Protein AF-A0A133UBM3-F1 (afdb_monomer_lite)

Organism: NCBI:txid1698262

Secondary structure (DSSP, 8-state):
------GGGSS---HHHHHHHHHHH---TTTTT-EEEEEPSS-EEEEE-TTSGGGG-HHHHHHHHHH--HHHHHHHHHTT-EEEPPTTSS-TT-TTHHHH--HHHHHHH-SSEEE-GGG-EEEPP-HHHHHHHHHHH-EEETTTEEEETTEE---EEEE--TT-HHHHHHHHHHHHHHHHTT--EEEE---HHHHHHHHHTT--SEEEEE--SPPTTS-HHHHHHHHHTS--S-SSSSS-TT-HHHHSSTT-TTS-S-HHHHHHHHHHHTTSPTTSHHHHHHHHHHHHHHGGG--EEE-EEEEEEEE--TTTEE----SSS-----S-TTS--GGGTT-EETTEEEEEEEES-SEE-TT-EEEEEEEEEE-SSS-EEEEEEEEES---SSS-SEEEEEEEEEE-TT-EEEEEEEEEPPSS-EEEEEEESTTTTSTTSSS--EEEEEEE---------S---TTTHHHHHHHHHHHHHHHHHHHHHHHHHHHHHHHHHHHHHHHHHHHHHHHHHHHHHHHTT---HHHHHHHHHHHHHHHHHHHHHHHHT--

pLDDT: mean 81.37, std 18.0, range [24.5, 98.88]

Structure (mmCIF, N/CA/C/O backbone):
data_AF-A0A133UBM3-F1
#
_entry.id   AF-A0A133UBM3-F1
#
loop_
_atom_site.group_PDB
_atom_site.id
_atom_site.type_symbol
_atom_site.label_atom_id
_atom_site.label_alt_id
_atom_site.label_comp_id
_atom_site.label_asym_id
_atom_site.label_entity_id
_atom_site.label_seq_id
_atom_site.pdbx_PDB_ins_code
_atom_site.Cartn_x
_atom_site.Cartn_y
_atom_site.Cartn_z
_atom_site.occupancy
_atom_site.B_iso_or_equiv
_atom_site.auth_seq_id
_atom_site.auth_comp_id
_atom_site.auth_asym_id
_atom_site.auth_atom_id
_atom_site.pdbx_PDB_model_num
ATOM 1 N N . LYS A 1 1 ? -17.431 24.688 -17.260 1.00 32.84 1 LYS A N 1
ATOM 2 C CA . LYS A 1 1 ? -16.101 24.620 -17.911 1.00 32.84 1 LYS A CA 1
ATOM 3 C C . LYS A 1 1 ? -15.370 23.456 -17.263 1.00 32.84 1 LYS A C 1
ATOM 5 O O . LYS A 1 1 ? -14.886 23.632 -16.156 1.00 32.84 1 LYS A O 1
ATOM 10 N N . ALA A 1 2 ? -15.438 22.272 -17.870 1.00 25.42 2 ALA A N 1
ATOM 11 C CA . ALA A 1 2 ? -14.738 21.093 -17.375 1.00 25.42 2 ALA A CA 1
ATOM 12 C C . ALA A 1 2 ? -13.232 21.340 -17.530 1.00 25.42 2 ALA A C 1
ATOM 14 O O . ALA A 1 2 ? -12.794 21.716 -18.616 1.00 25.42 2 ALA A O 1
ATOM 15 N N . ARG A 1 3 ? -12.482 21.251 -16.429 1.00 27.92 3 ARG A N 1
ATOM 16 C CA . ARG A 1 3 ? -11.021 21.225 -16.463 1.00 27.92 3 ARG A CA 1
ATOM 17 C C . ARG A 1 3 ? -10.636 19.800 -16.846 1.00 27.92 3 ARG A C 1
ATOM 19 O O . ARG A 1 3 ? -10.976 18.872 -16.121 1.00 27.92 3 ARG A O 1
ATOM 26 N N . GLU A 1 4 ? -9.988 19.645 -17.993 1.00 25.48 4 GLU A N 1
ATOM 27 C CA . GLU A 1 4 ? -9.141 18.488 -18.272 1.00 25.48 4 GLU A CA 1
ATOM 28 C C . GLU A 1 4 ? -7.996 18.549 -17.254 1.00 25.48 4 GLU A C 1
ATOM 30 O O . GLU A 1 4 ? -7.031 19.288 -17.429 1.00 25.48 4 GLU A O 1
ATOM 35 N N . SER A 1 5 ? -8.166 17.888 -16.108 1.00 25.81 5 SER A N 1
ATOM 36 C CA . SER A 1 5 ? -7.055 17.601 -15.211 1.00 25.81 5 SER A CA 1
ATOM 37 C C . SER A 1 5 ? -6.264 16.470 -15.848 1.00 25.81 5 SER A C 1
ATOM 39 O O . SER A 1 5 ? -6.773 15.357 -15.991 1.00 25.81 5 SER A O 1
ATOM 41 N N . ASP A 1 6 ? -5.049 16.780 -16.278 1.00 27.72 6 ASP A N 1
ATOM 42 C CA . ASP A 1 6 ? -4.079 15.801 -16.735 1.00 27.72 6 ASP A CA 1
ATOM 43 C C . ASP A 1 6 ? -3.729 14.862 -15.572 1.00 27.72 6 ASP A C 1
ATOM 45 O O . ASP A 1 6 ? -2.929 15.188 -14.693 1.00 27.72 6 ASP A O 1
ATOM 49 N N . TRP A 1 7 ? -4.383 13.700 -15.534 1.00 24.50 7 TRP A N 1
ATOM 50 C CA . TRP A 1 7 ? -4.168 12.669 -14.518 1.00 24.50 7 TRP A CA 1
ATOM 51 C C . TRP A 1 7 ? -2.715 12.156 -14.503 1.00 24.50 7 TRP A C 1
ATOM 53 O O . TRP A 1 7 ? -2.304 11.555 -13.511 1.00 24.50 7 TRP A O 1
ATOM 63 N N . ALA A 1 8 ? -1.912 12.436 -15.541 1.00 25.70 8 ALA A N 1
ATOM 64 C CA . ALA A 1 8 ? -0.485 12.119 -15.574 1.00 25.70 8 ALA A CA 1
ATOM 65 C C . ALA A 1 8 ? 0.367 13.006 -14.643 1.00 25.70 8 ALA A C 1
ATOM 67 O O . ALA A 1 8 ? 1.515 12.678 -14.380 1.00 25.70 8 ALA A O 1
ATOM 68 N N . SER A 1 9 ? -0.174 14.096 -14.095 1.00 26.88 9 SER A N 1
ATOM 69 C CA . SER A 1 9 ? 0.541 14.969 -13.142 1.00 26.88 9 SER A CA 1
ATOM 70 C C . SER A 1 9 ? 0.305 14.631 -11.663 1.00 26.88 9 SER A C 1
ATOM 72 O O . SER A 1 9 ? 0.925 15.230 -10.789 1.00 26.88 9 SER A O 1
ATOM 74 N N . VAL A 1 10 ? -0.591 13.681 -11.370 1.00 29.72 10 VAL A N 1
ATOM 75 C CA . VAL A 1 10 ? -1.040 13.369 -9.998 1.00 29.72 10 VAL A CA 1
ATOM 76 C C . VAL A 1 10 ? -0.360 12.110 -9.434 1.00 29.72 10 VAL A C 1
ATOM 78 O O . VAL A 1 10 ? -0.427 11.850 -8.236 1.00 29.72 10 VAL A O 1
ATOM 81 N N . GLY A 1 11 ? 0.325 11.334 -10.279 1.00 31.11 11 GLY A N 1
ATOM 82 C CA . GLY A 1 11 ? 1.182 10.233 -9.846 1.00 31.11 11 GLY A CA 1
ATOM 83 C C . GLY A 1 11 ? 2.604 10.726 -9.589 1.00 31.11 11 GLY A C 1
ATOM 84 O O . GLY A 1 11 ? 3.160 11.457 -10.403 1.00 31.11 11 GLY A O 1
ATOM 85 N N . TYR A 1 12 ? 3.208 10.329 -8.473 1.00 35.75 12 TYR A N 1
ATOM 86 C CA . TYR A 1 12 ? 4.626 10.570 -8.212 1.00 35.75 12 TYR A CA 1
ATOM 87 C C . TYR A 1 12 ? 5.476 9.759 -9.214 1.00 35.75 12 TYR A C 1
ATOM 89 O O . TYR A 1 12 ? 5.744 8.579 -9.007 1.00 35.75 12 TYR A O 1
ATOM 97 N N . TYR A 1 13 ? 5.878 10.383 -10.324 1.00 39.69 13 TYR A N 1
ATOM 98 C CA . TYR A 1 13 ? 6.806 9.827 -11.325 1.00 39.69 13 TYR A CA 1
ATOM 99 C C . TYR A 1 13 ? 8.274 10.142 -10.987 1.00 39.69 13 TYR A C 1
ATOM 101 O O . TYR A 1 13 ? 9.084 10.386 -11.881 1.00 39.69 13 TYR A O 1
ATOM 109 N N . ASP A 1 14 ? 8.632 10.182 -9.703 1.00 41.59 14 ASP A N 1
ATOM 110 C CA . ASP A 1 14 ? 10.019 10.415 -9.306 1.00 41.59 14 ASP A CA 1
ATOM 111 C C . ASP A 1 14 ? 10.795 9.091 -9.305 1.00 41.59 14 ASP A C 1
ATOM 113 O O . ASP A 1 14 ? 10.516 8.180 -8.533 1.00 41.59 14 ASP A O 1
ATOM 117 N N . VAL A 1 15 ? 11.780 8.967 -10.193 1.00 39.25 15 VAL A N 1
ATOM 118 C CA . VAL A 1 15 ? 12.663 7.793 -10.278 1.00 39.25 15 VAL A CA 1
ATOM 119 C C . VAL A 1 15 ? 13.476 7.608 -8.988 1.00 39.25 15 VAL A C 1
ATOM 121 O O . VAL A 1 15 ? 13.771 6.470 -8.626 1.00 39.25 15 VAL A O 1
ATOM 124 N N . ALA A 1 16 ? 13.795 8.688 -8.262 1.00 44.59 16 ALA A N 1
ATOM 125 C CA . ALA A 1 16 ? 14.497 8.609 -6.980 1.00 44.59 16 ALA A CA 1
ATOM 126 C C . ALA A 1 16 ? 13.625 7.956 -5.892 1.00 44.59 16 ALA A C 1
ATOM 128 O O . ALA A 1 16 ? 14.109 7.111 -5.142 1.00 44.59 16 ALA A O 1
ATOM 129 N N . PHE A 1 17 ? 12.323 8.259 -5.884 1.00 42.06 17 PHE A N 1
ATOM 130 C CA . PHE A 1 17 ? 11.343 7.635 -4.990 1.00 42.06 17 PHE A CA 1
ATOM 131 C C . PHE A 1 17 ? 11.267 6.110 -5.189 1.00 42.06 17 PHE A C 1
ATOM 133 O O . PHE A 1 17 ? 11.259 5.348 -4.222 1.00 42.06 17 PHE A O 1
ATOM 140 N N . TRP A 1 18 ? 11.297 5.644 -6.442 1.00 43.34 18 TRP A N 1
ATOM 141 C CA . TRP A 1 18 ? 11.257 4.210 -6.759 1.00 43.34 18 TRP A CA 1
ATOM 142 C C . TRP A 1 18 ? 12.546 3.462 -6.392 1.00 43.34 18 TRP A C 1
ATOM 144 O O . TRP A 1 18 ? 12.496 2.281 -6.049 1.00 43.34 18 TRP A O 1
ATOM 154 N N . GLN A 1 19 ? 13.698 4.135 -6.422 1.00 43.81 19 GLN A N 1
ATOM 155 C CA . GLN A 1 19 ? 14.975 3.540 -6.022 1.00 43.81 19 GLN A CA 1
ATOM 156 C C . GLN A 1 19 ? 15.054 3.297 -4.507 1.00 43.81 19 GLN A C 1
ATOM 158 O O . GLN A 1 19 ? 15.561 2.253 -4.095 1.00 43.81 19 GLN A O 1
ATOM 163 N N . GLU A 1 20 ? 14.511 4.193 -3.676 1.00 45.81 20 GLU A N 1
ATOM 164 C CA . GLU A 1 20 ? 14.517 4.040 -2.210 1.00 45.81 20 GLU A CA 1
ATOM 165 C C . GLU A 1 20 ? 13.580 2.918 -1.720 1.00 45.81 20 GLU A C 1
ATOM 167 O O . GLU A 1 20 ? 13.962 2.131 -0.848 1.00 45.81 20 GLU A O 1
ATOM 172 N N . LEU A 1 21 ? 12.401 2.776 -2.338 1.00 43.78 21 LEU A N 1
ATOM 173 C CA . LEU A 1 21 ? 11.399 1.745 -2.016 1.00 43.78 21 LEU A CA 1
ATOM 174 C C . LEU A 1 21 ? 11.803 0.320 -2.415 1.00 43.78 21 LEU A C 1
ATOM 176 O O . LEU A 1 21 ? 11.345 -0.660 -1.818 1.00 43.78 21 LEU A O 1
ATOM 180 N N . SER A 1 22 ? 12.677 0.197 -3.411 1.00 45.59 22 SER A N 1
ATOM 181 C CA . SER A 1 22 ? 13.085 -1.083 -3.989 1.00 45.59 22 SER A CA 1
ATOM 182 C C . SER A 1 22 ? 13.661 -2.063 -2.949 1.00 45.59 22 SER A C 1
ATOM 184 O O . SER A 1 22 ? 13.399 -3.262 -3.027 1.00 45.59 22 SER A O 1
ATOM 186 N N . ASN A 1 23 ? 14.326 -1.551 -1.901 1.00 45.38 23 ASN A N 1
ATOM 187 C CA . ASN A 1 23 ? 14.904 -2.336 -0.800 1.00 45.38 23 ASN A CA 1
ATOM 188 C C . ASN A 1 23 ? 13.878 -3.142 0.016 1.00 45.38 23 ASN A C 1
ATOM 190 O O . ASN A 1 23 ? 14.248 -4.129 0.654 1.00 45.38 23 ASN A O 1
ATOM 194 N N . PHE A 1 24 ? 12.613 -2.718 0.025 1.00 42.84 24 PHE A N 1
ATOM 195 C CA . PHE A 1 24 ? 11.527 -3.396 0.735 1.00 42.84 24 PHE A CA 1
ATOM 196 C C . PHE A 1 24 ? 10.617 -4.160 -0.233 1.00 42.84 24 PHE A C 1
ATOM 198 O O . PHE A 1 24 ? 10.175 -5.264 0.074 1.00 42.84 24 PHE A O 1
ATOM 205 N N . ALA A 1 25 ? 10.400 -3.590 -1.420 1.00 46.09 25 ALA A N 1
ATOM 206 C CA . ALA A 1 25 ? 9.373 -4.021 -2.355 1.00 46.09 25 ALA A CA 1
ATOM 207 C C . ALA A 1 25 ? 9.739 -5.260 -3.212 1.00 46.09 25 ALA A C 1
ATOM 209 O O . ALA A 1 25 ? 8.886 -5.987 -3.725 1.00 46.09 25 ALA A O 1
ATOM 210 N N . CYS A 1 26 ? 11.037 -5.517 -3.378 1.00 49.66 26 CYS A N 1
ATOM 211 C CA . CYS A 1 26 ? 11.535 -6.468 -4.367 1.00 49.66 26 CYS A CA 1
ATOM 212 C C . CYS A 1 26 ? 12.506 -7.471 -3.724 1.00 49.66 26 CYS A C 1
ATOM 214 O O . CYS A 1 26 ? 13.714 -7.437 -3.955 1.00 49.66 26 CYS A O 1
ATOM 216 N N . ARG A 1 27 ? 12.018 -8.382 -2.872 1.00 45.59 27 ARG A N 1
ATOM 217 C CA . ARG A 1 27 ? 12.890 -9.450 -2.349 1.00 45.59 27 ARG A CA 1
ATOM 218 C C . ARG A 1 27 ? 13.350 -10.414 -3.452 1.00 45.59 27 ARG A C 1
ATOM 220 O O . ARG A 1 27 ? 12.720 -10.585 -4.487 1.00 45.59 27 ARG A O 1
ATOM 227 N N . ASN A 1 28 ? 14.511 -11.008 -3.181 1.00 46.69 28 ASN A N 1
ATOM 228 C CA . ASN A 1 28 ? 15.326 -11.843 -4.060 1.00 46.69 28 ASN A CA 1
ATOM 229 C C . ASN A 1 28 ? 14.530 -12.985 -4.743 1.00 46.69 28 ASN A C 1
ATOM 231 O O . ASN A 1 28 ? 14.111 -13.908 -4.039 1.00 46.69 28 ASN A O 1
ATOM 235 N N . PRO A 1 29 ? 14.403 -13.006 -6.085 1.00 46.62 29 PRO A N 1
ATOM 236 C CA . PRO A 1 29 ? 13.713 -14.084 -6.798 1.00 46.62 29 PRO A CA 1
ATOM 237 C C . PRO A 1 29 ? 14.453 -15.438 -6.778 1.00 46.62 29 PRO A C 1
ATOM 239 O O . PRO A 1 29 ? 13.924 -16.427 -7.275 1.00 46.62 29 PRO A O 1
ATOM 242 N N . GLU A 1 30 ? 15.631 -15.530 -6.144 1.00 46.31 30 GLU A N 1
ATOM 243 C CA . GLU A 1 30 ? 16.288 -16.807 -5.803 1.00 46.31 30 GLU A CA 1
ATOM 244 C C . GLU A 1 30 ? 15.697 -17.496 -4.549 1.00 46.31 30 GLU A C 1
ATOM 246 O O . GLU A 1 30 ? 16.141 -18.583 -4.174 1.00 46.31 30 GLU A O 1
ATOM 251 N N . GLY A 1 31 ? 14.711 -16.889 -3.877 1.00 47.06 31 GLY A N 1
ATOM 252 C CA . GLY A 1 31 ? 13.907 -17.553 -2.846 1.00 47.06 31 GLY A CA 1
ATOM 253 C C . GLY A 1 31 ? 12.887 -18.541 -3.436 1.00 47.06 31 GLY A C 1
ATOM 254 O O . GLY A 1 31 ? 12.429 -18.389 -4.567 1.00 47.06 31 GLY A O 1
ATOM 255 N N . THR A 1 32 ? 12.498 -19.570 -2.675 1.00 34.62 32 THR A N 1
ATOM 256 C CA . THR A 1 32 ? 11.325 -20.407 -3.002 1.00 34.62 32 THR A CA 1
ATOM 257 C C . THR A 1 32 ? 10.073 -19.546 -3.185 1.00 34.62 32 THR A C 1
ATOM 259 O O . THR A 1 32 ? 9.876 -18.629 -2.396 1.00 34.62 32 THR A O 1
ATOM 262 N N . PRO A 1 33 ? 9.153 -19.965 -4.067 1.00 43.75 33 PRO A N 1
ATOM 263 C CA . PRO A 1 33 ? 9.016 -19.426 -5.425 1.00 43.75 33 PRO A CA 1
ATOM 264 C C . PRO A 1 33 ? 8.883 -17.887 -5.466 1.00 43.75 33 PRO A C 1
ATOM 266 O O . PRO A 1 33 ? 7.943 -17.357 -4.902 1.00 43.75 33 PRO A O 1
ATOM 269 N N . SER A 1 34 ? 9.796 -17.204 -6.170 1.00 41.41 34 SER A N 1
ATOM 270 C CA . SER A 1 34 ? 9.643 -15.909 -6.880 1.00 41.41 34 SER A CA 1
ATOM 271 C C . SER A 1 34 ? 8.460 -14.989 -6.498 1.00 41.41 34 SER A C 1
ATOM 273 O O . SER A 1 34 ? 7.596 -14.685 -7.330 1.00 41.41 34 SER A O 1
ATOM 275 N N . GLU A 1 35 ? 8.438 -14.516 -5.253 1.00 45.72 35 GLU A N 1
ATOM 276 C CA . GLU A 1 35 ? 7.474 -13.534 -4.747 1.00 45.72 35 GLU A CA 1
ATOM 277 C C . GLU A 1 35 ? 8.149 -12.155 -4.656 1.00 45.72 35 GLU A C 1
ATOM 279 O O . GLU A 1 35 ? 9.064 -11.941 -3.857 1.00 45.72 35 GLU A O 1
ATOM 284 N N . MET A 1 36 ? 7.703 -11.205 -5.489 1.00 51.19 36 MET A N 1
ATOM 285 C CA . MET A 1 36 ? 7.880 -9.783 -5.168 1.00 51.19 36 MET A CA 1
ATOM 286 C C . MET A 1 36 ? 6.937 -9.445 -4.027 1.00 51.19 36 MET A C 1
ATOM 288 O O . MET A 1 36 ? 5.829 -9.972 -3.976 1.00 51.19 36 MET A O 1
ATOM 292 N N . PHE A 1 37 ? 7.339 -8.550 -3.136 1.00 52.72 37 PHE A N 1
ATOM 293 C CA . PHE A 1 37 ? 6.517 -8.168 -1.996 1.00 52.72 37 PHE A CA 1
ATOM 294 C C . PHE A 1 37 ? 6.286 -6.679 -2.032 1.00 52.72 37 PHE A C 1
ATOM 296 O O . PHE A 1 37 ? 7.108 -5.922 -1.543 1.00 52.72 37 PHE A O 1
ATOM 303 N N . TRP A 1 38 ? 5.154 -6.235 -2.556 1.00 61.19 38 TRP A N 1
ATOM 304 C CA . TRP A 1 38 ? 4.836 -4.813 -2.517 1.00 61.19 38 TRP A CA 1
ATOM 305 C C . TRP A 1 38 ? 4.309 -4.466 -1.147 1.00 61.19 38 TRP A C 1
ATOM 307 O O . TRP A 1 38 ? 3.312 -5.056 -0.750 1.00 61.19 38 TRP A O 1
ATOM 317 N N . HIS A 1 39 ? 4.903 -3.498 -0.452 1.00 64.06 39 HIS A N 1
ATOM 318 C CA . HIS A 1 39 ? 4.211 -2.912 0.688 1.00 64.06 39 HIS A CA 1
ATOM 319 C C . HIS A 1 39 ? 2.894 -2.326 0.177 1.00 64.06 39 HIS A C 1
ATOM 321 O O . HIS A 1 39 ? 2.876 -1.493 -0.734 1.00 64.06 39 HIS A O 1
ATOM 327 N N . GLU A 1 40 ? 1.781 -2.853 0.668 1.00 66.88 40 GLU A N 1
ATOM 328 C CA . GLU A 1 40 ? 0.475 -2.378 0.276 1.00 66.88 40 GLU A CA 1
ATOM 329 C C . GLU A 1 40 ? 0.341 -0.978 0.847 1.00 66.88 40 GLU A C 1
ATOM 331 O O . GLU A 1 40 ? 0.426 -0.790 2.057 1.00 66.88 40 GLU A O 1
ATOM 336 N N . GLY A 1 41 ? 0.162 0.007 -0.032 1.00 65.31 41 GLY A N 1
ATOM 337 C CA . GLY A 1 41 ? 0.137 1.419 0.338 1.00 65.31 41 GLY A CA 1
ATOM 338 C C . GLY A 1 41 ? -1.093 1.837 1.149 1.00 65.31 41 GLY A C 1
ATOM 339 O O . GLY A 1 41 ? -1.591 2.938 0.944 1.00 65.31 41 GLY A O 1
ATOM 340 N N . SER A 1 42 ? -1.652 0.962 1.981 1.00 75.56 42 SER A N 1
ATOM 341 C CA . SER A 1 42 ? -2.931 1.101 2.667 1.00 75.56 42 SER A CA 1
ATOM 342 C C . SER A 1 42 ? -2.909 0.473 4.053 1.00 75.56 42 SER A C 1
ATOM 344 O O . SER A 1 42 ? -2.368 -0.616 4.236 1.00 75.56 42 SER A O 1
ATOM 346 N N . TYR A 1 43 ? -3.637 1.080 4.981 1.00 86.69 43 TYR A N 1
ATOM 347 C CA . TYR A 1 43 ? -3.813 0.526 6.321 1.00 86.69 43 TYR A CA 1
ATOM 348 C C . TYR A 1 43 ? -4.841 -0.587 6.362 1.00 86.69 43 TYR A C 1
ATOM 350 O O . TYR A 1 43 ? -5.911 -0.478 5.744 1.00 86.69 43 TYR A O 1
ATOM 358 N N . PHE A 1 44 ? -4.543 -1.601 7.172 1.00 89.38 44 PHE A N 1
ATOM 359 C CA . PHE A 1 44 ? -5.555 -2.496 7.703 1.00 89.38 44 PHE A CA 1
ATOM 360 C C . PHE A 1 44 ? -5.916 -1.971 9.084 1.00 89.38 44 PHE A C 1
ATOM 362 O O . PHE A 1 44 ? -5.083 -1.833 9.977 1.00 89.38 44 PHE A O 1
ATOM 369 N N . THR A 1 45 ? -7.191 -1.672 9.281 1.00 92.62 45 THR A N 1
ATOM 370 C CA . THR A 1 45 ? -7.683 -1.267 10.599 1.00 92.62 45 THR A CA 1
ATOM 371 C C . THR A 1 45 ? -8.899 -2.090 10.964 1.00 92.62 45 THR A C 1
ATOM 373 O O . THR A 1 45 ? -9.531 -2.713 10.108 1.00 92.62 45 THR A O 1
ATOM 376 N N . VAL A 1 46 ? -9.233 -2.090 12.246 1.00 95.50 46 VAL A N 1
ATOM 377 C CA . VAL A 1 46 ? -10.504 -2.611 12.734 1.00 95.50 46 VAL A CA 1
ATOM 378 C C . VAL A 1 46 ? -11.363 -1.418 13.133 1.00 95.50 46 VAL A C 1
ATOM 380 O O . VAL A 1 46 ? -10.979 -0.614 13.983 1.00 95.50 46 VAL A O 1
ATOM 383 N N . VAL A 1 47 ? -12.522 -1.279 12.497 1.00 93.62 47 VAL A N 1
ATOM 384 C CA . VAL A 1 47 ? -13.465 -0.189 12.763 1.00 93.62 47 VAL A CA 1
ATOM 385 C C . VAL A 1 47 ? -14.675 -0.725 13.500 1.00 93.62 47 VAL A C 1
ATOM 387 O O . VAL A 1 47 ? -15.175 -1.809 13.194 1.00 93.62 47 VAL A O 1
ATOM 390 N N . GLY A 1 48 ? -15.133 0.018 14.499 1.00 94.06 48 GLY A N 1
ATOM 391 C CA . GLY A 1 48 ? -16.346 -0.332 15.222 1.00 94.06 48 GLY A CA 1
ATOM 392 C C . GLY A 1 48 ? -17.559 0.312 14.576 1.00 94.06 48 GLY A C 1
ATOM 393 O O . GLY A 1 48 ? -17.453 1.349 13.923 1.00 94.06 48 GLY A O 1
ATOM 394 N N . ASN A 1 49 ? -18.721 -0.296 14.767 1.00 93.75 49 ASN A N 1
ATOM 395 C CA . ASN A 1 49 ? -19.977 0.260 14.304 1.00 93.75 49 ASN A CA 1
ATOM 396 C C . ASN A 1 49 ? -20.324 1.520 15.122 1.00 93.75 49 ASN A C 1
ATOM 398 O O . ASN A 1 49 ? -20.626 1.406 16.314 1.00 93.75 49 ASN A O 1
ATOM 402 N N . PRO A 1 50 ? -20.312 2.714 14.509 1.00 90.75 50 PRO A N 1
ATOM 403 C CA . PRO A 1 50 ? -20.508 3.975 15.218 1.00 90.75 50 PRO A CA 1
ATOM 404 C C . PRO A 1 50 ? -21.900 4.125 15.847 1.00 90.75 50 PRO A C 1
ATOM 406 O O . PRO A 1 50 ? -22.038 4.940 16.755 1.00 90.75 50 PRO A O 1
ATOM 409 N N . GLU A 1 51 ? -22.903 3.334 15.436 1.00 91.50 51 GLU A N 1
ATOM 410 C CA . GLU A 1 51 ? -24.245 3.301 16.049 1.00 91.50 51 GLU A CA 1
ATOM 411 C C . GLU A 1 51 ? -24.275 2.546 17.391 1.00 91.50 51 GLU A C 1
ATOM 413 O O . GLU A 1 51 ? -25.260 2.597 18.134 1.00 91.50 51 GLU A O 1
ATOM 418 N N . LYS A 1 52 ? -23.202 1.823 17.733 1.00 94.38 52 LYS A N 1
ATOM 419 C CA . LYS A 1 52 ? -23.085 1.126 19.014 1.00 94.38 52 LYS A CA 1
ATOM 420 C C . LYS A 1 52 ? -22.673 2.117 20.096 1.00 94.38 52 LYS A C 1
ATOM 422 O O . LYS A 1 52 ? -21.719 2.868 19.937 1.00 94.38 52 LYS A O 1
ATOM 427 N N . TRP A 1 53 ? -23.355 2.074 21.239 1.00 93.75 53 TRP A N 1
ATOM 428 C CA . TRP A 1 53 ? -23.114 3.013 22.344 1.00 93.75 53 TRP A CA 1
ATOM 429 C C . TRP A 1 53 ? -21.648 3.024 22.808 1.00 93.75 53 TRP A C 1
ATOM 431 O O . TRP A 1 53 ? -21.103 4.078 23.102 1.00 93.75 53 TRP A O 1
ATOM 441 N N . TRP A 1 54 ? -20.985 1.866 22.828 1.00 93.88 54 TRP A N 1
ATOM 442 C CA . TRP A 1 54 ? -19.600 1.752 23.282 1.00 93.88 54 TRP A CA 1
ATOM 443 C C . TRP A 1 54 ? -18.613 2.372 22.286 1.00 93.88 54 TRP A C 1
ATOM 445 O O . TRP A 1 54 ? -17.530 2.791 22.685 1.00 93.88 54 TRP A O 1
ATOM 455 N N . MET A 1 55 ? -18.986 2.518 21.008 1.00 92.75 55 MET A N 1
ATOM 456 C CA . MET A 1 55 ? -18.143 3.213 20.035 1.00 92.75 55 MET A CA 1
ATOM 457 C C . MET A 1 55 ? -18.028 4.699 20.310 1.00 92.75 55 MET A C 1
ATOM 459 O O . MET A 1 55 ? -17.140 5.322 19.747 1.00 92.75 55 MET A O 1
ATOM 463 N N . GLN A 1 56 ? -18.876 5.268 21.160 1.00 90.06 56 GLN A N 1
ATOM 464 C CA . GLN A 1 56 ? -18.854 6.681 21.526 1.00 90.06 56 GLN A CA 1
ATOM 465 C C . GLN A 1 56 ? -17.717 6.965 22.530 1.00 90.06 56 GLN A C 1
ATOM 467 O O . GLN A 1 56 ? -17.105 8.033 22.526 1.00 90.06 56 GLN A O 1
ATOM 472 N N . GLU A 1 57 ? -17.285 5.944 23.273 1.00 94.12 57 GLU A N 1
ATOM 473 C CA . GLU A 1 57 ? -16.298 6.053 24.344 1.00 94.12 57 GLU A CA 1
ATOM 474 C C . GLU A 1 57 ? -14.842 6.093 23.849 1.00 94.12 57 GLU A C 1
ATOM 476 O O . GLU A 1 57 ? -14.222 5.079 23.517 1.00 94.12 57 GLU A O 1
ATOM 481 N N . LYS A 1 58 ? -14.244 7.291 23.836 1.00 94.25 58 LYS A N 1
ATOM 482 C CA . LYS A 1 58 ? -12.854 7.492 23.377 1.00 94.25 58 LYS A CA 1
ATOM 483 C C . LYS A 1 58 ? -11.824 6.710 24.179 1.00 94.25 58 LYS A C 1
ATOM 485 O O . LYS A 1 58 ? -10.854 6.212 23.607 1.00 94.25 58 LYS A O 1
ATOM 490 N N . TRP A 1 59 ? -12.007 6.627 25.492 1.00 97.00 59 TRP A N 1
ATOM 491 C CA . TRP A 1 59 ? -11.104 5.877 26.362 1.00 97.00 59 TRP A CA 1
ATOM 492 C C . TRP A 1 59 ? -11.108 4.388 25.998 1.00 97.00 59 TRP A C 1
ATOM 494 O O . TRP A 1 59 ? -10.038 3.789 25.933 1.00 97.00 59 TRP A O 1
ATOM 504 N N . LEU A 1 60 ? -12.266 3.824 25.637 1.00 97.81 60 LEU A N 1
ATOM 505 C CA . LEU A 1 60 ? -12.377 2.425 25.235 1.00 97.81 60 LEU A CA 1
ATOM 506 C C . LEU A 1 60 ? -11.613 2.176 23.935 1.00 97.81 60 LEU A C 1
ATOM 508 O O . LEU A 1 60 ? -10.778 1.281 23.878 1.00 97.81 60 LEU A O 1
ATOM 512 N N . ARG A 1 61 ? -11.809 3.016 22.911 1.00 97.12 61 ARG A N 1
ATOM 513 C CA . ARG A 1 61 ? -11.064 2.891 21.643 1.00 97.12 61 ARG A CA 1
ATOM 514 C C . ARG A 1 61 ? -9.552 3.011 21.850 1.00 97.12 61 ARG A C 1
ATOM 516 O O . ARG A 1 61 ? -8.787 2.303 21.198 1.00 97.12 61 ARG A O 1
ATOM 523 N N . LYS A 1 62 ? -9.103 3.855 22.787 1.00 98.12 62 LYS A N 1
ATOM 524 C CA . LYS A 1 62 ? -7.688 3.922 23.187 1.00 98.12 62 LYS A CA 1
ATOM 525 C C . LYS A 1 62 ? -7.209 2.649 23.884 1.00 98.12 62 LYS A C 1
ATOM 527 O O . LYS A 1 62 ? -6.142 2.161 23.529 1.00 98.12 62 LYS A O 1
ATOM 532 N N . ALA A 1 63 ? -7.974 2.114 24.837 1.00 98.69 63 ALA A N 1
ATOM 533 C CA . ALA A 1 63 ? -7.636 0.863 25.516 1.00 98.69 63 ALA A CA 1
ATOM 534 C C . ALA A 1 63 ? -7.485 -0.287 24.509 1.00 98.69 63 ALA A C 1
ATOM 536 O O . ALA A 1 63 ? -6.488 -1.000 24.533 1.00 98.69 63 ALA A O 1
ATOM 537 N N . LEU A 1 64 ? -8.418 -0.396 23.558 1.00 98.69 64 LEU A N 1
ATOM 538 C CA . LEU A 1 64 ? -8.384 -1.424 22.519 1.00 98.69 64 LEU A CA 1
ATOM 539 C C . LEU A 1 64 ? -7.198 -1.274 21.561 1.00 98.69 64 LEU A C 1
ATOM 541 O O . LEU A 1 64 ? -6.666 -2.288 21.132 1.00 98.69 64 LEU A O 1
ATOM 545 N N . ASN A 1 65 ? -6.758 -0.049 21.250 1.00 98.56 65 ASN A N 1
ATOM 546 C CA . ASN A 1 65 ? -5.531 0.170 20.475 1.00 98.56 65 ASN A CA 1
ATOM 547 C C . ASN A 1 65 ? -4.275 -0.263 21.246 1.00 98.56 65 ASN A C 1
ATOM 549 O O . ASN A 1 65 ? -3.412 -0.905 20.661 1.00 98.56 65 ASN A O 1
ATOM 553 N N . TYR A 1 66 ? -4.168 0.052 22.544 1.00 98.81 66 TYR A N 1
ATOM 554 C CA . TYR A 1 66 ? -3.023 -0.395 23.351 1.00 98.81 66 TYR A CA 1
ATOM 555 C C . TYR A 1 66 ? -2.976 -1.913 23.529 1.00 98.81 66 TYR A C 1
ATOM 557 O O . TYR A 1 66 ? -1.889 -2.457 23.679 1.00 98.81 66 TYR A O 1
ATOM 565 N N . ALA A 1 67 ? -4.121 -2.594 23.503 1.00 98.75 67 ALA A N 1
ATOM 566 C CA . ALA A 1 67 ? -4.171 -4.045 23.629 1.00 98.75 67 ALA A CA 1
ATOM 567 C C . ALA A 1 67 ? -3.657 -4.783 22.382 1.00 98.75 67 ALA A C 1
ATOM 569 O O . ALA A 1 67 ? -3.245 -5.924 22.499 1.00 98.75 67 ALA A O 1
ATOM 570 N N . VAL A 1 68 ? -3.653 -4.179 21.188 1.00 98.50 68 VAL A N 1
ATOM 571 C CA . VAL A 1 68 ? -3.245 -4.893 19.963 1.00 98.50 68 VAL A CA 1
ATOM 572 C C . VAL A 1 68 ? -1.738 -5.143 19.947 1.00 98.50 68 VAL A C 1
ATOM 574 O O . VAL A 1 68 ? -0.950 -4.198 20.002 1.00 98.50 68 VAL A O 1
ATOM 577 N N . ASP A 1 69 ? -1.327 -6.406 19.823 1.00 97.56 69 ASP A N 1
ATOM 578 C CA . ASP A 1 69 ? 0.073 -6.786 19.622 1.00 97.56 69 ASP A CA 1
ATOM 579 C C . ASP A 1 69 ? 0.416 -6.792 18.124 1.00 97.56 69 ASP A C 1
ATOM 581 O O . ASP A 1 69 ? 0.360 -7.813 17.427 1.00 97.56 69 ASP A O 1
ATOM 585 N N . VAL A 1 70 ? 0.759 -5.608 17.607 1.00 94.06 70 VAL A N 1
ATOM 586 C CA . VAL A 1 70 ? 1.109 -5.428 16.191 1.00 94.06 70 VAL A CA 1
ATOM 587 C C . VAL A 1 70 ? 2.350 -6.226 15.785 1.00 94.06 70 VAL A C 1
ATOM 589 O O . VAL A 1 70 ? 2.411 -6.699 14.653 1.00 94.06 70 VAL A O 1
ATOM 592 N N . GLU A 1 71 ? 3.313 -6.447 16.686 1.00 91.81 71 GLU A N 1
ATOM 593 C CA . GLU A 1 71 ? 4.509 -7.244 16.387 1.00 91.81 71 GLU A CA 1
ATOM 594 C C . GLU A 1 71 ? 4.158 -8.718 16.192 1.00 91.81 71 GLU A C 1
ATOM 596 O O . GLU A 1 71 ? 4.595 -9.348 15.221 1.00 91.81 71 GLU A O 1
ATOM 601 N N . ASN A 1 72 ? 3.308 -9.258 17.067 1.00 92.44 72 ASN A N 1
ATOM 602 C CA . ASN A 1 72 ? 2.786 -10.605 16.909 1.00 92.44 72 ASN A CA 1
ATOM 603 C C . ASN A 1 72 ? 1.922 -10.734 15.647 1.00 92.44 72 ASN A C 1
ATOM 605 O O . ASN A 1 72 ? 2.052 -11.730 14.938 1.00 92.44 72 ASN A O 1
ATOM 609 N N . ILE A 1 73 ? 1.098 -9.736 15.300 1.00 92.38 73 ILE A N 1
ATOM 610 C CA . ILE A 1 73 ? 0.350 -9.738 14.029 1.00 92.38 73 ILE A CA 1
ATOM 611 C C . ILE A 1 73 ? 1.310 -9.806 12.838 1.00 92.38 73 ILE A C 1
ATOM 613 O O . ILE A 1 73 ? 1.149 -10.681 11.986 1.00 92.38 73 ILE A O 1
ATOM 617 N N . MET A 1 74 ? 2.323 -8.937 12.781 1.00 87.12 74 MET A N 1
ATOM 618 C CA . MET A 1 74 ? 3.302 -8.936 11.689 1.00 87.12 74 MET A CA 1
ATOM 619 C C . MET A 1 74 ? 3.998 -10.294 11.561 1.00 87.12 74 MET A C 1
ATOM 621 O O . MET A 1 74 ? 4.077 -10.848 10.466 1.00 87.12 74 MET A O 1
ATOM 625 N N . SER A 1 75 ? 4.470 -10.855 12.676 1.00 83.44 75 SER A N 1
ATOM 626 C CA . SER A 1 75 ? 5.206 -12.122 12.693 1.00 83.44 75 SER A CA 1
ATOM 627 C C . SER A 1 75 ? 4.317 -13.327 12.363 1.00 83.44 75 SER A C 1
ATOM 629 O O . SER A 1 75 ? 4.658 -14.137 11.504 1.00 83.44 75 SER A O 1
ATOM 631 N N . ALA A 1 76 ? 3.156 -13.443 13.011 1.00 80.81 76 ALA A N 1
ATOM 632 C CA . ALA A 1 76 ? 2.310 -14.631 12.936 1.00 80.81 76 ALA A CA 1
ATOM 633 C C . ALA A 1 76 ? 1.334 -14.630 11.752 1.00 80.81 76 ALA A C 1
ATOM 635 O O . ALA A 1 76 ? 0.952 -15.703 11.289 1.00 80.81 76 ALA A O 1
ATOM 636 N N . CYS A 1 77 ? 0.900 -13.456 11.281 1.00 86.50 77 CYS A N 1
ATOM 637 C CA . CYS A 1 77 ? -0.096 -13.344 10.208 1.00 86.50 77 CYS A CA 1
ATOM 638 C C . CYS A 1 77 ? 0.536 -13.035 8.848 1.00 86.50 77 CYS A C 1
ATOM 640 O O . CYS A 1 77 ? -0.035 -13.408 7.826 1.00 86.50 77 CYS A O 1
ATOM 642 N N . TYR A 1 78 ? 1.696 -12.370 8.842 1.00 82.31 78 TYR A N 1
ATOM 643 C CA . TYR A 1 78 ? 2.346 -11.880 7.625 1.00 82.31 78 TYR A CA 1
ATOM 644 C C . TYR A 1 78 ? 3.814 -12.305 7.504 1.00 82.31 78 TYR A C 1
ATOM 646 O O . TYR A 1 78 ? 4.500 -11.809 6.623 1.00 82.31 78 TYR A O 1
ATOM 654 N N . GLU A 1 79 ? 4.325 -13.184 8.372 1.00 80.06 79 GLU A N 1
ATOM 655 C CA . GLU A 1 79 ? 5.718 -13.676 8.343 1.00 80.06 79 GLU A CA 1
ATOM 656 C C . GLU A 1 79 ? 6.776 -12.548 8.341 1.00 80.06 79 GLU A C 1
ATOM 658 O O . GLU A 1 79 ? 7.864 -12.668 7.775 1.00 80.06 79 GLU A O 1
ATOM 663 N N . GLY A 1 80 ? 6.451 -11.418 8.978 1.00 78.25 80 GLY A N 1
ATOM 664 C CA . GLY A 1 80 ? 7.281 -10.210 9.008 1.00 78.25 80 GLY A CA 1
ATOM 665 C C . GLY A 1 80 ? 7.179 -9.332 7.755 1.00 78.25 80 GLY A C 1
ATOM 666 O O . GLY A 1 80 ? 7.954 -8.392 7.610 1.00 78.25 80 GLY A O 1
ATOM 667 N N . MET A 1 81 ? 6.240 -9.619 6.854 1.00 76.69 81 MET A N 1
ATOM 668 C CA . MET A 1 81 ? 6.018 -8.913 5.585 1.00 76.69 81 MET A CA 1
ATOM 669 C C . MET A 1 81 ? 4.924 -7.850 5.722 1.00 76.69 81 MET A C 1
ATOM 671 O O . MET A 1 81 ? 4.094 -7.668 4.837 1.00 76.69 81 MET A O 1
ATOM 675 N N . ALA A 1 82 ? 4.895 -7.159 6.854 1.00 83.62 82 ALA A N 1
ATOM 676 C CA . ALA A 1 82 ? 3.969 -6.076 7.150 1.00 83.62 82 ALA A CA 1
ATOM 677 C C . ALA A 1 82 ? 4.693 -5.010 7.982 1.00 83.62 82 ALA A C 1
ATOM 679 O O . ALA A 1 82 ? 5.717 -5.307 8.601 1.00 83.62 82 ALA A O 1
ATOM 680 N N . ALA A 1 83 ? 4.169 -3.789 7.998 1.00 86.50 83 ALA A N 1
ATOM 681 C CA . ALA A 1 83 ? 4.639 -2.702 8.846 1.00 86.50 83 ALA A CA 1
ATOM 682 C C . ALA A 1 83 ? 3.532 -2.276 9.821 1.00 86.50 83 ALA A C 1
ATOM 684 O O . ALA A 1 83 ? 2.351 -2.375 9.491 1.00 86.50 83 ALA A O 1
ATOM 685 N N . PRO A 1 84 ? 3.869 -1.791 11.027 1.00 90.44 84 PRO A N 1
ATOM 686 C CA . PRO A 1 84 ? 2.860 -1.293 11.950 1.00 90.44 84 PRO A CA 1
ATOM 687 C C . PRO A 1 84 ? 2.303 0.039 11.435 1.00 90.44 84 PRO A C 1
ATOM 689 O O . PRO A 1 84 ? 3.075 0.915 11.042 1.00 90.44 84 PRO A O 1
ATOM 692 N N . ASP A 1 85 ? 0.985 0.225 11.469 1.00 91.38 85 ASP A N 1
ATOM 693 C CA . ASP A 1 85 ? 0.376 1.464 10.974 1.00 91.38 85 ASP A CA 1
ATOM 694 C C . ASP A 1 85 ? 0.604 2.631 11.953 1.00 91.38 85 ASP A C 1
ATOM 696 O O . ASP A 1 85 ? 0.303 2.508 13.148 1.00 91.38 85 ASP A O 1
ATOM 700 N N . PRO A 1 86 ? 1.101 3.797 11.493 1.00 93.12 86 PRO A N 1
ATOM 701 C CA . PRO A 1 86 ? 1.194 4.961 12.354 1.00 93.12 86 PRO A CA 1
ATOM 702 C C . PRO A 1 86 ? -0.197 5.581 12.575 1.00 93.12 86 PRO A C 1
ATOM 704 O O . PRO A 1 86 ? -0.994 5.688 11.633 1.00 93.12 86 PRO A O 1
ATOM 707 N N . PRO A 1 87 ? -0.497 6.087 13.788 1.00 94.62 87 PRO A N 1
ATOM 708 C CA . PRO A 1 87 ? -1.804 6.643 14.131 1.00 94.62 87 PRO A CA 1
ATOM 709 C C . PRO A 1 87 ? -1.985 8.082 13.614 1.00 94.62 87 PRO A C 1
ATOM 711 O O . PRO A 1 87 ? -2.413 8.977 14.341 1.00 94.62 87 PRO A O 1
ATOM 714 N N . THR A 1 88 ? -1.599 8.316 12.361 1.00 93.00 88 THR A N 1
ATOM 715 C CA . THR A 1 88 ? -1.542 9.619 11.678 1.00 93.00 88 THR A CA 1
ATOM 716 C C . THR A 1 88 ? -2.503 9.702 10.500 1.00 93.00 88 THR A C 1
ATOM 718 O O . THR A 1 88 ? -2.756 10.797 10.008 1.00 93.00 88 THR A O 1
ATOM 721 N N . TYR A 1 89 ? -3.019 8.553 10.040 1.00 90.75 89 TYR A N 1
ATOM 722 C CA . TYR A 1 89 ? -3.756 8.408 8.777 1.00 90.75 89 TYR A CA 1
ATOM 723 C C . TYR A 1 89 ? -2.950 8.831 7.536 1.00 90.75 89 TYR A C 1
ATOM 725 O O . TYR A 1 89 ? -3.531 9.079 6.484 1.00 90.75 89 TYR A O 1
ATOM 733 N N . LEU A 1 90 ? -1.617 8.893 7.639 1.00 89.69 90 LEU A N 1
ATOM 734 C CA . LEU A 1 90 ? -0.690 9.137 6.533 1.00 89.69 90 LEU A CA 1
ATOM 735 C C . LEU A 1 90 ? 0.230 7.939 6.369 1.00 89.69 90 LEU A C 1
ATOM 737 O O . LEU A 1 90 ? 1.002 7.660 7.276 1.00 89.69 90 LEU A O 1
ATOM 741 N N . HIS A 1 91 ? 0.192 7.276 5.218 1.00 86.19 91 HIS A N 1
ATOM 742 C CA . HIS A 1 91 ? 1.016 6.094 4.997 1.00 86.19 91 HIS A CA 1
ATOM 743 C C . HIS A 1 91 ? 2.520 6.397 5.179 1.00 86.19 91 HIS A C 1
ATOM 745 O O . HIS A 1 91 ? 2.980 7.418 4.652 1.00 86.19 91 HIS A O 1
ATOM 751 N N . PRO A 1 92 ? 3.296 5.540 5.874 1.00 83.25 92 PRO A N 1
ATOM 752 C CA . PRO A 1 92 ? 4.710 5.803 6.158 1.00 83.25 92 PRO A CA 1
ATOM 753 C C . PRO A 1 92 ? 5.606 5.826 4.912 1.00 83.25 92 PRO A C 1
ATOM 755 O O . PRO A 1 92 ? 6.665 6.441 4.939 1.00 83.25 92 PRO A O 1
ATOM 758 N N . ASP A 1 93 ? 5.157 5.234 3.801 1.00 78.88 93 ASP A N 1
ATOM 759 C CA . ASP A 1 93 ? 5.855 5.303 2.502 1.00 78.88 93 ASP A CA 1
ATOM 760 C C . ASP A 1 93 ? 5.579 6.593 1.719 1.00 78.88 93 ASP A C 1
ATOM 762 O O . ASP A 1 93 ? 5.976 6.723 0.561 1.00 78.88 93 ASP A O 1
ATOM 766 N N . ASN A 1 94 ? 4.858 7.559 2.296 1.00 81.00 94 ASN A N 1
ATOM 767 C CA . ASN A 1 94 ? 4.763 8.870 1.670 1.00 81.00 94 ASN A CA 1
ATOM 768 C C . ASN A 1 94 ? 6.167 9.512 1.638 1.00 81.00 94 ASN A C 1
ATOM 770 O O . ASN A 1 94 ? 6.778 9.650 2.697 1.00 81.00 94 ASN A O 1
ATOM 774 N N . PRO A 1 95 ? 6.669 9.972 0.476 1.00 80.31 95 PRO A N 1
ATOM 775 C CA . PRO A 1 95 ? 8.027 10.518 0.373 1.00 80.31 95 PRO A CA 1
ATOM 776 C C . PRO A 1 95 ? 8.267 11.755 1.245 1.00 80.31 95 PRO A C 1
ATOM 778 O O . PRO A 1 95 ? 9.408 12.079 1.541 1.00 80.31 95 PRO A O 1
ATOM 781 N N . ASN A 1 96 ? 7.200 12.445 1.654 1.00 87.75 96 ASN A N 1
ATOM 782 C CA . ASN A 1 96 ? 7.258 13.626 2.512 1.00 87.75 96 ASN A CA 1
ATOM 783 C C . ASN A 1 96 ? 6.644 13.356 3.898 1.00 87.75 96 ASN A C 1
ATOM 785 O O . ASN A 1 96 ? 6.099 14.262 4.535 1.00 87.75 96 ASN A O 1
ATOM 789 N N . TYR A 1 97 ? 6.616 12.090 4.333 1.00 89.88 97 TYR A N 1
ATOM 790 C CA . TYR A 1 97 ? 5.948 11.682 5.569 1.00 89.88 97 TYR A CA 1
ATOM 791 C C . TYR A 1 97 ? 6.438 12.490 6.777 1.00 89.88 97 TYR A C 1
ATOM 793 O O . TYR A 1 97 ? 5.623 13.011 7.542 1.00 89.88 97 TYR A O 1
ATOM 801 N N . ASP A 1 98 ? 7.756 12.640 6.922 1.00 92.69 98 ASP A N 1
ATOM 802 C CA . ASP A 1 98 ? 8.380 13.310 8.063 1.00 92.69 98 ASP A CA 1
ATOM 803 C C . ASP A 1 98 ? 8.041 14.805 8.146 1.00 92.69 98 ASP A C 1
ATOM 805 O O . ASP A 1 98 ? 7.836 15.338 9.243 1.00 92.69 98 ASP A O 1
ATOM 809 N N . GLU A 1 99 ? 7.937 15.483 7.005 1.00 95.06 99 GLU A N 1
ATOM 810 C CA . GLU A 1 99 ? 7.541 16.885 6.917 1.00 95.06 99 GLU A CA 1
ATOM 811 C C . GLU A 1 99 ? 6.053 17.074 7.224 1.00 95.06 99 GLU A C 1
ATOM 813 O O . GLU A 1 99 ? 5.678 18.060 7.872 1.00 95.06 99 GLU A O 1
ATOM 818 N N . LEU A 1 100 ? 5.208 16.139 6.777 1.00 95.62 100 LEU A N 1
ATOM 819 C CA . LEU A 1 100 ? 3.748 16.220 6.857 1.00 95.62 100 LEU A CA 1
ATOM 820 C C . LEU A 1 100 ? 3.181 15.775 8.209 1.00 95.62 100 LEU A C 1
ATOM 822 O O . LEU A 1 100 ? 2.135 16.274 8.631 1.00 95.62 100 LEU A O 1
ATOM 826 N N . VAL A 1 101 ? 3.840 14.855 8.910 1.00 96.12 101 VAL A N 1
ATOM 827 C CA . VAL A 1 101 ? 3.316 14.296 10.160 1.00 96.12 101 VAL A CA 1
ATOM 828 C C . VAL A 1 101 ? 3.330 15.314 11.306 1.00 96.12 101 VAL A C 1
ATOM 830 O O . VAL A 1 101 ? 4.324 15.994 11.584 1.00 96.12 101 VAL A O 1
ATOM 833 N N . ASN A 1 102 ? 2.221 15.402 12.039 1.00 97.62 102 ASN A N 1
ATOM 834 C CA . ASN A 1 102 ? 2.132 16.178 13.270 1.00 97.62 102 ASN A CA 1
ATOM 835 C C . ASN A 1 102 ? 2.575 15.327 14.473 1.00 97.62 102 ASN A C 1
ATOM 837 O O . ASN A 1 102 ? 1.753 14.833 15.248 1.00 97.62 102 ASN A O 1
ATOM 841 N N . LYS A 1 103 ? 3.896 15.150 14.635 1.00 96.25 103 LYS A N 1
ATOM 842 C CA . LYS A 1 103 ? 4.474 14.308 15.707 1.00 96.25 103 LYS A CA 1
ATOM 843 C C . LYS A 1 103 ? 4.024 14.741 17.106 1.00 96.25 103 LYS A C 1
ATOM 845 O O . LYS A 1 103 ? 3.832 13.891 17.968 1.00 96.25 103 LYS A O 1
ATOM 850 N N . GLN A 1 104 ? 3.820 16.043 17.322 1.00 97.50 104 GLN A N 1
ATOM 851 C CA . GLN A 1 104 ? 3.372 16.573 18.608 1.00 97.50 104 GLN A CA 1
ATOM 852 C C . GLN A 1 104 ? 1.982 16.041 18.977 1.00 97.50 104 GLN A C 1
ATOM 854 O O . GLN A 1 104 ? 1.822 15.463 20.046 1.00 97.50 104 GLN A O 1
ATOM 859 N N . VAL A 1 105 ? 0.998 16.162 18.080 1.00 98.00 105 VAL A N 1
ATOM 860 C CA . VAL A 1 105 ? -0.368 15.669 18.333 1.00 98.00 105 VAL A CA 1
ATOM 861 C C . VAL A 1 105 ? -0.393 14.159 18.563 1.00 98.00 105 VAL A C 1
ATOM 863 O O . VAL A 1 105 ? -1.134 13.676 19.423 1.00 98.00 105 VAL A O 1
ATOM 866 N N . VAL A 1 106 ? 0.428 13.403 17.829 1.00 97.38 106 VAL A N 1
ATOM 867 C CA . VAL A 1 106 ? 0.559 11.952 18.023 1.00 97.38 106 VAL A CA 1
ATOM 868 C C . VAL A 1 106 ? 1.068 11.641 19.434 1.00 97.38 106 VAL A C 1
ATOM 870 O O . VAL A 1 106 ? 0.456 10.838 20.133 1.00 97.38 106 VAL A O 1
ATOM 873 N N . GLN A 1 107 ? 2.126 12.319 19.882 1.00 96.94 107 GLN A N 1
ATOM 874 C CA . GLN A 1 107 ? 2.730 12.136 21.210 1.00 96.94 107 GLN A CA 1
ATOM 875 C C . GLN A 1 107 ? 1.838 12.629 22.358 1.00 96.94 107 GLN A C 1
ATOM 877 O O . GLN A 1 107 ? 1.855 12.062 23.446 1.00 96.94 107 GLN A O 1
ATOM 882 N N . GLU A 1 108 ? 1.032 13.665 22.129 1.00 97.44 108 GLU A N 1
ATOM 883 C CA . GLU A 1 108 ? 0.026 14.130 23.091 1.00 97.44 108 GLU A CA 1
ATOM 884 C C . GLU A 1 108 ? -1.169 13.168 23.178 1.00 97.44 108 GLU A C 1
ATOM 886 O O . GLU A 1 108 ? -1.782 13.013 24.237 1.00 97.44 108 GLU A O 1
ATOM 891 N N . THR A 1 109 ? -1.506 12.494 22.074 1.00 97.38 109 THR A N 1
ATOM 892 C CA . THR A 1 109 ? -2.616 11.535 22.027 1.00 97.38 109 THR A CA 1
ATOM 893 C C . THR A 1 109 ? -2.222 10.176 22.608 1.00 97.38 109 THR A C 1
ATOM 895 O O . THR A 1 109 ? -3.038 9.563 23.308 1.00 97.38 109 THR A O 1
ATOM 898 N N . TRP A 1 110 ? -0.996 9.719 22.354 1.00 97.81 110 TRP A N 1
ATOM 899 C CA . TRP A 1 110 ? -0.506 8.384 22.697 1.00 97.81 110 TRP A CA 1
ATOM 900 C C . TRP A 1 110 ? 0.733 8.469 23.589 1.00 97.81 110 TRP A C 1
ATOM 902 O O . TRP A 1 110 ? 1.782 8.958 23.183 1.00 97.81 110 TRP A O 1
ATOM 912 N N . SER A 1 111 ? 0.615 7.958 24.816 1.00 96.75 111 SER A N 1
ATOM 913 C CA . SER A 1 111 ? 1.684 7.990 25.819 1.00 96.75 111 SER A CA 1
ATOM 914 C C . SER A 1 111 ? 2.742 6.909 25.613 1.00 96.75 111 SER A C 1
ATOM 916 O O . SER A 1 111 ? 3.855 7.053 26.114 1.00 96.75 111 SER A O 1
ATOM 918 N N . LEU A 1 112 ? 2.394 5.821 24.918 1.00 97.75 112 LEU A N 1
ATOM 919 C CA . LEU A 1 112 ? 3.301 4.717 24.609 1.00 97.75 112 LEU A CA 1
ATOM 920 C C . LEU A 1 112 ? 3.396 4.565 23.092 1.00 97.75 112 LEU A C 1
ATOM 922 O O . LEU A 1 112 ? 2.485 4.058 22.439 1.00 97.75 112 LEU A O 1
ATOM 926 N N . LEU A 1 113 ? 4.510 5.038 22.550 1.00 97.75 113 LEU A N 1
ATOM 927 C CA . LEU A 1 113 ? 4.838 4.958 21.135 1.00 97.75 113 LEU A CA 1
ATOM 928 C C . LEU A 1 113 ? 6.173 4.243 20.973 1.00 97.75 113 LEU A C 1
ATOM 930 O O . LEU A 1 113 ? 7.080 4.418 21.791 1.00 97.75 113 LEU A O 1
ATOM 934 N N . GLU A 1 114 ? 6.305 3.502 19.885 1.00 96.44 114 GLU A N 1
ATOM 935 C CA . GLU A 1 114 ? 7.571 2.944 19.427 1.00 96.44 114 GLU A CA 1
ATOM 936 C C . GLU A 1 114 ? 7.902 3.414 18.018 1.00 96.44 114 GLU A C 1
ATOM 938 O O . GLU A 1 114 ? 7.048 3.923 17.293 1.00 96.44 114 GLU A O 1
ATOM 943 N N . THR A 1 115 ? 9.176 3.294 17.657 1.00 92.06 115 THR A N 1
ATOM 944 C CA . THR A 1 115 ? 9.666 3.618 16.320 1.00 92.06 115 THR A CA 1
ATOM 945 C C . THR A 1 115 ? 9.692 2.343 15.492 1.00 92.06 115 THR A C 1
ATOM 947 O O . THR A 1 115 ? 10.406 1.403 15.834 1.00 92.06 115 THR A O 1
ATOM 950 N N . GLY A 1 116 ? 8.904 2.321 14.424 1.00 84.38 116 GLY A N 1
ATOM 951 C CA . GLY A 1 116 ? 8.816 1.213 13.487 1.00 84.38 116 GLY A CA 1
ATOM 952 C C . GLY A 1 116 ? 9.725 1.398 12.275 1.00 84.38 116 GLY A C 1
ATOM 953 O O . GLY A 1 116 ? 10.768 2.059 12.322 1.00 84.38 116 GLY A O 1
ATOM 954 N N . TYR A 1 117 ? 9.293 0.793 11.173 1.00 75.38 117 TYR A N 1
ATOM 955 C CA . TYR A 1 117 ? 9.875 0.957 9.843 1.00 75.38 117 TYR A CA 1
ATOM 956 C C . TYR A 1 117 ? 10.006 2.449 9.456 1.00 75.38 117 TYR A C 1
ATOM 958 O O . TYR A 1 117 ? 9.312 3.288 10.007 1.00 75.38 117 TYR A O 1
ATOM 966 N N . ASN A 1 118 ? 10.972 2.822 8.608 1.00 75.00 118 ASN A N 1
ATOM 967 C CA . ASN A 1 118 ? 11.228 4.213 8.175 1.00 75.00 118 ASN A CA 1
ATOM 968 C C . ASN A 1 118 ? 11.231 5.304 9.275 1.00 75.00 118 ASN A C 1
ATOM 970 O O . ASN A 1 118 ? 11.045 6.484 8.996 1.00 75.00 118 ASN A O 1
ATOM 974 N N . GLY A 1 119 ? 11.464 4.939 10.540 1.00 82.75 119 GLY A N 1
ATOM 975 C CA . GLY A 1 119 ? 11.457 5.891 11.648 1.00 82.75 119 GLY A CA 1
ATOM 976 C C . GLY A 1 119 ? 10.067 6.396 12.064 1.00 82.75 119 GLY A C 1
ATOM 977 O O . GLY A 1 119 ? 9.991 7.276 12.930 1.00 82.75 119 GLY A O 1
ATOM 978 N N . HIS A 1 120 ? 8.970 5.866 11.505 1.00 88.94 120 HIS A N 1
ATOM 979 C CA . HIS A 1 120 ? 7.622 6.301 11.876 1.00 88.94 120 HIS A CA 1
ATOM 980 C C . HIS A 1 120 ? 7.231 5.812 13.271 1.00 88.94 120 HIS A C 1
ATOM 982 O O . HIS A 1 120 ? 7.683 4.768 13.739 1.00 88.94 120 HIS A O 1
ATOM 988 N N . GLN A 1 121 ? 6.386 6.581 13.960 1.00 94.69 121 GLN A N 1
ATOM 989 C CA . GLN A 1 121 ? 5.895 6.211 15.287 1.00 94.69 121 GLN A CA 1
ATOM 990 C C . GLN A 1 121 ? 4.605 5.399 15.178 1.00 94.69 121 GLN A C 1
ATOM 992 O O . GLN A 1 121 ? 3.699 5.804 14.454 1.00 94.69 121 GLN A O 1
ATOM 997 N N . TYR A 1 122 ? 4.499 4.312 15.935 1.00 95.62 122 TYR A N 1
ATOM 998 C CA . TYR A 1 122 ? 3.288 3.497 16.043 1.00 95.62 122 TYR A CA 1
ATOM 999 C C . TYR A 1 122 ? 2.920 3.258 17.515 1.00 95.62 122 TYR A C 1
ATOM 1001 O O . TYR A 1 122 ? 3.734 3.489 18.413 1.00 95.62 122 TYR A O 1
ATOM 1009 N N . ILE A 1 123 ? 1.674 2.852 17.772 1.00 97.94 123 ILE A N 1
ATOM 1010 C CA . ILE A 1 123 ? 1.171 2.613 19.133 1.00 97.94 123 ILE A CA 1
ATOM 1011 C C . ILE A 1 123 ? 1.820 1.340 19.673 1.00 97.94 123 ILE A C 1
ATOM 1013 O O . ILE A 1 123 ? 1.652 0.265 19.105 1.00 97.94 123 ILE A O 1
ATOM 1017 N N . LYS A 1 124 ? 2.553 1.462 20.780 1.00 97.62 124 LYS A N 1
ATOM 1018 C CA . LYS A 1 124 ? 3.177 0.309 21.428 1.00 97.62 124 LYS A CA 1
ATOM 1019 C C . LYS A 1 124 ? 2.109 -0.534 22.128 1.00 97.62 124 LYS A C 1
ATOM 1021 O O . LYS A 1 124 ? 1.335 0.016 22.915 1.00 97.62 124 LYS A O 1
ATOM 1026 N N . ASN A 1 125 ? 2.137 -1.851 21.922 1.00 98.25 125 ASN A N 1
ATOM 1027 C CA . ASN A 1 125 ? 1.335 -2.783 22.711 1.00 98.25 125 ASN A CA 1
ATOM 1028 C C . ASN A 1 125 ? 1.617 -2.631 24.220 1.00 98.25 125 ASN A C 1
ATOM 1030 O O . ASN A 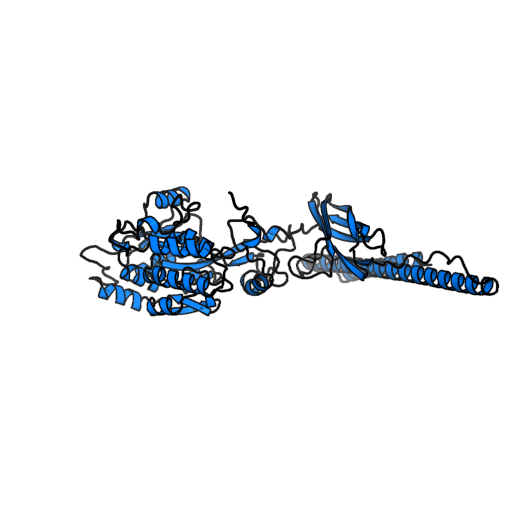1 125 ? 2.769 -2.543 24.659 1.00 98.25 125 ASN A O 1
ATOM 1034 N N . SER A 1 126 ? 0.554 -2.578 25.019 1.00 98.56 126 SER A N 1
ATOM 1035 C CA . SER A 1 126 ? 0.614 -2.581 26.475 1.00 98.56 126 SER A CA 1
ATOM 1036 C C . SER A 1 126 ? -0.739 -2.973 27.067 1.00 98.56 126 SER A C 1
ATOM 1038 O O . SER A 1 126 ? -1.590 -2.117 27.329 1.00 98.56 126 SER A O 1
ATOM 1040 N N . ASP A 1 127 ? -0.899 -4.262 27.365 1.00 98.62 127 ASP A N 1
ATOM 1041 C CA . ASP A 1 127 ? -2.059 -4.778 28.104 1.00 98.62 127 ASP A CA 1
ATOM 1042 C C . ASP A 1 127 ? -2.225 -4.068 29.450 1.00 98.62 127 ASP A C 1
ATOM 1044 O O . ASP A 1 127 ? -3.333 -3.715 29.840 1.00 98.62 127 ASP A O 1
ATOM 1048 N N . GLU A 1 128 ? -1.115 -3.783 30.138 1.00 98.62 128 GLU A N 1
ATOM 1049 C CA . GLU A 1 128 ? -1.109 -3.036 31.399 1.00 98.62 128 GLU A CA 1
ATOM 1050 C C . GLU A 1 128 ? -1.760 -1.657 31.239 1.00 98.62 128 GLU A C 1
ATOM 1052 O O . GLU A 1 128 ? -2.621 -1.290 32.039 1.00 98.62 128 GLU A O 1
ATOM 1057 N N . LYS A 1 129 ? -1.400 -0.905 30.187 1.00 98.69 129 LYS A N 1
ATOM 1058 C CA . LYS A 1 129 ? -1.992 0.411 29.930 1.00 98.69 129 LYS A CA 1
ATOM 1059 C C . LYS A 1 129 ? -3.449 0.305 29.492 1.00 98.69 129 LYS A C 1
ATOM 1061 O O . LYS A 1 129 ? -4.261 1.147 29.873 1.00 98.69 129 LYS A O 1
ATOM 1066 N N . ALA A 1 130 ? -3.789 -0.707 28.699 1.00 98.81 130 ALA A N 1
ATOM 1067 C CA . ALA A 1 130 ? -5.169 -0.962 28.313 1.00 98.81 130 ALA A CA 1
ATOM 1068 C C . ALA A 1 130 ? -6.039 -1.249 29.549 1.00 98.81 130 ALA A C 1
ATOM 1070 O O . ALA A 1 130 ? -7.058 -0.589 29.739 1.00 98.81 130 ALA A O 1
ATOM 1071 N N . ILE A 1 131 ? -5.597 -2.149 30.432 1.00 98.88 131 ILE A N 1
ATOM 1072 C CA . ILE A 1 131 ? -6.277 -2.502 31.687 1.00 98.88 131 ILE A CA 1
ATOM 1073 C C . ILE A 1 131 ? -6.361 -1.299 32.632 1.00 98.88 131 ILE A C 1
ATOM 1075 O O . ILE A 1 131 ? -7.412 -1.090 33.229 1.00 98.88 131 ILE A O 1
ATOM 1079 N N . GLU A 1 132 ? -5.307 -0.483 32.749 1.00 98.75 132 GLU A N 1
ATOM 1080 C CA . GLU A 1 132 ? -5.334 0.767 33.528 1.00 98.75 132 GLU A CA 1
ATOM 1081 C C . GLU A 1 132 ? -6.482 1.675 33.064 1.00 98.75 132 GLU A C 1
ATOM 1083 O O . GLU A 1 132 ? -7.293 2.112 33.877 1.00 98.75 132 GLU A O 1
ATOM 1088 N N . ILE A 1 133 ? -6.607 1.896 31.750 1.00 98.69 133 ILE A N 1
ATOM 1089 C CA . ILE A 1 133 ? -7.692 2.707 31.181 1.00 98.69 133 ILE A CA 1
ATOM 1090 C C . ILE A 1 133 ? -9.060 2.066 31.467 1.00 98.69 133 ILE A C 1
ATOM 1092 O O . ILE A 1 133 ? -10.004 2.769 31.818 1.00 98.69 133 ILE A O 1
ATOM 1096 N N . LEU A 1 134 ? -9.195 0.741 31.350 1.00 98.75 134 LEU A N 1
ATOM 1097 C CA . LEU A 1 134 ? -10.451 0.057 31.683 1.00 98.75 134 LEU A CA 1
ATOM 1098 C C . LEU A 1 134 ? -10.814 0.241 33.166 1.00 98.75 134 LEU A C 1
ATOM 1100 O O . LEU A 1 134 ? -11.959 0.561 33.466 1.00 98.75 134 LEU A O 1
ATOM 1104 N N . GLN A 1 135 ? -9.853 0.124 34.087 1.00 98.69 135 GLN A N 1
ATOM 1105 C CA . GLN A 1 135 ? -10.060 0.300 35.533 1.00 98.69 135 GLN A CA 1
ATOM 1106 C C . GLN A 1 135 ? -10.455 1.727 35.929 1.00 98.69 135 GLN A C 1
ATOM 1108 O O . GLN A 1 135 ? -11.171 1.914 36.911 1.00 98.69 135 GLN A O 1
ATOM 1113 N N . GLU A 1 136 ? -9.990 2.740 35.196 1.00 98.50 136 GLU A N 1
ATOM 1114 C CA . GLU A 1 136 ? -10.360 4.140 35.442 1.00 98.50 136 GLU A CA 1
ATOM 1115 C C . GLU A 1 136 ? -11.829 4.433 35.109 1.00 98.50 136 GLU A C 1
ATOM 1117 O O . GLU A 1 136 ? -12.427 5.340 35.693 1.00 98.50 136 GLU A O 1
ATOM 1122 N N . HIS A 1 137 ? -12.409 3.673 34.178 1.00 98.44 137 HIS A N 1
ATOM 1123 C CA . HIS A 1 137 ? -13.725 3.953 33.608 1.00 98.44 137 HIS A CA 1
ATOM 1124 C C . HIS A 1 137 ? -14.791 2.904 33.950 1.00 98.44 137 HIS A C 1
ATOM 1126 O O . HIS A 1 137 ? -15.975 3.239 33.978 1.00 98.44 137 HIS A O 1
ATOM 1132 N N . CYS A 1 138 ? -14.402 1.658 34.215 1.00 98.56 138 CYS A N 1
ATOM 1133 C CA . CYS A 1 138 ? -15.303 0.518 34.365 1.00 98.56 138 CYS A CA 1
ATOM 1134 C C . CYS A 1 138 ? -15.268 -0.086 35.771 1.00 98.56 138 CYS A C 1
ATOM 1136 O O . CYS A 1 138 ? -14.292 0.020 36.510 1.00 98.56 138 CYS A O 1
ATOM 1138 N N . GLU A 1 139 ? -16.331 -0.812 36.099 1.00 98.38 139 GLU A N 1
ATOM 1139 C CA . GLU A 1 139 ? -16.348 -1.788 37.185 1.00 98.38 139 GLU A CA 1
ATOM 1140 C C . GLU A 1 139 ? -15.960 -3.172 36.635 1.00 98.38 139 GLU A C 1
ATOM 1142 O O . GLU A 1 139 ? -16.255 -3.482 35.480 1.00 98.38 139 GLU A O 1
ATOM 1147 N N . GLY A 1 140 ? -15.324 -4.015 37.454 1.00 97.62 140 GLY A N 1
ATOM 1148 C CA . GLY A 1 140 ? -14.976 -5.396 37.094 1.00 97.62 140 GLY A CA 1
ATOM 1149 C C . GLY A 1 140 ? -13.473 -5.679 37.059 1.00 97.62 140 GLY A C 1
ATOM 1150 O O . GLY A 1 140 ? -12.679 -4.985 37.704 1.00 97.62 140 GLY A O 1
ATOM 1151 N N . SER A 1 141 ? -13.094 -6.739 36.344 1.00 98.25 141 SER A N 1
ATOM 1152 C CA . SER A 1 141 ? -11.705 -7.182 36.177 1.00 98.25 141 SER A CA 1
ATOM 1153 C C . SER A 1 141 ? -11.506 -7.915 34.851 1.00 98.25 141 SER A C 1
ATOM 1155 O O . SER A 1 141 ? -12.460 -8.186 34.126 1.00 98.25 141 SER A O 1
ATOM 1157 N N . VAL A 1 142 ? -10.261 -8.295 34.554 1.00 98.25 142 VAL A N 1
ATOM 1158 C CA . VAL A 1 142 ? -9.942 -9.125 33.384 1.00 98.25 142 VAL A CA 1
ATOM 1159 C C . VAL A 1 142 ? -10.688 -10.468 33.426 1.00 98.25 142 VAL A C 1
ATOM 1161 O O . VAL A 1 142 ? -11.193 -10.932 32.409 1.00 98.25 142 VAL A O 1
ATOM 1164 N N . GLU A 1 143 ? -10.781 -11.092 34.602 1.00 97.88 143 GLU A N 1
ATOM 1165 C CA . GLU A 1 143 ? -11.397 -12.410 34.791 1.00 97.88 143 GLU A CA 1
ATOM 1166 C C . GLU A 1 143 ? -12.927 -12.362 34.853 1.00 97.88 143 GLU A C 1
ATOM 1168 O O . GLU A 1 143 ? -13.588 -13.304 34.414 1.00 97.88 143 GLU A O 1
ATOM 1173 N N . GLU A 1 144 ? -13.485 -11.301 35.439 1.00 97.12 144 GLU A N 1
ATOM 1174 C CA . GLU A 1 144 ? -14.934 -11.127 35.602 1.00 97.12 144 GLU A CA 1
ATOM 1175 C C . GLU A 1 144 ? -15.586 -10.477 34.373 1.00 97.12 144 GLU A C 1
ATOM 1177 O O . GLU A 1 144 ? -16.792 -10.621 34.168 1.00 97.12 144 GLU A O 1
ATOM 1182 N N . GLY A 1 145 ? -14.786 -9.802 33.544 1.00 98.00 145 GLY A N 1
ATOM 1183 C CA . GLY A 1 145 ? -15.247 -8.897 32.503 1.00 98.00 145 GLY A CA 1
ATOM 1184 C C . GLY A 1 145 ? -15.463 -7.480 33.037 1.00 98.00 145 GLY A C 1
ATOM 1185 O O . GLY A 1 145 ? -15.501 -7.230 34.245 1.00 98.00 145 GLY A O 1
ATOM 1186 N N . TRP A 1 146 ? -15.611 -6.537 32.111 1.00 98.62 146 TRP A N 1
ATOM 1187 C CA . TRP A 1 146 ? -15.766 -5.117 32.419 1.00 98.62 146 TRP A CA 1
ATOM 1188 C C . TRP A 1 146 ? -17.200 -4.651 32.202 1.00 98.62 146 TRP A C 1
ATOM 1190 O O . TRP A 1 146 ? -17.864 -5.048 31.246 1.00 98.62 146 TRP A O 1
ATOM 1200 N N . THR A 1 147 ? -17.667 -3.764 33.075 1.00 98.38 147 THR A N 1
ATOM 1201 C CA . THR A 1 147 ? -18.987 -3.138 33.001 1.00 98.38 147 THR A CA 1
ATOM 1202 C C . THR A 1 147 ? -18.851 -1.619 33.054 1.00 98.38 147 THR A C 1
ATOM 1204 O O . THR A 1 147 ? -18.232 -1.078 33.966 1.00 98.38 147 THR A O 1
ATOM 1207 N N . TYR A 1 148 ? -19.478 -0.918 32.110 1.00 97.75 148 TYR A N 1
ATOM 1208 C CA . TYR A 1 148 ? -19.560 0.542 32.075 1.00 97.75 148 TYR A CA 1
ATOM 1209 C C . TYR A 1 148 ? -21.022 0.978 32.173 1.00 97.75 148 TYR A C 1
ATOM 1211 O O . TYR A 1 148 ? -21.862 0.533 31.391 1.00 97.75 148 TYR A O 1
ATOM 1219 N N . GLU A 1 149 ? -21.347 1.802 33.172 1.00 96.44 149 GLU A N 1
ATOM 1220 C CA . GLU A 1 149 ? -22.720 2.264 33.445 1.00 96.44 149 GLU A CA 1
ATOM 1221 C C . GLU A 1 149 ? -23.760 1.123 33.513 1.00 96.44 149 GLU A C 1
ATOM 1223 O O . GLU A 1 149 ? -24.899 1.241 33.054 1.00 96.44 149 GLU A O 1
ATOM 1228 N N . GLY A 1 150 ? -23.361 -0.019 34.082 1.00 96.75 150 GLY A N 1
ATOM 1229 C CA . GLY A 1 150 ? -24.210 -1.207 34.208 1.00 96.75 150 GLY A CA 1
ATOM 1230 C C . GLY A 1 150 ? -24.378 -2.028 32.924 1.00 96.75 150 GLY A C 1
ATOM 1231 O O . GLY A 1 150 ? -25.191 -2.953 32.912 1.00 96.75 150 GLY A O 1
ATOM 1232 N N . LYS A 1 151 ? -23.641 -1.714 31.850 1.00 97.56 151 LYS A N 1
ATOM 1233 C CA . LYS A 1 151 ? -23.600 -2.493 30.606 1.00 97.56 151 LYS A CA 1
ATOM 1234 C C . LYS A 1 151 ? -22.272 -3.229 30.477 1.00 97.56 151 LYS A C 1
ATOM 1236 O O . LYS A 1 151 ? -21.215 -2.620 30.616 1.00 97.56 151 LYS A O 1
ATOM 1241 N N . GLU A 1 152 ? -22.335 -4.517 30.173 1.00 97.38 152 GLU A N 1
ATOM 1242 C CA . GLU A 1 152 ? -21.148 -5.332 29.909 1.00 97.38 152 GLU A CA 1
ATOM 1243 C C . GLU A 1 152 ? -20.423 -4.853 28.641 1.00 97.38 152 GLU A C 1
ATOM 1245 O O . GLU A 1 152 ? -21.051 -4.474 27.644 1.00 97.38 152 GLU A O 1
ATOM 1250 N N . LEU A 1 153 ? -19.092 -4.880 28.689 1.00 98.00 153 LEU A N 1
ATOM 1251 C CA . LEU A 1 153 ? -18.224 -4.700 27.534 1.00 98.00 153 LEU A CA 1
ATOM 1252 C C . LEU A 1 153 ? -17.825 -6.064 26.966 1.00 98.00 153 LEU A C 1
ATOM 1254 O O . LEU A 1 153 ? -17.530 -7.002 27.703 1.00 98.00 153 LEU A O 1
ATOM 1258 N N . GLY A 1 154 ? -17.774 -6.156 25.641 1.00 96.56 154 GLY A N 1
ATOM 1259 C CA . GLY A 1 154 ? -17.507 -7.393 24.919 1.00 96.56 154 GLY A CA 1
ATOM 1260 C C . GLY A 1 154 ? -18.766 -8.199 24.586 1.00 96.56 154 GLY A C 1
ATOM 1261 O O . GLY A 1 154 ? -19.877 -7.675 24.513 1.00 96.56 154 GLY A O 1
ATOM 1262 N N . GLY A 1 155 ? -18.557 -9.481 24.291 1.00 96.81 155 GLY A N 1
ATOM 1263 C CA . GLY A 1 155 ? -19.521 -10.325 23.582 1.00 96.81 155 GLY A CA 1
ATOM 1264 C C . GLY A 1 155 ? -19.642 -9.953 22.102 1.00 96.81 155 GLY A C 1
ATOM 1265 O O . GLY A 1 155 ? -20.654 -10.259 21.477 1.00 96.81 155 GLY A O 1
ATOM 1266 N N . TRP A 1 156 ? -18.638 -9.252 21.569 1.00 98.19 156 TRP A N 1
ATOM 1267 C CA . TRP A 1 156 ? -18.652 -8.675 20.229 1.00 98.19 156 TRP A CA 1
ATOM 1268 C C . TRP A 1 156 ? -18.055 -9.617 19.192 1.00 98.19 156 TRP A C 1
ATOM 1270 O O . TRP A 1 156 ? -17.328 -10.557 19.524 1.00 98.19 156 TRP A O 1
ATOM 1280 N N . THR A 1 157 ? -18.300 -9.306 17.923 1.00 98.62 157 THR A N 1
ATOM 1281 C CA . THR A 1 157 ? -17.606 -9.941 16.799 1.00 98.62 157 THR A CA 1
ATOM 1282 C C . THR A 1 157 ? -16.713 -8.971 16.034 1.00 98.62 157 THR A C 1
ATOM 1284 O O . THR A 1 157 ? -17.112 -7.826 15.813 1.00 98.62 157 THR A O 1
ATOM 1287 N N . ILE A 1 158 ? -15.570 -9.445 15.530 1.00 98.62 158 ILE A N 1
ATOM 1288 C CA . ILE A 1 158 ? -14.801 -8.753 14.481 1.00 98.62 158 ILE A CA 1
ATOM 1289 C C . ILE A 1 158 ? -14.957 -9.520 13.166 1.00 98.62 158 ILE A C 1
ATOM 1291 O O . ILE A 1 158 ? -14.601 -10.697 13.082 1.00 98.62 158 ILE A O 1
ATOM 1295 N N . GLN A 1 159 ? -15.478 -8.851 12.137 1.00 98.25 159 GLN A N 1
ATOM 1296 C CA . GLN A 1 159 ? -15.734 -9.456 10.831 1.00 98.25 159 GLN A CA 1
ATOM 1297 C C . GLN A 1 159 ? -14.563 -9.292 9.851 1.00 98.25 159 GLN A C 1
ATOM 1299 O O . GLN A 1 159 ? -14.016 -8.198 9.704 1.00 98.25 159 GLN A O 1
ATOM 1304 N N . ALA A 1 160 ? -14.250 -10.360 9.116 1.00 97.00 160 ALA A N 1
ATOM 1305 C CA . ALA A 1 160 ? -13.423 -10.348 7.903 1.00 97.00 160 ALA A CA 1
ATOM 1306 C C . ALA A 1 160 ? -14.033 -11.263 6.833 1.00 97.00 160 ALA A C 1
ATOM 1308 O O . ALA A 1 160 ? -14.843 -12.134 7.138 1.00 97.00 160 ALA A O 1
ATOM 1309 N N . VAL A 1 161 ? -13.637 -11.105 5.572 1.00 95.75 161 VAL A N 1
ATOM 1310 C CA . VAL A 1 161 ? -14.142 -11.958 4.488 1.00 95.75 161 VAL A CA 1
ATOM 1311 C C . VAL A 1 161 ? -13.579 -13.378 4.605 1.00 95.75 161 VAL A C 1
ATOM 1313 O O . VAL A 1 161 ? -12.368 -13.590 4.701 1.00 95.75 161 VAL A O 1
ATOM 1316 N N . ASN A 1 162 ? -14.457 -14.376 4.538 1.00 97.19 162 ASN A N 1
ATOM 1317 C CA . ASN A 1 162 ? -14.065 -15.776 4.467 1.00 97.19 162 ASN A CA 1
ATOM 1318 C C . ASN A 1 162 ? -13.228 -16.053 3.209 1.00 97.19 162 ASN A C 1
ATOM 1320 O O . ASN A 1 162 ? -13.655 -15.771 2.090 1.00 97.19 162 ASN A O 1
ATOM 1324 N N . GLY A 1 163 ? -12.056 -16.656 3.400 1.00 92.38 163 GLY A N 1
ATOM 1325 C CA . GLY A 1 163 ? -11.097 -16.954 2.336 1.00 92.38 163 GLY A CA 1
ATOM 1326 C C . GLY A 1 163 ? -9.921 -15.979 2.263 1.00 92.38 163 GLY A C 1
ATOM 1327 O O . GLY A 1 163 ? -8.917 -16.314 1.641 1.00 92.38 163 GLY A O 1
ATOM 1328 N N . TRP A 1 164 ? -9.982 -14.827 2.937 1.00 91.12 164 TRP A N 1
ATOM 1329 C CA . TRP A 1 164 ? -8.830 -13.930 3.092 1.00 91.12 164 TRP A CA 1
ATOM 1330 C C . TRP A 1 164 ? -7.980 -14.376 4.284 1.00 91.12 164 TRP A C 1
ATOM 1332 O O . TRP A 1 164 ? -8.071 -13.817 5.372 1.00 91.12 164 TRP A O 1
ATOM 1342 N N . GLY A 1 165 ? -7.225 -15.466 4.112 1.00 90.75 165 GLY A N 1
ATOM 1343 C CA . GLY A 1 165 ? -6.570 -16.187 5.214 1.00 90.75 165 GLY A CA 1
ATOM 1344 C C . GLY A 1 165 ? -5.618 -15.348 6.078 1.00 90.75 165 GLY A C 1
ATOM 1345 O O . GLY A 1 165 ? -5.570 -15.540 7.295 1.00 90.75 165 GLY A O 1
ATOM 1346 N N . ASP A 1 166 ? -4.916 -14.395 5.472 1.00 86.88 166 ASP A N 1
ATOM 1347 C CA . ASP A 1 166 ? -4.058 -13.413 6.139 1.00 86.88 166 ASP A CA 1
ATOM 1348 C C . ASP A 1 166 ? -4.882 -12.467 7.031 1.00 86.88 166 ASP A C 1
ATOM 1350 O O . ASP A 1 166 ? -4.637 -12.353 8.233 1.00 86.88 166 ASP A O 1
ATOM 1354 N N . VAL A 1 167 ? -5.954 -11.894 6.483 1.00 92.81 167 VAL A N 1
ATOM 1355 C CA . VAL A 1 167 ? -6.873 -10.994 7.199 1.00 92.81 167 VAL A CA 1
ATOM 1356 C C . VAL A 1 167 ? -7.652 -11.723 8.296 1.00 92.81 167 VAL A C 1
ATOM 1358 O O . VAL A 1 167 ? -7.846 -11.204 9.395 1.00 92.81 167 VAL A O 1
ATOM 1361 N N . MET A 1 168 ? -8.072 -12.961 8.034 1.00 95.56 168 MET A N 1
ATOM 1362 C CA . MET A 1 168 ? -8.711 -13.820 9.030 1.00 95.56 168 MET A CA 1
ATOM 1363 C C . MET A 1 168 ? -7.779 -14.090 10.217 1.00 95.56 168 MET A C 1
ATOM 1365 O O . MET A 1 168 ? -8.252 -14.234 11.345 1.00 95.56 168 MET A O 1
ATOM 1369 N N . SER A 1 169 ? -6.470 -14.189 9.970 1.00 95.06 169 SER A N 1
ATOM 1370 C CA . SER A 1 169 ? -5.460 -14.384 11.015 1.00 95.06 169 SER A CA 1
ATOM 1371 C C . SER A 1 169 ? -5.229 -13.099 11.807 1.00 95.06 169 SER A C 1
ATOM 1373 O O . SER A 1 169 ? -5.260 -13.152 13.035 1.00 95.06 169 SER A O 1
ATOM 1375 N N . LEU A 1 170 ? -5.142 -11.946 11.133 1.00 95.62 170 LEU A N 1
ATOM 1376 C CA . LEU A 1 170 ? -5.100 -10.626 11.774 1.00 95.62 170 LEU A CA 1
ATOM 1377 C C . LEU A 1 170 ? -6.279 -10.444 12.736 1.00 95.62 170 LEU A C 1
ATOM 1379 O O . LEU A 1 170 ? -6.085 -10.147 13.913 1.00 95.62 170 LEU A O 1
ATOM 1383 N N . VAL A 1 171 ? -7.506 -10.693 12.270 1.00 97.62 171 VAL A N 1
ATOM 1384 C CA . VAL A 1 171 ? -8.717 -10.530 13.087 1.00 97.62 171 VAL A CA 1
ATOM 1385 C C . VAL A 1 171 ? -8.756 -11.493 14.280 1.00 97.62 171 VAL A C 1
ATOM 1387 O O . VAL A 1 171 ? -9.189 -11.107 15.365 1.00 97.62 171 VAL A O 1
ATOM 1390 N N . LYS A 1 172 ? -8.263 -12.729 14.128 1.00 98.12 172 LYS A N 1
ATOM 1391 C CA . LYS A 1 172 ? -8.118 -13.669 15.256 1.00 98.12 172 LYS A CA 1
ATOM 1392 C C . LYS A 1 172 ? -7.138 -13.161 16.307 1.00 98.12 172 LYS A C 1
ATOM 1394 O O . LYS A 1 172 ? -7.416 -13.336 17.493 1.00 98.12 172 LYS A O 1
ATOM 1399 N N . SER A 1 173 ? -6.025 -12.570 15.880 1.00 97.81 173 SER A N 1
ATOM 1400 C CA . SER A 1 173 ? -5.023 -11.992 16.777 1.00 97.81 173 SER A CA 1
ATOM 1401 C C . SER A 1 173 ? -5.612 -10.815 17.552 1.00 97.81 173 SER A C 1
ATOM 1403 O O . SER A 1 173 ? -5.632 -10.866 18.773 1.00 97.81 173 SER A O 1
ATOM 1405 N N . VAL A 1 174 ? -6.262 -9.857 16.879 1.00 98.44 174 VAL A N 1
ATOM 1406 C CA . VAL A 1 174 ? -6.936 -8.733 17.562 1.00 98.44 174 VAL A CA 1
ATOM 1407 C C . VAL A 1 174 ? -8.005 -9.225 18.552 1.00 98.44 174 VAL A C 1
ATOM 1409 O O . VAL A 1 174 ? -8.048 -8.776 19.695 1.00 98.44 174 VAL A O 1
ATOM 1412 N N . ALA A 1 175 ? -8.844 -10.193 18.161 1.00 98.56 175 ALA A N 1
ATOM 1413 C CA . ALA A 1 175 ? -9.856 -10.769 19.053 1.00 98.56 175 ALA A CA 1
ATOM 1414 C C . ALA A 1 175 ? -9.241 -11.487 20.270 1.00 98.56 175 ALA A C 1
ATOM 1416 O O . ALA A 1 175 ? -9.802 -11.466 21.365 1.00 98.56 175 ALA A O 1
ATOM 1417 N N . LYS A 1 176 ? -8.101 -12.167 20.086 1.00 98.38 176 LYS A N 1
ATOM 1418 C CA . LYS A 1 176 ? -7.339 -12.781 21.180 1.00 98.38 176 LYS A CA 1
ATOM 1419 C C . LYS A 1 176 ? -6.834 -11.705 22.139 1.00 98.38 176 LYS A C 1
ATOM 1421 O O . LYS A 1 176 ? -7.099 -11.832 23.329 1.00 98.38 176 LYS A O 1
ATOM 1426 N N . ASP A 1 177 ? -6.187 -10.671 21.628 1.00 98.62 177 ASP A N 1
ATOM 1427 C CA . ASP A 1 177 ? -5.561 -9.645 22.458 1.00 98.62 177 ASP A CA 1
ATOM 1428 C C . ASP A 1 177 ? -6.614 -8.869 23.277 1.00 98.62 177 ASP A C 1
ATOM 1430 O O . ASP A 1 177 ? -6.454 -8.636 24.474 1.00 98.62 177 ASP A O 1
ATOM 1434 N N . TRP A 1 178 ? -7.790 -8.586 22.699 1.00 98.75 178 TRP A N 1
ATOM 1435 C CA . TRP A 1 178 ? -8.906 -7.998 23.458 1.00 98.75 178 TRP A CA 1
ATOM 1436 C C . TRP A 1 178 ? -9.449 -8.921 24.556 1.00 98.75 178 TRP A C 1
ATOM 1438 O O . TRP A 1 178 ? -9.812 -8.452 25.636 1.00 98.75 178 TRP A O 1
ATOM 1448 N N . ARG A 1 179 ? -9.473 -10.241 24.337 1.00 98.62 179 ARG A N 1
ATOM 1449 C CA . ARG A 1 179 ? -9.857 -11.193 25.392 1.00 98.62 179 ARG A CA 1
ATOM 1450 C C . ARG A 1 179 ? -8.850 -11.223 26.536 1.00 98.62 179 ARG A C 1
ATOM 1452 O O . ARG A 1 179 ? -9.266 -11.407 27.676 1.00 98.62 179 ARG A O 1
ATOM 1459 N N . GLU A 1 180 ? -7.564 -11.035 26.256 1.00 98.56 180 GLU A N 1
ATOM 1460 C CA . GLU A 1 180 ? -6.502 -11.040 27.273 1.00 98.56 180 GLU A CA 1
ATOM 1461 C C . GLU A 1 180 ? -6.608 -9.857 28.241 1.00 98.56 180 GLU A C 1
ATOM 1463 O O . GLU A 1 180 ? -6.284 -10.007 29.418 1.00 98.56 180 GLU A O 1
ATOM 1468 N N . ILE A 1 181 ? -7.182 -8.735 27.799 1.00 98.75 181 ILE A N 1
ATOM 1469 C CA . ILE A 1 181 ? -7.533 -7.603 28.671 1.00 98.75 181 ILE A CA 1
ATOM 1470 C C . ILE A 1 181 ? -8.950 -7.702 29.263 1.00 98.75 181 ILE A C 1
ATOM 1472 O O . ILE A 1 181 ? -9.404 -6.759 29.904 1.00 98.75 181 ILE A O 1
ATOM 1476 N N . GLY A 1 182 ? -9.667 -8.815 29.072 1.00 98.50 182 GLY A N 1
ATOM 1477 C CA . GLY A 1 182 ? -10.998 -9.051 29.649 1.00 98.50 182 GLY A CA 1
ATOM 1478 C C . GLY A 1 182 ? -12.177 -8.512 28.837 1.00 98.50 182 GLY A C 1
ATOM 1479 O O . GLY A 1 182 ? -13.253 -8.309 29.396 1.00 98.50 182 GLY A O 1
ATOM 1480 N N . ILE A 1 183 ? -12.003 -8.266 27.535 1.00 98.62 183 ILE A N 1
ATOM 1481 C CA . ILE A 1 183 ? -13.075 -7.868 26.612 1.00 98.62 183 ILE A CA 1
ATOM 1482 C C . ILE A 1 183 ? -13.407 -9.062 25.700 1.00 98.62 183 ILE A C 1
ATOM 1484 O O . ILE A 1 183 ? -12.699 -9.305 24.720 1.00 98.62 183 ILE A O 1
ATOM 1488 N N . PRO A 1 184 ? -14.472 -9.841 25.986 1.00 98.19 184 PRO A N 1
ATOM 1489 C CA . PRO A 1 184 ? -14.839 -10.978 25.150 1.00 98.19 184 PRO A CA 1
ATOM 1490 C C . PRO A 1 184 ? -15.103 -10.559 23.700 1.00 98.19 184 PRO A C 1
ATOM 1492 O O . PRO A 1 184 ? -15.951 -9.706 23.438 1.00 98.19 184 PRO A O 1
ATOM 1495 N N . CYS A 1 185 ? -14.394 -11.170 22.756 1.00 98.38 185 CYS A N 1
ATOM 1496 C CA . CYS A 1 185 ? -14.517 -10.870 21.336 1.00 98.38 185 CYS A CA 1
ATOM 1497 C C . CYS A 1 185 ? -14.231 -12.122 20.504 1.00 98.38 185 CYS A C 1
ATOM 1499 O O . CYS A 1 185 ? -13.271 -12.845 20.783 1.00 98.38 185 CYS A O 1
ATOM 1501 N N . GLU A 1 186 ? -15.052 -12.383 19.487 1.00 98.44 186 GLU A N 1
ATOM 1502 C CA . GLU A 1 186 ? -14.895 -13.533 18.598 1.00 98.44 186 GLU A CA 1
ATOM 1503 C C . GLU A 1 186 ? -14.736 -13.110 17.131 1.00 98.44 186 GLU A C 1
ATOM 1505 O O . GLU A 1 186 ? -15.378 -12.168 16.668 1.00 98.44 186 GLU A O 1
ATOM 1510 N N . PRO A 1 187 ? -13.898 -13.802 16.351 1.00 98.38 187 PRO A N 1
ATOM 1511 C CA . PRO A 1 187 ? -13.822 -13.562 14.921 1.00 98.38 187 PRO A CA 1
ATOM 1512 C C . PRO A 1 187 ? -15.0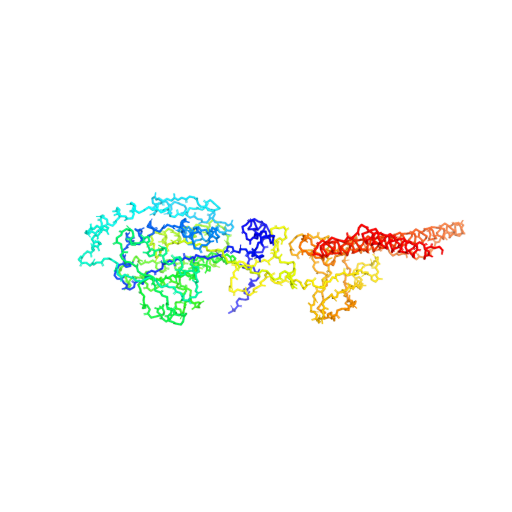54 -14.139 14.200 1.00 98.38 187 PRO A C 1
ATOM 1514 O O . PRO A 1 187 ? -15.489 -15.256 14.488 1.00 98.38 187 PRO A O 1
ATOM 1517 N N . GLU A 1 188 ? -15.571 -13.421 13.205 1.00 98.56 188 GLU A N 1
ATOM 1518 C CA . GLU A 1 188 ? -16.659 -13.875 12.332 1.00 98.56 188 GLU A CA 1
ATOM 1519 C C . GLU A 1 188 ? -16.251 -13.740 10.856 1.00 98.56 188 GLU A C 1
ATOM 1521 O O . GLU A 1 188 ? -15.682 -12.732 10.438 1.00 98.56 188 GLU A O 1
ATOM 1526 N N . PHE A 1 189 ? -16.536 -14.768 10.050 1.00 98.50 189 PHE A N 1
ATOM 1527 C CA . PHE A 1 189 ? -16.094 -14.836 8.654 1.00 98.50 189 PHE A CA 1
ATOM 1528 C C . PHE A 1 189 ? -17.266 -15.042 7.687 1.00 98.50 189 PHE A C 1
ATOM 1530 O O . PHE A 1 189 ? -17.464 -16.159 7.195 1.00 98.50 189 PHE A O 1
ATOM 1537 N N . PRO A 1 190 ? -18.084 -14.007 7.423 1.00 97.88 190 PRO A N 1
ATOM 1538 C CA . PRO A 1 190 ? -19.069 -14.058 6.347 1.00 97.88 190 PRO A CA 1
ATOM 1539 C C . PRO A 1 190 ? -18.389 -14.208 4.976 1.00 97.88 190 PRO A C 1
ATOM 1541 O O . PRO A 1 190 ? -17.215 -13.878 4.801 1.00 97.88 190 PRO A O 1
ATOM 1544 N N . ASP A 1 191 ? -19.124 -14.685 3.968 1.00 97.69 191 ASP A N 1
ATOM 1545 C CA . ASP A 1 191 ? -18.664 -14.529 2.584 1.00 97.69 191 ASP A CA 1
ATOM 1546 C C . ASP A 1 191 ? -18.605 -13.038 2.194 1.00 97.69 191 ASP A C 1
ATOM 1548 O O . ASP A 1 191 ? -19.129 -12.170 2.895 1.00 97.69 191 ASP A O 1
ATOM 1552 N N . TYR A 1 192 ? -17.959 -12.721 1.071 1.00 93.75 192 TYR A N 1
ATOM 1553 C CA . TYR A 1 192 ? -17.782 -11.333 0.635 1.00 93.75 192 TYR A CA 1
ATOM 1554 C C . TYR A 1 192 ? -19.116 -10.573 0.481 1.00 93.75 192 TYR A C 1
ATOM 1556 O O . TYR A 1 192 ? -19.207 -9.398 0.839 1.00 93.75 192 TYR A O 1
ATOM 1564 N N . GLY A 1 193 ? -20.173 -11.233 -0.006 1.00 93.31 193 GLY A N 1
ATOM 1565 C CA . GLY A 1 193 ? -21.496 -10.617 -0.156 1.00 93.31 193 GLY A CA 1
ATOM 1566 C C . GLY A 1 193 ? -22.155 -10.315 1.192 1.00 93.31 193 GLY A C 1
ATOM 1567 O O . GLY A 1 193 ? -22.741 -9.249 1.375 1.00 93.31 193 GLY A O 1
ATOM 1568 N N . GLY A 1 194 ? -22.019 -11.223 2.157 1.00 95.75 194 GLY A N 1
ATOM 1569 C CA . GLY A 1 194 ? -22.476 -11.030 3.530 1.00 95.75 194 GLY A CA 1
ATOM 1570 C C . GLY A 1 194 ? -21.704 -9.926 4.248 1.00 95.75 194 GLY A C 1
ATOM 1571 O O . GLY A 1 194 ? -22.318 -9.062 4.862 1.00 95.75 194 GLY A O 1
ATOM 1572 N N . TRP A 1 195 ? -20.376 -9.905 4.113 1.00 94.62 195 TRP A N 1
ATOM 1573 C CA . TRP A 1 195 ? -19.511 -8.874 4.690 1.00 94.62 195 TRP A CA 1
ATOM 1574 C C . TRP A 1 195 ? -19.856 -7.472 4.166 1.00 94.62 195 TRP A C 1
ATOM 1576 O O . TRP A 1 195 ? -20.088 -6.555 4.951 1.00 94.62 195 TRP A O 1
ATOM 1586 N N . THR A 1 196 ? -19.980 -7.321 2.842 1.00 91.31 196 THR A N 1
ATOM 1587 C CA . THR A 1 196 ? -20.385 -6.050 2.211 1.00 91.31 196 THR A CA 1
ATOM 1588 C C . THR A 1 196 ? -21.800 -5.626 2.611 1.00 91.31 196 THR A C 1
ATOM 1590 O O . THR A 1 196 ? -22.018 -4.466 2.941 1.00 91.31 196 THR A O 1
ATOM 1593 N N . THR A 1 197 ? -22.752 -6.563 2.671 1.00 92.62 197 THR A N 1
ATOM 1594 C CA . THR A 1 197 ? -24.115 -6.269 3.142 1.00 92.62 197 THR A CA 1
ATOM 1595 C C . THR A 1 197 ? -24.108 -5.795 4.594 1.00 92.62 197 THR A C 1
ATOM 1597 O O . THR A 1 197 ? -24.751 -4.799 4.909 1.00 92.62 197 THR A O 1
ATOM 1600 N N . ASN A 1 198 ? -23.367 -6.477 5.473 1.00 93.81 198 ASN A N 1
ATOM 1601 C CA . ASN A 1 198 ? -23.249 -6.089 6.875 1.00 93.81 198 ASN A CA 1
ATOM 1602 C C . ASN A 1 198 ? -22.655 -4.688 7.016 1.00 93.81 198 ASN A C 1
ATOM 1604 O O . ASN A 1 198 ? -23.129 -3.924 7.854 1.00 93.81 198 ASN A O 1
ATOM 1608 N N . TRP A 1 199 ? -21.672 -4.330 6.189 1.00 90.31 199 TRP A N 1
ATOM 1609 C CA . TRP A 1 199 ? -21.152 -2.968 6.129 1.00 90.31 199 TRP A CA 1
ATOM 1610 C C . TRP A 1 199 ? -22.242 -1.963 5.752 1.00 90.31 199 TRP A C 1
ATOM 1612 O O . TRP A 1 199 ? -22.533 -1.053 6.525 1.00 90.31 199 TRP A O 1
ATOM 1622 N N . ASP A 1 200 ? -22.908 -2.160 4.615 1.00 87.31 200 ASP A N 1
ATOM 1623 C CA . ASP A 1 200 ? -23.905 -1.217 4.099 1.00 87.31 200 ASP A CA 1
ATOM 1624 C C . ASP A 1 200 ? -25.090 -1.034 5.069 1.00 87.31 200 ASP A C 1
ATOM 1626 O O . ASP A 1 200 ? -25.615 0.072 5.222 1.00 87.31 200 ASP A O 1
ATOM 1630 N N . THR A 1 201 ? -25.490 -2.100 5.772 1.00 90.50 201 THR A N 1
ATOM 1631 C CA . THR A 1 201 ? -26.591 -2.074 6.750 1.00 90.50 201 THR A CA 1
ATOM 1632 C C . THR A 1 201 ? -26.146 -1.823 8.190 1.00 90.50 201 THR A C 1
ATOM 1634 O O . THR A 1 201 ? -26.978 -1.939 9.087 1.00 90.50 201 THR A O 1
ATOM 1637 N N . MET A 1 202 ? -24.859 -1.546 8.437 1.00 90.94 202 MET A N 1
ATOM 1638 C CA . MET A 1 202 ? -24.279 -1.396 9.783 1.00 90.94 202 MET A CA 1
ATOM 1639 C C . MET A 1 202 ? -24.607 -2.588 10.716 1.00 90.94 202 MET A C 1
ATOM 1641 O O . MET A 1 202 ? -24.841 -2.431 11.912 1.00 90.94 202 MET A O 1
ATOM 1645 N N . ASN A 1 203 ? -24.641 -3.812 10.179 1.00 96.00 203 ASN A N 1
ATOM 1646 C CA . ASN A 1 203 ? -24.918 -5.048 10.918 1.00 96.00 203 ASN A CA 1
ATOM 1647 C C . ASN A 1 203 ? -23.621 -5.776 11.317 1.00 96.00 203 ASN A C 1
ATOM 1649 O O . ASN A 1 203 ? -23.341 -6.892 10.883 1.00 96.00 203 ASN A O 1
ATOM 1653 N N . PHE A 1 204 ? -22.814 -5.109 12.134 1.00 96.56 204 PHE A N 1
ATOM 1654 C CA . PHE A 1 204 ? -21.591 -5.641 12.737 1.00 96.56 204 PHE A CA 1
ATOM 1655 C C . PHE A 1 204 ? -21.336 -4.948 14.083 1.00 96.56 204 PHE A C 1
ATOM 1657 O O . PHE A 1 204 ? -21.925 -3.897 14.368 1.00 96.56 204 PHE A O 1
ATOM 1664 N N . ASP A 1 205 ? -20.473 -5.533 14.913 1.00 98.06 205 ASP A N 1
ATOM 1665 C CA . ASP A 1 205 ? -19.879 -4.828 16.056 1.00 98.06 205 ASP A CA 1
ATOM 1666 C C . ASP A 1 205 ? -18.568 -4.181 15.623 1.00 98.06 205 ASP A C 1
ATOM 1668 O O . ASP A 1 205 ? -18.445 -2.961 15.656 1.00 98.06 205 ASP A O 1
ATOM 1672 N N . TRP A 1 206 ? -17.643 -4.997 15.117 1.00 97.69 206 TRP A N 1
ATOM 1673 C CA . TRP A 1 206 ? -16.383 -4.566 14.530 1.00 97.69 206 TRP A CA 1
ATOM 1674 C C . TRP A 1 206 ? -16.173 -5.199 13.158 1.00 97.69 206 TRP A C 1
ATOM 1676 O O . TRP A 1 206 ? -16.639 -6.307 12.882 1.00 97.69 206 TRP A O 1
ATOM 1686 N N . MET A 1 207 ? -15.437 -4.509 12.298 1.00 95.75 207 MET A N 1
ATOM 1687 C CA . MET A 1 207 ? -15.127 -4.966 10.951 1.00 95.75 207 MET A CA 1
ATOM 1688 C C . MET A 1 207 ? -13.695 -4.585 10.591 1.00 95.75 207 MET A C 1
ATOM 1690 O O . MET A 1 207 ? -13.282 -3.447 10.805 1.00 95.75 207 MET A O 1
ATOM 1694 N N . GLN A 1 208 ? -12.930 -5.528 10.044 1.00 94.06 208 GLN A N 1
ATOM 1695 C CA . GLN A 1 208 ? -11.657 -5.193 9.416 1.00 94.06 208 GLN A CA 1
ATOM 1696 C C . GLN A 1 208 ? -11.929 -4.408 8.136 1.00 94.06 208 GLN A C 1
ATOM 1698 O O . GLN A 1 208 ? -12.751 -4.834 7.335 1.00 94.06 208 GLN A O 1
ATOM 1703 N N . LEU A 1 209 ? -11.230 -3.295 7.937 1.00 88.62 209 LEU A N 1
ATOM 1704 C CA . LEU A 1 209 ? -11.292 -2.486 6.726 1.00 88.62 209 LEU A CA 1
ATOM 1705 C C . LEU A 1 209 ? -9.918 -2.257 6.114 1.00 88.62 209 LEU A C 1
ATOM 1707 O O . LEU A 1 209 ? -8.887 -2.274 6.791 1.00 88.62 209 LEU A O 1
ATOM 1711 N N . TRP A 1 210 ? -9.959 -2.002 4.813 1.00 83.44 210 TRP A N 1
ATOM 1712 C CA . TRP A 1 210 ? -8.829 -1.702 3.955 1.00 83.44 210 TRP A CA 1
ATOM 1713 C C . TRP A 1 210 ? -8.880 -0.250 3.466 1.00 83.44 210 TRP A C 1
ATOM 1715 O O . TRP A 1 210 ? -9.960 0.266 3.179 1.00 83.44 210 TRP A O 1
ATOM 1725 N N . GLY A 1 211 ? -7.717 0.378 3.265 1.00 68.69 211 GLY A N 1
ATOM 1726 C CA . GLY A 1 211 ? -7.622 1.615 2.477 1.00 68.69 211 GLY A CA 1
ATOM 1727 C C . GLY A 1 211 ? -7.773 2.912 3.267 1.00 68.69 211 GLY A C 1
ATOM 1728 O O . GLY A 1 211 ? -8.163 3.924 2.686 1.00 68.69 211 GLY A O 1
ATOM 1729 N N . ILE A 1 212 ? -7.462 2.892 4.564 1.00 70.81 212 ILE A N 1
ATOM 1730 C CA . ILE A 1 212 ? -7.695 4.011 5.486 1.00 70.81 212 ILE A CA 1
ATOM 1731 C C . ILE A 1 212 ? -6.435 4.879 5.658 1.00 70.81 212 ILE A C 1
ATOM 1733 O O . ILE A 1 212 ? -5.892 5.044 6.747 1.00 70.81 212 ILE A O 1
ATOM 1737 N N . CYS A 1 213 ? -5.958 5.416 4.541 1.00 70.81 213 CYS A N 1
ATOM 1738 C CA . CYS A 1 213 ? -4.928 6.452 4.441 1.00 70.81 213 CYS A CA 1
ATOM 1739 C C . CYS A 1 213 ? -4.835 6.897 2.967 1.00 70.81 213 CYS A C 1
ATOM 1741 O O . CYS A 1 213 ? -5.393 6.225 2.087 1.00 70.81 213 CYS A O 1
ATOM 1743 N N . PRO A 1 214 ? -4.116 7.989 2.640 1.00 64.38 214 PRO A N 1
ATOM 1744 C CA . PRO A 1 214 ? -3.661 8.208 1.275 1.00 64.38 214 PRO A CA 1
ATOM 1745 C C . PRO A 1 214 ? -2.951 6.962 0.769 1.00 64.38 214 PRO A C 1
ATOM 1747 O O . PRO A 1 214 ? -1.922 6.571 1.319 1.00 64.38 214 PRO A O 1
ATOM 1750 N N . LEU A 1 215 ? -3.529 6.339 -0.264 1.00 67.12 215 LEU A N 1
ATOM 1751 C CA . LEU A 1 215 ? -2.861 5.250 -0.958 1.00 67.12 215 LEU A CA 1
ATOM 1752 C C . LEU A 1 215 ? -1.545 5.777 -1.510 1.00 67.12 215 LEU A C 1
ATOM 1754 O O . LEU A 1 215 ? -1.529 6.881 -2.062 1.00 67.12 215 LEU A O 1
ATOM 1758 N N . VAL A 1 216 ? -0.467 5.005 -1.422 1.00 63.59 216 VAL A N 1
ATOM 1759 C CA . VAL A 1 216 ? 0.804 5.452 -2.000 1.00 63.59 216 VAL A CA 1
ATOM 1760 C C . VAL A 1 216 ? 0.628 5.743 -3.496 1.00 63.59 216 VAL A C 1
ATOM 1762 O O . VAL A 1 216 ? -0.036 5.011 -4.239 1.00 63.59 216 VAL A O 1
ATOM 1765 N N . GLY A 1 217 ? 1.145 6.895 -3.926 1.00 64.94 217 GLY A N 1
ATOM 1766 C CA . GLY A 1 217 ? 0.914 7.437 -5.265 1.00 64.94 217 GLY A CA 1
ATOM 1767 C C . GLY A 1 217 ? -0.395 8.223 -5.433 1.00 64.94 217 GLY A C 1
ATOM 1768 O O . GLY A 1 217 ? -0.689 8.641 -6.549 1.00 64.94 217 GLY A O 1
ATOM 1769 N N . SER A 1 218 ? -1.180 8.419 -4.369 1.00 74.19 218 SER A N 1
ATOM 1770 C CA . SER A 1 218 ? -2.320 9.350 -4.323 1.00 74.19 218 SER A CA 1
ATOM 1771 C C . SER A 1 218 ? -1.933 10.623 -3.574 1.00 74.19 218 SER A C 1
ATOM 1773 O O . SER A 1 218 ? -1.049 10.611 -2.718 1.00 74.19 218 SER A O 1
ATOM 1775 N N . THR A 1 219 ? -2.614 11.733 -3.862 1.00 84.56 219 THR A N 1
ATOM 1776 C CA . THR A 1 219 ? -2.424 12.966 -3.087 1.00 84.56 219 THR A CA 1
ATOM 1777 C C . THR A 1 219 ? -2.924 12.779 -1.655 1.00 84.56 219 THR A C 1
ATOM 1779 O O . THR A 1 219 ? -3.859 12.011 -1.407 1.00 84.56 219 THR A O 1
ATOM 1782 N N . VAL A 1 220 ? -2.347 13.519 -0.703 1.00 89.19 220 VAL A N 1
ATOM 1783 C CA . VAL A 1 220 ? -2.813 13.510 0.697 1.00 89.19 220 VAL A CA 1
ATOM 1784 C C . VAL A 1 220 ? -4.291 13.898 0.776 1.00 89.19 220 VAL A C 1
ATOM 1786 O O . VAL A 1 220 ? -5.056 13.238 1.475 1.00 89.19 220 VAL A O 1
ATOM 1789 N N . ALA A 1 221 ? -4.705 14.900 -0.013 1.00 90.25 221 ALA A N 1
ATOM 1790 C CA . ALA A 1 221 ? -6.100 15.318 -0.138 1.00 90.25 221 ALA A CA 1
ATOM 1791 C C . ALA A 1 221 ? -7.017 14.148 -0.523 1.00 90.25 221 ALA A C 1
ATOM 1793 O O . ALA A 1 221 ? -8.008 13.905 0.153 1.00 90.25 221 ALA A O 1
ATOM 1794 N N . SER A 1 222 ? -6.648 13.364 -1.544 1.00 85.81 222 SER A N 1
ATOM 1795 C CA . SER A 1 222 ? -7.436 12.203 -1.974 1.00 85.81 222 SER A CA 1
ATOM 1796 C C . SER A 1 222 ? -7.522 11.107 -0.920 1.00 85.81 222 SER A C 1
ATOM 1798 O O . SER A 1 222 ? -8.526 10.401 -0.865 1.00 85.81 222 SER A O 1
ATOM 1800 N N . GLY A 1 223 ? -6.482 10.935 -0.107 1.00 85.25 223 GLY A N 1
ATOM 1801 C CA . GLY A 1 223 ? -6.505 9.983 0.996 1.00 85.25 223 GLY A CA 1
ATOM 1802 C C . GLY A 1 223 ? -7.441 10.386 2.119 1.00 85.25 223 GLY A C 1
ATOM 1803 O O . GLY A 1 223 ? -8.228 9.563 2.587 1.00 85.25 223 GLY A O 1
ATOM 1804 N N . TYR A 1 224 ? -7.372 11.652 2.532 1.00 89.75 224 TYR A N 1
ATOM 1805 C CA . TYR A 1 224 ? -8.272 12.177 3.551 1.00 89.75 224 TYR A CA 1
ATOM 1806 C C . TYR A 1 224 ? -9.713 12.255 3.060 1.00 89.75 224 TYR A C 1
ATOM 1808 O O . TYR A 1 224 ? -10.596 11.829 3.798 1.00 89.75 224 TYR A O 1
ATOM 1816 N N . ASP A 1 225 ? -9.942 12.689 1.816 1.00 88.62 225 ASP A N 1
ATOM 1817 C CA . ASP A 1 225 ? -11.265 12.662 1.186 1.00 88.62 225 ASP A CA 1
ATOM 1818 C C . ASP A 1 225 ? -11.856 11.260 1.274 1.00 88.62 225 ASP A C 1
ATOM 1820 O O . ASP A 1 225 ? -12.908 11.098 1.875 1.00 88.62 225 ASP A O 1
ATOM 1824 N N . ARG A 1 226 ? -11.114 10.245 0.801 1.00 82.75 226 ARG A N 1
ATOM 1825 C CA . ARG A 1 226 ? -11.507 8.826 0.822 1.00 82.75 226 ARG A CA 1
ATOM 1826 C C . ARG A 1 226 ? -11.783 8.248 2.209 1.00 82.75 226 ARG A C 1
ATOM 1828 O O . ARG A 1 226 ? -12.506 7.260 2.339 1.00 82.75 226 ARG A O 1
ATOM 1835 N N . THR A 1 227 ? -11.169 8.812 3.233 1.00 86.44 227 THR A N 1
ATOM 1836 C CA . THR A 1 227 ? -11.257 8.271 4.587 1.00 86.44 227 THR A CA 1
ATOM 1837 C C . THR A 1 227 ? -12.362 8.956 5.396 1.00 86.44 227 THR A C 1
ATOM 1839 O O . THR A 1 227 ? -13.053 8.289 6.172 1.00 86.44 227 THR A O 1
ATOM 1842 N N . PHE A 1 228 ? -12.546 10.267 5.206 1.00 88.56 228 PHE A N 1
ATOM 1843 C CA . PHE A 1 228 ? -13.286 11.131 6.126 1.00 88.56 228 PHE A CA 1
ATOM 1844 C C . PHE A 1 228 ? -14.396 11.981 5.496 1.00 88.56 228 PHE A C 1
ATOM 1846 O O . PHE A 1 228 ? -15.087 12.650 6.248 1.00 88.56 228 PHE A O 1
ATOM 1853 N N . ILE A 1 229 ? -14.566 12.061 4.176 1.00 85.88 229 ILE A N 1
ATOM 1854 C CA . ILE A 1 229 ? -15.525 13.039 3.612 1.00 85.88 229 ILE A CA 1
ATOM 1855 C C . ILE A 1 229 ? -16.423 12.431 2.564 1.00 85.88 229 ILE A C 1
ATOM 1857 O O . ILE A 1 229 ? -17.614 12.741 2.504 1.00 85.88 229 ILE A O 1
ATOM 1861 N N . GLY A 1 230 ? -15.843 11.658 1.655 1.00 78.12 230 GLY A N 1
ATOM 1862 C CA . GLY A 1 230 ? -16.574 11.322 0.461 1.00 78.12 230 GLY A CA 1
ATOM 1863 C C . GLY A 1 230 ? -17.756 10.399 0.756 1.00 78.12 230 GLY A C 1
ATOM 1864 O O . GLY A 1 230 ? -17.754 9.622 1.707 1.00 78.12 230 GLY A O 1
ATOM 1865 N N . PRO A 1 231 ? -18.796 10.461 -0.084 1.00 71.62 231 PRO A N 1
ATOM 1866 C CA . PRO A 1 231 ? -20.088 9.895 0.251 1.00 71.62 231 PRO A CA 1
ATOM 1867 C C . PRO A 1 231 ? -19.987 8.386 0.445 1.00 71.62 231 PRO A C 1
ATOM 1869 O O . PRO A 1 231 ? -19.443 7.662 -0.398 1.00 71.62 231 PRO A O 1
ATOM 1872 N N . HIS A 1 232 ? -20.566 7.903 1.538 1.00 70.44 232 HIS A N 1
ATOM 1873 C CA . HIS A 1 232 ? -20.713 6.476 1.772 1.00 70.44 232 HIS A CA 1
ATOM 1874 C C . HIS A 1 232 ? -21.680 5.842 0.756 1.00 70.44 232 HIS A C 1
ATOM 1876 O O . HIS A 1 232 ? -22.901 5.931 0.907 1.00 70.44 232 HIS A O 1
ATOM 1882 N N . THR A 1 233 ? -21.146 5.200 -0.289 1.00 70.38 233 THR A N 1
ATOM 1883 C CA . THR A 1 233 ? -21.962 4.528 -1.319 1.00 70.38 233 THR A CA 1
ATOM 1884 C C . THR A 1 233 ? -21.872 3.001 -1.294 1.00 70.38 233 THR A C 1
ATOM 1886 O O . THR A 1 233 ? -22.896 2.352 -1.476 1.00 70.38 233 THR A O 1
ATOM 1889 N N . ASN A 1 234 ? -20.688 2.429 -1.073 1.00 71.88 234 ASN A N 1
ATOM 1890 C CA . ASN A 1 234 ? -20.422 1.037 -0.694 1.00 71.88 234 ASN A CA 1
ATOM 1891 C C . ASN A 1 234 ? -18.959 0.923 -0.210 1.00 71.88 234 ASN A C 1
ATOM 1893 O O . ASN A 1 234 ? -18.202 1.891 -0.266 1.00 71.88 234 ASN A O 1
ATOM 1897 N N . ILE A 1 235 ? -18.543 -0.256 0.254 1.00 73.00 235 ILE A N 1
ATOM 1898 C CA . ILE A 1 235 ? -17.213 -0.466 0.857 1.00 73.00 235 ILE A CA 1
ATOM 1899 C C . ILE A 1 235 ? -16.008 -0.335 -0.107 1.00 73.00 235 ILE A C 1
ATOM 1901 O O . ILE A 1 235 ? -14.879 -0.190 0.348 1.00 73.00 235 ILE A O 1
ATOM 1905 N N . TRP A 1 236 ? -16.216 -0.378 -1.427 1.00 69.25 236 TRP A N 1
ATOM 1906 C CA . TRP A 1 236 ? -15.152 -0.250 -2.447 1.00 69.25 236 TRP A CA 1
ATOM 1907 C C . TRP A 1 236 ? -15.269 1.012 -3.302 1.00 69.25 236 TRP A C 1
ATOM 1909 O O . TRP A 1 236 ? -14.297 1.451 -3.912 1.00 69.25 236 TRP A O 1
ATOM 1919 N N . VAL A 1 237 ? -16.472 1.567 -3.380 1.00 53.62 237 VAL A N 1
ATOM 1920 C CA . VAL A 1 237 ? -16.863 2.716 -4.185 1.00 53.62 237 VAL A CA 1
ATOM 1921 C C . VAL A 1 237 ? -17.613 3.632 -3.239 1.00 53.62 237 VAL A C 1
ATOM 1923 O O . VAL A 1 237 ? -18.715 3.296 -2.817 1.00 53.62 237 VAL A O 1
ATOM 1926 N N . GLY A 1 238 ? -17.023 4.771 -2.903 1.00 53.12 238 GLY A N 1
ATOM 1927 C CA . GLY A 1 238 ? -17.526 5.655 -1.856 1.00 53.12 238 GLY A CA 1
ATOM 1928 C C . GLY A 1 238 ? -16.432 5.932 -0.840 1.00 53.12 238 GLY A C 1
ATOM 1929 O O . GLY A 1 238 ? -15.771 5.022 -0.353 1.00 53.12 238 GLY A O 1
ATOM 1930 N N . ASN A 1 239 ? -16.206 7.208 -0.582 1.00 60.31 239 ASN A N 1
ATOM 1931 C CA . ASN A 1 239 ? -14.981 7.760 -0.017 1.00 60.31 239 ASN A CA 1
ATOM 1932 C C . ASN A 1 239 ? -15.168 8.106 1.481 1.00 60.31 239 ASN A C 1
ATOM 1934 O O . ASN A 1 239 ? -14.622 9.080 1.965 1.00 60.31 239 ASN A O 1
ATOM 1938 N N . GLY A 1 240 ? -15.954 7.324 2.224 1.00 67.75 240 GLY A N 1
ATOM 1939 C CA . GLY A 1 240 ? -16.375 7.662 3.592 1.00 67.75 240 GLY A CA 1
ATOM 1940 C C . GLY A 1 240 ? -16.273 6.468 4.522 1.00 67.75 240 GLY A C 1
ATOM 1941 O O . GLY A 1 240 ? -17.284 6.014 5.067 1.00 67.75 240 GLY A O 1
ATOM 1942 N N . PHE A 1 241 ? -15.067 5.908 4.673 1.00 76.88 241 PHE A N 1
ATOM 1943 C CA . PHE A 1 241 ? -14.857 4.703 5.484 1.00 76.88 241 PHE A CA 1
ATOM 1944 C C . PHE A 1 241 ? -15.317 4.878 6.927 1.00 76.88 241 PHE A C 1
ATOM 1946 O O . PHE A 1 241 ? -15.887 3.956 7.495 1.00 76.88 241 PHE A O 1
ATOM 1953 N N . TYR A 1 242 ? -15.162 6.067 7.501 1.00 81.88 242 TYR A N 1
ATOM 1954 C CA . TYR A 1 242 ? -15.652 6.332 8.853 1.00 81.88 242 TYR A CA 1
ATOM 1955 C C . TYR A 1 242 ? -17.073 6.875 8.919 1.00 81.88 242 TYR A C 1
ATOM 1957 O O . TYR A 1 242 ? -17.557 7.127 10.023 1.00 81.88 242 TYR A O 1
ATOM 1965 N N . LYS A 1 243 ? -17.737 7.074 7.765 1.00 84.75 243 LYS A N 1
ATOM 1966 C CA . LYS A 1 243 ? -18.987 7.846 7.666 1.00 84.75 243 LYS A CA 1
ATOM 1967 C C . LYS A 1 243 ? -18.878 9.132 8.495 1.00 84.75 243 LYS A C 1
ATOM 1969 O O . LYS A 1 243 ? -19.747 9.447 9.311 1.00 84.75 243 LYS A O 1
ATOM 1974 N N . TYR A 1 244 ? -17.739 9.809 8.380 1.00 87.25 244 TYR A N 1
ATOM 1975 C CA . TYR A 1 244 ? -17.382 10.882 9.298 1.00 87.25 244 TYR A CA 1
ATOM 1976 C C . TYR A 1 244 ? -18.351 12.062 9.126 1.00 87.25 244 TYR A C 1
ATOM 1978 O O . TYR A 1 244 ? -18.775 12.653 10.117 1.00 87.25 244 TYR A O 1
ATOM 1986 N N . GLU A 1 245 ? -18.824 12.293 7.893 1.00 86.12 245 GLU A N 1
ATOM 1987 C CA . GLU A 1 245 ? -19.879 13.258 7.572 1.00 86.12 245 GLU A CA 1
ATOM 1988 C C . GLU A 1 245 ? -21.256 12.920 8.172 1.00 86.12 245 GLU A C 1
ATOM 1990 O O . GLU A 1 245 ? -22.154 13.756 8.161 1.00 86.12 245 GLU A O 1
ATOM 1995 N N . VAL A 1 246 ? -21.439 11.707 8.702 1.00 86.56 246 VAL A N 1
ATOM 1996 C CA . VAL A 1 246 ? -22.671 11.280 9.378 1.00 86.56 246 VAL A CA 1
ATOM 1997 C C . VAL A 1 246 ? -22.528 11.429 10.891 1.00 86.56 246 VAL A C 1
ATOM 1999 O O . VAL A 1 246 ? -23.402 12.003 11.538 1.00 86.56 246 VAL A O 1
ATOM 2002 N N . TYR A 1 247 ? -21.428 10.929 11.461 1.00 87.94 247 TYR A N 1
ATOM 2003 C CA . TYR A 1 247 ? -21.309 10.762 12.913 1.00 87.94 247 TYR A CA 1
ATOM 2004 C C . TYR A 1 247 ? -20.557 11.874 13.639 1.00 87.94 247 TYR A C 1
ATOM 2006 O O . TYR A 1 247 ? -20.710 11.976 14.846 1.00 87.94 247 TYR A O 1
ATOM 2014 N N . PHE A 1 248 ? -19.776 12.710 12.951 1.00 90.19 248 PHE A N 1
ATOM 2015 C CA . PHE A 1 248 ? -19.003 13.799 13.569 1.00 90.19 248 PHE A CA 1
ATOM 2016 C C . PHE A 1 248 ? -19.671 15.145 13.292 1.00 90.19 248 PHE A C 1
ATOM 2018 O O . PHE A 1 248 ? -19.024 16.121 12.910 1.00 90.19 248 PHE A O 1
ATOM 2025 N N . THR A 1 249 ? -20.993 15.165 13.448 1.00 88.75 249 THR A N 1
ATOM 2026 C CA . THR A 1 249 ? -21.877 16.297 13.167 1.00 88.75 249 THR A CA 1
ATOM 2027 C C . THR A 1 249 ? -22.649 16.696 14.423 1.00 88.75 249 THR A C 1
ATOM 2029 O O . THR A 1 249 ? -22.664 15.982 15.422 1.00 88.75 249 THR A O 1
ATOM 2032 N N . GLU A 1 250 ? -23.331 17.839 14.382 1.00 87.50 250 GLU A N 1
ATOM 2033 C CA . GLU A 1 250 ? -24.235 18.264 15.462 1.00 87.50 250 GLU A CA 1
ATOM 2034 C C . GLU A 1 250 ? -25.432 17.329 15.682 1.00 87.50 250 GLU A C 1
ATOM 2036 O O . GLU A 1 250 ? -25.985 17.304 16.781 1.00 87.50 250 GLU A O 1
ATOM 2041 N N . ASP A 1 251 ? -25.807 16.542 14.671 1.00 86.00 251 ASP A N 1
ATOM 2042 C CA . ASP A 1 251 ? -26.921 15.595 14.752 1.00 86.00 251 ASP A CA 1
ATOM 2043 C C . ASP A 1 251 ? -26.560 14.326 15.545 1.00 86.00 251 ASP A C 1
ATOM 2045 O O . ASP A 1 251 ? -27.450 13.567 15.943 1.00 86.00 251 ASP A O 1
ATOM 2049 N N . TYR A 1 252 ? -25.269 14.097 15.809 1.00 83.31 252 TYR A N 1
ATOM 2050 C CA . TYR A 1 252 ? -24.777 12.936 16.541 1.00 83.31 252 TYR A CA 1
ATOM 2051 C C . TYR A 1 252 ? -23.926 13.361 17.749 1.00 83.31 252 TYR A C 1
ATOM 2053 O O . TYR A 1 252 ? -22.700 13.396 17.709 1.00 83.31 252 TYR A O 1
ATOM 2061 N N . GLU A 1 253 ? -24.607 13.651 18.864 1.00 81.19 253 GLU A N 1
ATOM 2062 C CA . GLU A 1 253 ? -24.042 14.241 20.097 1.00 81.19 253 GLU A CA 1
ATOM 2063 C C . GLU A 1 253 ? -22.827 13.494 20.678 1.00 81.19 253 GLU A C 1
ATOM 2065 O O . GLU A 1 253 ? -21.993 14.077 21.368 1.00 81.19 253 GLU A O 1
ATOM 2070 N N . ALA A 1 254 ? -22.719 12.199 20.399 1.00 79.00 254 ALA A N 1
ATOM 2071 C CA . ALA A 1 254 ? -21.674 11.341 20.935 1.00 79.00 254 ALA A CA 1
ATOM 2072 C C . ALA A 1 254 ? -20.259 11.641 20.417 1.00 79.00 254 ALA A C 1
ATOM 2074 O O . ALA A 1 254 ? -19.287 11.202 21.036 1.00 79.00 254 ALA A O 1
ATOM 2075 N N . TRP A 1 255 ? -20.123 12.383 19.317 1.00 84.69 255 TRP A N 1
ATOM 2076 C CA . TRP A 1 255 ? -18.826 12.788 18.783 1.00 84.69 255 TRP A CA 1
ATOM 2077 C C . TRP A 1 255 ? -18.713 14.312 18.694 1.00 84.69 255 TRP A C 1
ATOM 2079 O O . TRP A 1 255 ? -19.709 15.002 18.478 1.00 84.69 255 TRP A O 1
ATOM 2089 N N . PRO A 1 256 ? -17.497 14.871 18.829 1.00 87.88 256 PRO A N 1
ATOM 2090 C CA . PRO A 1 256 ? -17.259 16.270 18.503 1.00 87.88 256 PRO A CA 1
ATOM 2091 C C . PRO A 1 256 ? -17.701 16.584 17.067 1.00 87.88 256 PRO A C 1
ATOM 2093 O O . PRO A 1 256 ? -17.294 15.897 16.130 1.00 87.88 256 PRO A O 1
ATOM 2096 N N . ASN A 1 257 ? -18.498 17.644 16.898 1.00 92.56 257 ASN A N 1
ATOM 2097 C CA . ASN A 1 257 ? -18.894 18.138 15.580 1.00 92.56 257 ASN A CA 1
ATOM 2098 C C . ASN A 1 257 ? -17.692 18.790 14.879 1.00 92.56 257 ASN A C 1
ATOM 2100 O O . ASN A 1 257 ? -17.373 19.950 15.140 1.00 92.56 257 ASN A O 1
ATOM 2104 N N . THR A 1 258 ? -17.024 18.029 14.019 1.00 94.75 258 THR A N 1
ATOM 2105 C CA . THR A 1 258 ? -15.815 18.442 13.289 1.00 94.75 258 THR A CA 1
ATOM 2106 C C . THR A 1 258 ? -15.883 18.112 11.800 1.00 94.75 258 THR A C 1
ATOM 2108 O O . THR A 1 258 ? -14.949 18.430 11.068 1.00 94.75 258 THR A O 1
ATOM 2111 N N . ALA A 1 259 ? -16.970 17.492 11.325 1.00 92.81 259 ALA A N 1
ATOM 2112 C CA . ALA A 1 259 ? -17.110 17.059 9.936 1.00 92.81 259 ALA A CA 1
ATOM 2113 C C . ALA A 1 259 ? -16.925 18.212 8.940 1.00 92.81 259 ALA A C 1
ATOM 2115 O O . ALA A 1 259 ? -16.096 18.100 8.043 1.00 92.81 259 ALA A O 1
ATOM 2116 N N . SER A 1 260 ? -17.616 19.341 9.135 1.00 94.19 260 SER A N 1
ATOM 2117 C CA . SER A 1 260 ? -17.539 20.483 8.209 1.00 94.19 260 SER A CA 1
ATOM 2118 C C . SER A 1 260 ? -16.155 21.137 8.167 1.00 94.19 260 SER A C 1
ATOM 2120 O O . SER A 1 260 ? -15.746 21.665 7.137 1.00 94.19 260 SER A O 1
ATOM 2122 N N . GLU A 1 261 ? -15.430 21.126 9.288 1.00 96.44 261 GLU A N 1
ATOM 2123 C CA . GLU A 1 261 ? -14.069 21.667 9.364 1.00 96.44 261 GLU A CA 1
ATOM 2124 C C . GLU A 1 261 ? -13.082 20.757 8.627 1.00 96.44 261 GLU A C 1
ATOM 2126 O O . GLU A 1 261 ? -12.307 21.230 7.797 1.00 96.44 261 GLU A O 1
ATOM 2131 N N . VAL A 1 262 ? -13.165 19.443 8.864 1.00 95.50 262 VAL A N 1
ATOM 2132 C CA . VAL A 1 262 ? -12.364 18.442 8.145 1.00 95.50 262 VAL A CA 1
ATOM 2133 C C . VAL A 1 262 ? -12.660 18.486 6.646 1.00 95.50 262 VAL A C 1
ATOM 2135 O O . VAL A 1 262 ? -11.723 18.505 5.849 1.00 95.50 262 VAL A O 1
ATOM 2138 N N . GLU A 1 263 ? -13.937 18.567 6.257 1.00 94.38 263 GLU A N 1
ATOM 2139 C CA . GLU A 1 263 ? -14.359 18.715 4.861 1.00 94.38 263 GLU A CA 1
ATOM 2140 C C . GLU A 1 263 ? -13.696 19.923 4.201 1.00 94.38 263 GLU A C 1
ATOM 2142 O O . GLU A 1 263 ? -13.055 19.784 3.157 1.00 94.38 263 GLU A O 1
ATOM 2147 N N . GLN A 1 264 ? -13.790 21.096 4.831 1.00 96.69 264 GLN A N 1
ATOM 2148 C CA . GLN A 1 264 ? -13.224 22.318 4.275 1.00 96.69 264 GLN A CA 1
ATOM 2149 C C . GLN A 1 264 ? -11.703 22.222 4.112 1.00 96.69 264 GLN A C 1
ATOM 2151 O O . GLN A 1 264 ? -11.195 22.528 3.035 1.00 96.69 264 GLN A O 1
ATOM 2156 N N . LEU A 1 265 ? -10.981 21.742 5.129 1.00 97.38 265 LEU A N 1
ATOM 2157 C CA . LEU A 1 265 ? -9.521 21.621 5.077 1.00 97.38 265 LEU A CA 1
ATOM 2158 C C . LEU A 1 265 ? -9.060 20.666 3.966 1.00 97.38 265 LEU A C 1
ATOM 2160 O O . LEU A 1 265 ? -8.090 20.952 3.267 1.00 97.38 265 LEU A O 1
ATOM 2164 N N . VAL A 1 266 ? -9.750 19.542 3.754 1.00 94.31 266 VAL A N 1
ATOM 2165 C CA . VAL A 1 266 ? -9.407 18.623 2.655 1.00 94.31 266 VAL A CA 1
ATOM 2166 C C . VAL A 1 266 ? -9.739 19.223 1.290 1.00 94.31 266 VAL A C 1
ATOM 2168 O O . VAL A 1 266 ? -8.948 19.071 0.356 1.00 94.31 266 VAL A O 1
ATOM 2171 N N . LEU A 1 267 ? -10.872 19.921 1.152 1.00 93.94 267 LEU A N 1
ATOM 2172 C CA . LEU A 1 267 ? -11.207 20.637 -0.083 1.00 93.94 267 LEU A CA 1
ATOM 2173 C C . LEU A 1 267 ? -10.173 21.723 -0.405 1.00 93.94 267 LEU A C 1
ATOM 2175 O O . LEU A 1 267 ? -9.808 21.892 -1.570 1.00 93.94 267 LEU A O 1
ATOM 2179 N N . ASP A 1 268 ? -9.659 22.405 0.617 1.00 96.56 268 ASP A N 1
ATOM 2180 C CA . ASP A 1 268 ? -8.602 23.402 0.477 1.00 96.56 268 ASP A CA 1
ATOM 2181 C C . ASP A 1 268 ? -7.292 22.765 -0.018 1.00 96.56 268 ASP A C 1
ATOM 2183 O O . ASP A 1 268 ? -6.672 23.298 -0.944 1.00 96.56 268 ASP A O 1
ATOM 2187 N N . LEU A 1 269 ? -6.919 21.574 0.479 1.00 95.69 269 LEU A N 1
ATOM 2188 C CA . LEU A 1 269 ? -5.728 20.849 0.006 1.00 95.69 269 LEU A CA 1
ATOM 2189 C C . LEU A 1 269 ? -5.748 20.565 -1.506 1.00 95.69 269 LEU A C 1
ATOM 2191 O O . LEU A 1 269 ? -4.690 20.570 -2.132 1.00 95.69 269 LEU A O 1
ATOM 2195 N N . TYR A 1 270 ? -6.916 20.344 -2.123 1.00 93.50 270 TYR A N 1
ATOM 2196 C CA . TYR A 1 270 ? -7.014 20.164 -3.582 1.00 93.50 270 TYR A CA 1
ATOM 2197 C C . TYR A 1 270 ? -6.675 21.431 -4.380 1.00 93.50 270 TYR A C 1
ATOM 2199 O O . TYR A 1 270 ? -6.356 21.344 -5.569 1.00 93.50 270 TYR A O 1
ATOM 2207 N N . GLY A 1 271 ? -6.788 22.608 -3.762 1.00 93.62 271 GLY A N 1
ATOM 2208 C CA . GLY A 1 271 ? -6.457 23.897 -4.368 1.00 93.62 271 GLY A CA 1
ATOM 2209 C C . GLY A 1 271 ? -5.012 24.346 -4.142 1.00 93.62 271 GLY A C 1
ATOM 2210 O O . GLY A 1 271 ? -4.596 25.330 -4.756 1.00 93.62 271 GLY A O 1
ATOM 2211 N N . MET A 1 272 ? -4.265 23.653 -3.282 1.00 95.25 272 MET A N 1
ATOM 2212 C CA . MET A 1 272 ? -2.921 24.032 -2.850 1.00 95.25 272 MET A CA 1
ATOM 2213 C C . MET A 1 272 ? -1.828 23.337 -3.665 1.00 95.25 272 MET A C 1
ATOM 2215 O O . MET A 1 272 ? -1.971 22.199 -4.112 1.00 95.25 272 MET A O 1
ATOM 2219 N N . GLU A 1 273 ? -0.691 24.013 -3.817 1.00 93.69 273 GLU A N 1
ATOM 2220 C CA . GLU A 1 273 ? 0.534 23.380 -4.301 1.00 93.69 273 GLU A CA 1
ATOM 2221 C C . GLU A 1 273 ? 1.135 22.520 -3.179 1.00 93.69 273 GLU A C 1
ATOM 2223 O O . GLU A 1 273 ? 1.328 22.991 -2.050 1.00 93.69 273 GLU A O 1
ATOM 2228 N N . ALA A 1 274 ? 1.398 21.245 -3.484 1.00 90.88 274 ALA A N 1
ATOM 2229 C CA . ALA A 1 274 ? 1.927 20.289 -2.520 1.00 90.88 274 ALA A CA 1
ATOM 2230 C C . ALA A 1 274 ? 3.257 20.779 -1.927 1.00 90.88 274 ALA A C 1
ATOM 2232 O O . ALA A 1 274 ? 4.080 21.370 -2.621 1.00 90.88 274 ALA A O 1
ATOM 2233 N N . MET A 1 275 ? 3.471 20.495 -0.642 1.00 93.56 275 MET A N 1
ATOM 2234 C CA . MET A 1 275 ? 4.697 20.832 0.100 1.00 93.56 275 MET A CA 1
ATOM 2235 C C . MET A 1 275 ? 4.996 22.328 0.289 1.00 93.56 275 MET A C 1
ATOM 2237 O O . MET A 1 275 ? 6.058 22.675 0.800 1.00 93.56 275 MET A O 1
ATOM 2241 N N . THR A 1 276 ? 4.059 23.223 -0.028 1.00 97.00 276 THR A N 1
ATOM 2242 C CA . THR A 1 276 ? 4.107 24.602 0.485 1.00 97.00 276 THR A CA 1
ATOM 2243 C C . THR A 1 276 ? 3.896 24.632 2.005 1.00 97.00 276 THR A C 1
ATOM 2245 O O . THR A 1 276 ? 3.269 23.732 2.566 1.00 97.00 276 THR A O 1
ATOM 2248 N N . ASP A 1 277 ? 4.379 25.679 2.687 1.00 98.06 277 ASP A N 1
ATOM 2249 C CA . ASP A 1 277 ? 4.177 25.844 4.139 1.00 98.06 277 ASP A CA 1
ATOM 2250 C C . ASP A 1 277 ? 2.687 25.796 4.517 1.00 98.06 277 ASP A C 1
ATOM 2252 O O . ASP A 1 277 ? 2.317 25.183 5.519 1.00 98.06 277 ASP A O 1
ATOM 2256 N N . GLU A 1 278 ? 1.834 26.403 3.684 1.00 97.88 278 GLU A N 1
ATOM 2257 C CA . GLU A 1 278 ? 0.378 26.377 3.826 1.00 97.88 278 GLU A CA 1
ATOM 2258 C C . GLU A 1 278 ? -0.148 24.937 3.750 1.00 97.88 278 GLU A C 1
ATOM 2260 O O . GLU A 1 278 ? -0.738 24.467 4.721 1.00 97.88 278 GLU A O 1
ATOM 2265 N N . TYR A 1 279 ? 0.183 24.190 2.689 1.00 97.06 279 TYR A N 1
ATOM 2266 C CA . TYR A 1 279 ? -0.203 22.783 2.531 1.00 97.06 279 TYR A CA 1
ATOM 2267 C C . TYR A 1 279 ? 0.227 21.913 3.721 1.00 97.06 279 TYR A C 1
ATOM 2269 O O . TYR A 1 279 ? -0.575 21.163 4.279 1.00 97.06 279 TYR A O 1
ATOM 2277 N N . VAL A 1 280 ? 1.492 22.020 4.145 1.00 97.88 280 VAL A N 1
ATOM 2278 C CA . VAL A 1 280 ? 2.023 21.250 5.282 1.00 97.88 280 VAL A CA 1
ATOM 2279 C C . VAL A 1 280 ? 1.290 21.617 6.574 1.00 97.88 280 VAL A C 1
ATOM 2281 O O . VAL A 1 280 ? 0.953 20.732 7.363 1.00 97.88 280 VAL A O 1
ATOM 2284 N N . SER A 1 281 ? 1.016 22.906 6.796 1.00 98.38 281 SER A N 1
ATOM 2285 C CA . SER A 1 281 ? 0.277 23.366 7.974 1.00 98.38 281 SER A CA 1
ATOM 2286 C C . SER A 1 281 ? -1.164 22.850 7.995 1.00 98.38 281 SER A C 1
ATOM 2288 O O . SER A 1 281 ? -1.583 22.314 9.019 1.00 98.38 281 SER A O 1
ATOM 2290 N N . THR A 1 282 ? -1.868 22.871 6.858 1.00 98.38 282 THR A N 1
ATOM 2291 C CA . THR A 1 282 ? -3.229 22.335 6.706 1.00 98.38 282 THR A CA 1
ATOM 2292 C C . THR A 1 282 ? -3.271 20.826 6.959 1.00 98.38 282 THR A C 1
ATOM 2294 O O . THR A 1 282 ? -4.143 20.337 7.675 1.00 98.38 282 THR A O 1
ATOM 2297 N N . VAL A 1 283 ? -2.289 20.062 6.462 1.00 97.44 283 VAL A N 1
ATOM 2298 C CA . VAL A 1 283 ? -2.186 18.616 6.745 1.00 97.44 283 VAL A CA 1
ATOM 2299 C C . VAL A 1 283 ? -1.964 18.334 8.239 1.00 97.44 283 VAL A C 1
ATOM 2301 O O . VAL A 1 283 ? -2.496 17.356 8.775 1.00 97.44 283 VAL A O 1
ATOM 2304 N N . LYS A 1 284 ? -1.193 19.173 8.938 1.00 98.19 284 LYS A N 1
ATOM 2305 C CA . LYS A 1 284 ? -0.968 19.048 10.389 1.00 98.19 284 LYS A CA 1
ATOM 2306 C C . LYS A 1 284 ? -2.169 19.503 11.214 1.00 98.19 284 LYS A C 1
ATOM 2308 O O . LYS A 1 284 ? -2.409 18.938 12.285 1.00 98.19 284 LYS A O 1
ATOM 2313 N N . GLU A 1 285 ? -2.920 20.484 10.730 1.00 98.25 285 GLU A N 1
ATOM 2314 C CA . GLU A 1 285 ? -4.181 20.936 11.318 1.00 98.25 285 GLU A CA 1
ATOM 2315 C C . GLU A 1 285 ? -5.243 19.837 11.230 1.00 98.25 285 GLU A C 1
ATOM 2317 O O . GLU A 1 285 ? -5.797 19.452 12.258 1.00 98.25 285 GLU A O 1
ATOM 2322 N N . LEU A 1 286 ? -5.398 19.204 10.061 1.00 96.94 286 LEU A N 1
ATOM 2323 C CA . LEU A 1 286 ? -6.234 18.009 9.896 1.00 96.94 286 LEU A CA 1
ATOM 2324 C C . LEU A 1 286 ? -5.888 16.924 10.921 1.00 96.94 286 LEU A C 1
ATOM 2326 O O . LEU A 1 286 ? -6.771 16.442 11.630 1.00 96.94 286 LEU A O 1
ATOM 2330 N N . GLN A 1 287 ? -4.602 16.585 11.066 1.00 97.38 287 GLN A N 1
ATOM 2331 C CA . GLN A 1 287 ? -4.146 15.612 12.070 1.00 97.38 287 GLN A CA 1
ATOM 2332 C C . GLN A 1 287 ? -4.499 16.029 13.504 1.00 97.38 287 GLN A C 1
ATOM 2334 O O . GLN A 1 287 ? -4.879 15.177 14.303 1.00 97.38 287 GLN A O 1
ATOM 2339 N N . SER A 1 288 ? -4.431 17.325 13.822 1.00 98.00 288 SER A N 1
ATOM 2340 C CA . SER A 1 288 ? -4.805 17.870 15.140 1.00 98.00 288 SER A CA 1
ATOM 2341 C C . SER A 1 288 ? -6.274 17.631 15.485 1.00 98.00 288 SER A C 1
ATOM 2343 O O . SER A 1 288 ? -6.609 17.504 16.661 1.00 98.00 288 SER A O 1
ATOM 2345 N N . ILE A 1 289 ? -7.134 17.521 14.472 1.00 96.69 289 ILE A N 1
ATOM 2346 C CA . ILE A 1 289 ? -8.559 17.237 14.633 1.00 96.69 289 ILE A CA 1
ATOM 2347 C C . ILE A 1 289 ? -8.808 15.726 14.687 1.00 96.69 289 ILE A C 1
ATOM 2349 O O . ILE A 1 289 ? -9.461 15.240 15.609 1.00 96.69 289 ILE A O 1
ATOM 2353 N N . ILE A 1 290 ? -8.288 14.964 13.718 1.00 94.69 290 ILE A N 1
ATOM 2354 C CA . ILE A 1 290 ? -8.671 13.554 13.516 1.00 94.69 290 ILE A CA 1
ATOM 2355 C C . ILE A 1 290 ? -7.915 12.571 14.421 1.00 94.69 290 ILE A C 1
ATOM 2357 O O . ILE A 1 290 ? -8.506 11.598 14.894 1.00 94.69 290 ILE A O 1
ATOM 2361 N N . VAL A 1 291 ? -6.628 12.803 14.710 1.00 96.00 291 VAL A N 1
ATOM 2362 C CA . VAL A 1 291 ? -5.809 11.872 15.513 1.00 96.00 291 VAL A CA 1
ATOM 2363 C C . VAL A 1 291 ? -6.369 11.721 16.930 1.00 96.00 291 VAL A C 1
ATOM 2365 O O . VAL A 1 291 ? -6.556 10.582 17.371 1.00 96.00 291 VAL A O 1
ATOM 2368 N N . PRO A 1 292 ? -6.756 12.803 17.635 1.00 95.88 292 PRO A N 1
ATOM 2369 C CA . PRO A 1 292 ? -7.347 12.673 18.960 1.00 95.88 292 PRO A CA 1
ATOM 2370 C C . PRO A 1 292 ? -8.715 11.981 18.984 1.00 95.88 292 PRO A C 1
ATOM 2372 O O . PRO A 1 292 ? -9.153 11.609 20.073 1.00 95.88 292 PRO A O 1
ATOM 2375 N N . GLN A 1 293 ? -9.413 11.827 17.856 1.00 92.31 293 GLN A N 1
ATOM 2376 C CA . GLN A 1 293 ? -10.756 11.229 17.811 1.00 92.31 293 GLN A CA 1
ATOM 2377 C C . GLN A 1 293 ? -10.707 9.697 17.932 1.00 92.31 293 GLN A C 1
ATOM 2379 O O . GLN A 1 293 ? -11.604 9.094 18.526 1.00 92.31 293 GLN A O 1
ATOM 2384 N N . VAL A 1 294 ? -9.630 9.074 17.434 1.00 93.38 294 VAL A N 1
ATOM 2385 C CA . VAL A 1 294 ? -9.415 7.613 17.424 1.00 93.38 294 VAL A CA 1
ATOM 2386 C C . VAL A 1 294 ? -10.627 6.841 16.848 1.00 93.38 294 VAL A C 1
ATOM 2388 O O . VAL A 1 294 ? -11.234 6.049 17.566 1.00 93.38 294 VAL A O 1
ATOM 2391 N N . PRO A 1 295 ? -11.061 7.091 15.596 1.00 91.00 295 PRO A N 1
ATOM 2392 C CA . PRO A 1 295 ? -12.177 6.382 14.955 1.00 91.00 295 PRO A CA 1
ATOM 2393 C C . PRO A 1 295 ? -11.959 4.875 14.734 1.00 91.00 295 PRO A C 1
ATOM 2395 O O . PRO A 1 295 ? -12.934 4.151 14.541 1.00 91.00 295 PRO A O 1
ATOM 2398 N N . CYS A 1 296 ? -10.717 4.387 14.770 1.00 93.69 296 CYS A N 1
ATOM 2399 C CA . CYS A 1 296 ? -10.381 2.989 14.502 1.00 93.69 296 CYS A CA 1
ATOM 2400 C C . CYS A 1 296 ? -9.383 2.403 15.500 1.00 93.69 296 CYS A C 1
ATOM 2402 O O . CYS A 1 296 ? -8.784 3.103 16.322 1.00 93.69 296 CYS A O 1
ATOM 2404 N N . VAL A 1 297 ? -9.171 1.098 15.361 1.00 96.62 297 VAL A N 1
ATOM 2405 C CA . VAL A 1 297 ? -8.043 0.370 15.931 1.00 96.62 297 VAL A CA 1
ATOM 2406 C C . VAL A 1 297 ? -7.017 0.121 14.830 1.00 96.62 297 VAL A C 1
ATOM 2408 O O . VAL A 1 297 ? -7.315 -0.553 13.842 1.00 96.62 297 VAL A O 1
ATOM 2411 N N . PHE A 1 298 ? -5.835 0.718 14.980 1.00 95.44 298 PHE A N 1
ATOM 2412 C CA . PHE A 1 298 ? -4.723 0.564 14.042 1.00 95.44 298 PHE A CA 1
ATOM 2413 C C . PHE A 1 298 ? -4.109 -0.828 14.172 1.00 95.44 298 PHE A C 1
ATOM 2415 O O . PHE A 1 298 ? -4.006 -1.357 15.279 1.00 95.44 298 PHE A O 1
ATOM 2422 N N . THR A 1 299 ? -3.711 -1.421 13.045 1.00 95.12 299 THR A N 1
ATOM 2423 C CA . THR A 1 299 ? -3.025 -2.715 13.046 1.00 95.12 299 THR A CA 1
ATOM 2424 C C . THR A 1 299 ? -1.744 -2.629 12.221 1.00 95.12 299 THR A C 1
ATOM 2426 O O . THR A 1 299 ? -0.737 -2.118 12.712 1.00 95.12 299 THR A O 1
ATOM 2429 N N . VAL A 1 300 ? -1.770 -3.106 10.982 1.00 91.00 300 VAL A N 1
ATOM 2430 C CA . VAL A 1 300 ? -0.610 -3.187 10.103 1.00 91.00 300 VAL A CA 1
ATOM 2431 C C . VAL A 1 300 ? -0.973 -2.808 8.670 1.00 91.00 300 VAL A C 1
ATOM 2433 O O . VAL A 1 300 ? -2.084 -3.052 8.206 1.00 91.00 300 VAL A O 1
ATOM 2436 N N . SER A 1 301 ? 0.003 -2.314 7.929 1.00 86.12 301 SER A N 1
ATOM 2437 C CA . SER A 1 301 ? -0.000 -2.272 6.471 1.00 86.12 301 SER A CA 1
ATOM 2438 C C . SER A 1 301 ? 0.703 -3.542 6.016 1.00 86.12 301 SER A C 1
ATOM 2440 O O . SER A 1 301 ? 1.840 -3.816 6.404 1.00 86.12 301 SER A O 1
ATOM 2442 N N . LYS A 1 302 ? 0.004 -4.407 5.279 1.00 79.44 302 LYS A N 1
ATOM 2443 C CA . LYS A 1 302 ? 0.608 -5.659 4.810 1.00 79.44 302 LYS A CA 1
ATOM 2444 C C . LYS A 1 302 ? 1.425 -5.413 3.555 1.00 79.44 302 LYS A C 1
ATOM 2446 O O . LYS A 1 302 ? 1.214 -4.435 2.855 1.00 79.44 302 LYS A O 1
ATOM 2451 N N . SER A 1 303 ? 2.295 -6.350 3.216 1.00 73.50 303 SER A N 1
ATOM 2452 C CA . SER A 1 303 ? 2.812 -6.463 1.858 1.00 73.50 303 SER A CA 1
ATOM 2453 C C . SER A 1 303 ? 1.955 -7.448 1.072 1.00 73.50 303 SER A C 1
ATOM 2455 O O . SER A 1 303 ? 1.573 -8.498 1.588 1.00 73.50 303 SER A O 1
ATOM 2457 N N . THR A 1 304 ? 1.640 -7.125 -0.177 1.00 68.00 304 THR A N 1
ATOM 2458 C CA . THR A 1 304 ? 0.989 -8.055 -1.093 1.00 68.00 304 THR A CA 1
ATOM 2459 C C . THR A 1 304 ? 2.056 -8.817 -1.877 1.00 68.00 304 THR A C 1
ATOM 2461 O O . THR A 1 304 ? 2.823 -8.184 -2.611 1.00 68.00 304 THR A O 1
ATOM 2464 N N . PRO A 1 305 ? 2.118 -10.157 -1.749 1.00 64.38 305 PRO A N 1
ATOM 2465 C CA . PRO A 1 305 ? 2.958 -10.957 -2.619 1.00 64.38 305 PRO A CA 1
ATOM 2466 C C . PRO A 1 305 ? 2.415 -10.887 -4.046 1.00 64.38 305 PRO A C 1
ATOM 2468 O O . PRO A 1 305 ? 1.236 -11.148 -4.299 1.00 64.38 305 PRO A O 1
ATOM 2471 N N . GLU A 1 306 ? 3.286 -10.575 -4.993 1.00 67.50 306 GLU A N 1
ATOM 2472 C CA . GLU A 1 306 ? 3.026 -10.752 -6.411 1.00 67.50 306 GLU A CA 1
ATOM 2473 C C . GLU A 1 306 ? 3.886 -11.888 -6.943 1.00 67.50 306 GLU A C 1
ATOM 2475 O O . GLU A 1 306 ? 5.114 -11.799 -7.024 1.00 67.50 306 GLU A O 1
ATOM 2480 N N . GLY A 1 307 ? 3.209 -12.976 -7.311 1.00 65.19 307 GLY A N 1
ATOM 2481 C CA . GLY A 1 307 ? 3.851 -14.114 -7.946 1.00 65.19 307 GLY A CA 1
ATOM 2482 C C . GLY A 1 307 ? 4.377 -13.727 -9.324 1.00 65.19 307 GLY A C 1
ATOM 2483 O O . GLY A 1 307 ? 3.605 -13.371 -10.219 1.00 65.19 307 GLY A O 1
ATOM 2484 N N . GLN A 1 308 ? 5.688 -13.835 -9.508 1.00 73.00 308 GLN A N 1
ATOM 2485 C CA . GLN A 1 308 ? 6.311 -13.737 -10.821 1.00 73.00 308 GLN A CA 1
ATOM 2486 C C . GLN A 1 308 ? 6.234 -15.096 -11.521 1.00 73.00 308 GLN A C 1
ATOM 2488 O O . GLN A 1 308 ? 6.535 -16.133 -10.931 1.00 73.00 308 GLN A O 1
ATOM 2493 N N . LEU A 1 309 ? 5.866 -15.104 -12.801 1.00 77.94 309 LEU A N 1
ATOM 2494 C CA . LEU A 1 309 ? 5.878 -16.312 -13.628 1.00 77.94 309 LEU A CA 1
ATOM 2495 C C . LEU A 1 309 ? 7.138 -16.316 -14.495 1.00 77.94 309 LEU A C 1
ATOM 2497 O O . LEU A 1 309 ? 7.061 -16.149 -15.711 1.00 77.94 309 LEU A O 1
ATOM 2501 N N . LEU A 1 310 ? 8.298 -16.480 -13.848 1.00 79.56 310 LEU A N 1
ATOM 2502 C CA . LEU A 1 310 ? 9.625 -16.430 -14.485 1.00 79.56 310 LEU A CA 1
ATOM 2503 C C . LEU A 1 310 ? 9.877 -17.557 -15.500 1.00 79.56 310 LEU A C 1
ATOM 2505 O O . LEU A 1 310 ? 10.873 -17.551 -16.220 1.00 79.56 310 LEU A O 1
ATOM 2509 N N . ASP A 1 311 ? 8.998 -18.555 -15.573 1.00 79.75 311 ASP A N 1
ATOM 2510 C CA . ASP A 1 311 ? 9.000 -19.574 -16.623 1.00 79.75 311 ASP A CA 1
ATOM 2511 C C . ASP A 1 311 ? 8.432 -19.052 -17.952 1.00 79.75 311 ASP A C 1
ATOM 2513 O O . ASP A 1 311 ? 8.703 -19.641 -18.993 1.00 79.75 311 ASP A O 1
ATOM 2517 N N . ARG A 1 312 ? 7.670 -17.951 -17.934 1.00 85.06 312 ARG A N 1
ATOM 2518 C CA . ARG A 1 312 ? 6.955 -17.410 -19.106 1.00 85.06 312 ARG A CA 1
ATOM 2519 C C . ARG A 1 312 ? 7.280 -15.958 -19.395 1.00 85.06 312 ARG A C 1
ATOM 2521 O O . ARG A 1 312 ? 7.343 -15.574 -20.558 1.00 85.06 312 ARG A O 1
ATOM 2528 N N . TRP A 1 313 ? 7.463 -15.162 -18.352 1.00 86.25 313 TRP A N 1
ATOM 2529 C CA . TRP A 1 313 ? 7.699 -13.730 -18.431 1.00 86.25 313 TRP A CA 1
ATOM 2530 C C . TRP A 1 313 ? 8.985 -13.385 -17.691 1.00 86.25 313 TRP A C 1
ATOM 2532 O O . TRP A 1 313 ? 9.259 -13.928 -16.629 1.00 86.25 313 TRP A O 1
ATOM 2542 N N . VAL A 1 314 ? 9.772 -12.488 -18.259 1.00 85.31 314 VAL A N 1
ATOM 2543 C CA . VAL A 1 314 ? 11.041 -12.002 -17.712 1.00 85.31 314 VAL A CA 1
ATOM 2544 C C . VAL A 1 314 ? 10.998 -10.487 -17.574 1.00 85.31 314 VAL A C 1
ATOM 2546 O O . VAL A 1 314 ? 10.001 -9.868 -17.966 1.00 85.31 314 VAL A O 1
ATOM 2549 N N . ASN A 1 315 ? 12.060 -9.904 -17.018 1.00 82.44 315 ASN A N 1
ATOM 2550 C CA . ASN A 1 315 ? 12.156 -8.484 -16.718 1.00 82.44 315 ASN A CA 1
ATOM 2551 C C . ASN A 1 315 ? 11.007 -7.989 -15.843 1.00 82.44 315 ASN A C 1
ATOM 2553 O O . ASN A 1 315 ? 10.357 -7.014 -16.190 1.00 82.44 315 ASN A O 1
ATOM 2557 N N . TYR A 1 316 ? 10.681 -8.687 -14.756 1.00 80.94 316 TYR A N 1
ATOM 2558 C CA . TYR A 1 316 ? 9.855 -8.110 -13.690 1.00 80.94 316 TYR A CA 1
ATOM 2559 C C . TYR A 1 316 ? 10.681 -7.061 -12.925 1.00 80.94 316 TYR A C 1
ATOM 2561 O O . TYR A 1 316 ? 11.902 -7.197 -12.882 1.00 80.94 316 TYR A O 1
ATOM 2569 N N . PRO A 1 317 ? 10.067 -6.035 -12.307 1.00 76.88 317 PRO A N 1
ATOM 2570 C CA . PRO A 1 317 ? 10.833 -5.023 -11.584 1.00 76.88 317 PRO A CA 1
ATOM 2571 C C . PRO A 1 317 ? 11.574 -5.668 -10.404 1.00 76.88 317 PRO A C 1
ATOM 2573 O O . PRO A 1 317 ? 11.003 -6.473 -9.670 1.00 76.88 317 PRO A O 1
ATOM 2576 N N . THR A 1 318 ? 12.843 -5.319 -10.194 1.00 74.38 318 THR A N 1
ATOM 2577 C CA . THR A 1 318 ? 13.646 -5.841 -9.071 1.00 74.38 318 THR A CA 1
ATOM 2578 C C . THR A 1 318 ? 14.304 -4.710 -8.280 1.00 74.38 318 THR A C 1
ATOM 2580 O O . THR A 1 318 ? 14.198 -3.542 -8.646 1.00 74.38 318 THR A O 1
ATOM 2583 N N . VAL A 1 319 ? 14.993 -5.028 -7.170 1.00 71.50 319 VAL A N 1
ATOM 2584 C CA . VAL A 1 319 ? 15.854 -4.037 -6.481 1.00 71.50 319 VAL A CA 1
ATOM 2585 C C . VAL A 1 319 ? 16.929 -3.511 -7.431 1.00 71.50 319 VAL A C 1
ATOM 2587 O O . VAL A 1 319 ? 17.288 -2.338 -7.384 1.00 71.50 319 VAL A O 1
ATOM 2590 N N . ALA A 1 320 ? 17.472 -4.399 -8.268 1.00 72.19 320 ALA A N 1
ATOM 2591 C CA . ALA A 1 320 ? 18.569 -4.087 -9.173 1.00 72.19 320 ALA A CA 1
ATOM 2592 C C . ALA A 1 320 ? 18.090 -3.353 -10.433 1.00 72.19 320 ALA A C 1
ATOM 2594 O O . ALA A 1 320 ? 18.826 -2.512 -10.950 1.00 72.19 320 ALA A O 1
ATOM 2595 N N . ASP A 1 321 ? 16.864 -3.632 -10.879 1.00 74.88 321 ASP A N 1
ATOM 2596 C CA . ASP A 1 321 ? 16.219 -2.951 -11.997 1.00 74.88 321 ASP A CA 1
ATOM 2597 C C . ASP A 1 321 ? 14.841 -2.370 -11.613 1.00 74.88 321 ASP A C 1
ATOM 2599 O O . ASP A 1 321 ? 13.789 -2.925 -11.956 1.00 74.88 321 ASP A O 1
ATOM 2603 N N . PRO A 1 322 ? 14.814 -1.261 -10.845 1.00 73.50 322 PRO A N 1
ATOM 2604 C CA . PRO A 1 322 ? 13.567 -0.643 -10.425 1.00 73.50 322 PRO A CA 1
ATOM 2605 C C . PRO A 1 322 ? 13.021 0.25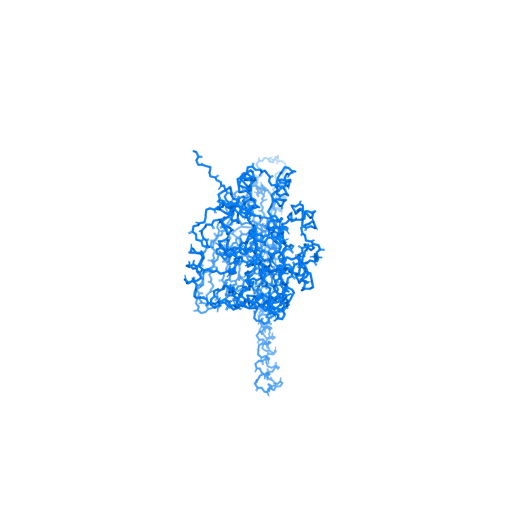8 -11.538 1.00 73.50 322 PRO A C 1
ATOM 2607 O O . PRO A 1 322 ? 13.524 1.357 -11.779 1.00 73.50 322 PRO A O 1
ATOM 2610 N N . TYR A 1 323 ? 11.945 -0.166 -12.193 1.00 73.00 323 TYR A N 1
ATOM 2611 C CA . TYR A 1 323 ? 11.151 0.665 -13.108 1.00 73.00 323 TYR A CA 1
ATOM 2612 C C . TYR A 1 323 ? 9.713 0.821 -12.599 1.00 73.00 323 TYR A C 1
ATOM 2614 O O . TYR A 1 323 ? 9.395 0.324 -11.526 1.00 73.00 323 TYR A O 1
ATOM 2622 N N . GLU A 1 324 ? 8.847 1.521 -13.344 1.00 67.75 324 GLU A N 1
ATOM 2623 C CA . GLU A 1 324 ? 7.445 1.764 -12.970 1.00 67.75 324 GLU A CA 1
ATOM 2624 C C . GLU A 1 324 ? 6.725 0.476 -12.524 1.00 67.75 324 GLU A C 1
ATOM 2626 O O . GLU A 1 324 ? 6.294 -0.349 -13.328 1.00 67.75 324 GLU A O 1
ATOM 2631 N N . HIS A 1 325 ? 6.567 0.341 -11.213 1.00 61.78 325 HIS A N 1
ATOM 2632 C CA . HIS A 1 325 ? 5.800 -0.694 -10.546 1.00 61.78 325 HIS A CA 1
ATOM 2633 C C . HIS A 1 325 ? 4.852 0.040 -9.606 1.00 61.78 325 HIS A C 1
ATOM 2635 O O . HIS A 1 325 ? 5.271 0.793 -8.732 1.00 61.78 325 HIS A O 1
ATOM 2641 N N . ARG A 1 326 ? 3.542 -0.050 -9.831 1.00 60.66 326 ARG A N 1
ATOM 2642 C CA . ARG A 1 326 ? 2.612 0.714 -8.995 1.00 60.66 326 ARG A CA 1
ATOM 2643 C C . ARG A 1 326 ? 2.282 -0.079 -7.735 1.00 60.66 326 ARG A C 1
ATOM 2645 O O . ARG A 1 326 ? 1.818 -1.203 -7.839 1.00 60.66 326 ARG A O 1
ATOM 2652 N N . GLN A 1 327 ? 2.379 0.564 -6.573 1.00 53.25 327 GLN A N 1
ATOM 2653 C CA . GLN A 1 327 ? 1.959 0.029 -5.266 1.00 53.25 327 GLN A CA 1
ATOM 2654 C C . GLN A 1 327 ? 0.430 -0.046 -5.049 1.00 53.25 327 GLN A C 1
ATOM 2656 O O . GLN A 1 327 ? -0.030 -0.262 -3.931 1.00 53.25 327 GLN A O 1
ATOM 2661 N N . ASN A 1 328 ? -0.394 0.189 -6.077 1.00 50.28 328 ASN A N 1
ATOM 2662 C CA . ASN A 1 328 ? -1.844 0.320 -5.911 1.00 50.28 328 ASN A CA 1
ATOM 2663 C C . ASN A 1 328 ? -2.605 -0.762 -6.689 1.00 50.28 328 ASN A C 1
ATOM 2665 O O . ASN A 1 328 ? -2.697 -0.697 -7.916 1.00 50.28 328 ASN A O 1
ATOM 2669 N N . LEU A 1 329 ? -3.219 -1.689 -5.945 1.00 47.34 329 LEU A N 1
ATOM 2670 C CA . LEU A 1 329 ? -4.055 -2.796 -6.431 1.00 47.34 329 LEU A CA 1
ATOM 2671 C C . LEU A 1 329 ? -5.245 -2.358 -7.306 1.00 47.34 329 LEU A C 1
ATOM 2673 O O . LEU A 1 329 ? -5.764 -3.158 -8.082 1.00 47.34 329 LEU A O 1
ATOM 2677 N N . CYS A 1 330 ? -5.693 -1.101 -7.214 1.00 45.56 330 CYS A N 1
ATOM 2678 C CA . CYS A 1 330 ? -6.848 -0.614 -7.974 1.00 45.56 330 CYS A CA 1
ATOM 2679 C C . CYS A 1 330 ? -6.531 -0.203 -9.421 1.00 45.56 330 CYS A C 1
ATOM 2681 O O . CYS A 1 330 ? -7.455 0.148 -10.156 1.00 45.56 330 CYS A O 1
ATOM 2683 N N . ALA A 1 331 ? -5.266 -0.235 -9.856 1.00 52.62 331 ALA A N 1
ATOM 2684 C CA . ALA A 1 331 ? -4.911 -0.033 -11.257 1.00 52.62 331 ALA A CA 1
ATOM 2685 C C . ALA A 1 331 ? -4.135 -1.249 -11.788 1.00 52.62 331 ALA A C 1
ATOM 2687 O O . ALA A 1 331 ? -3.110 -1.607 -11.214 1.00 52.62 331 ALA A O 1
ATOM 2688 N N . PRO A 1 332 ? -4.614 -1.900 -12.862 1.00 52.12 332 PRO A N 1
ATOM 2689 C CA . PRO A 1 332 ? -4.126 -3.211 -13.267 1.00 52.12 332 PRO A CA 1
ATOM 2690 C C . PRO A 1 332 ? -2.640 -3.181 -13.651 1.00 52.12 332 PRO A C 1
ATOM 2692 O O . PRO A 1 332 ? -2.244 -2.486 -14.581 1.00 52.12 332 PRO A O 1
ATOM 2695 N N . HIS A 1 333 ? -1.852 -3.987 -12.937 1.00 64.69 333 HIS A N 1
ATOM 2696 C CA . HIS A 1 333 ? -0.616 -4.639 -13.375 1.00 64.69 333 HIS A CA 1
ATOM 2697 C C . HIS A 1 333 ? 0.417 -3.789 -14.143 1.00 64.69 333 HIS A C 1
ATOM 2699 O O . HIS A 1 333 ? 0.975 -4.252 -15.137 1.00 64.69 333 HIS A O 1
ATOM 2705 N N . PHE A 1 334 ? 0.727 -2.569 -13.689 1.00 66.69 334 PHE A N 1
ATOM 2706 C CA . PHE A 1 334 ? 1.791 -1.754 -14.308 1.00 66.69 334 PHE A CA 1
ATOM 2707 C C . PHE A 1 334 ? 3.163 -2.434 -14.296 1.00 66.69 334 PHE A C 1
ATOM 2709 O O . PHE A 1 334 ? 3.939 -2.232 -15.222 1.00 66.69 334 PHE A O 1
ATOM 2716 N N . TYR A 1 335 ? 3.432 -3.305 -13.323 1.00 69.50 335 TYR A N 1
ATOM 2717 C CA . TYR A 1 335 ? 4.642 -4.127 -13.312 1.00 69.50 335 TYR A CA 1
ATOM 2718 C C . TYR A 1 335 ? 4.747 -5.060 -14.532 1.00 69.50 335 TYR A C 1
ATOM 2720 O O . TYR A 1 335 ? 5.845 -5.475 -14.866 1.00 69.50 335 TYR A O 1
ATOM 2728 N N . LEU A 1 336 ? 3.642 -5.364 -15.233 1.00 76.50 336 LEU A N 1
ATOM 2729 C CA . LEU A 1 336 ? 3.658 -6.117 -16.496 1.00 76.50 336 LEU A CA 1
ATOM 2730 C C . LEU A 1 336 ? 3.962 -5.242 -17.720 1.00 76.50 336 LEU A C 1
ATOM 2732 O O . LEU A 1 336 ? 4.147 -5.761 -18.815 1.00 76.50 336 LEU A O 1
ATOM 2736 N N . LYS A 1 337 ? 4.001 -3.911 -17.580 1.00 76.81 337 LYS A N 1
ATOM 2737 C CA . LYS A 1 337 ? 4.250 -2.984 -18.700 1.00 76.81 337 LYS A CA 1
ATOM 2738 C C . LYS A 1 337 ? 5.600 -3.237 -19.367 1.00 76.81 337 LYS A C 1
ATOM 2740 O O . LYS A 1 337 ? 5.749 -2.998 -20.565 1.00 76.81 337 LYS A O 1
ATOM 2745 N N . HIS A 1 338 ? 6.560 -3.702 -18.581 1.00 78.31 338 HIS A N 1
ATOM 2746 C CA . HIS A 1 338 ? 7.913 -3.986 -19.023 1.00 78.31 338 HIS A CA 1
ATOM 2747 C C . HIS A 1 338 ? 8.253 -5.472 -18.907 1.00 78.31 338 HIS A C 1
ATOM 2749 O O . HIS A 1 338 ? 9.414 -5.815 -19.070 1.00 78.31 338 HIS A O 1
ATOM 2755 N N . THR A 1 339 ? 7.285 -6.362 -18.672 1.00 83.69 339 THR A N 1
ATOM 2756 C CA . THR A 1 339 ? 7.575 -7.795 -18.743 1.00 83.69 339 THR A CA 1
ATOM 2757 C C . THR A 1 339 ? 7.538 -8.275 -20.185 1.00 83.69 339 THR A C 1
ATOM 2759 O O . THR A 1 339 ? 6.728 -7.829 -21.004 1.00 83.69 339 THR A O 1
ATOM 2762 N N . TYR A 1 340 ? 8.425 -9.210 -20.506 1.00 87.06 340 TYR A N 1
ATOM 2763 C CA . TYR A 1 340 ? 8.554 -9.756 -21.854 1.00 87.06 340 TYR A CA 1
ATOM 2764 C C . TYR A 1 340 ? 8.480 -11.276 -21.826 1.00 87.06 340 TYR A C 1
ATOM 2766 O O . TYR A 1 340 ? 8.859 -11.875 -20.824 1.00 87.06 340 TYR A O 1
ATOM 2774 N N . PRO A 1 341 ? 8.012 -11.931 -22.899 1.00 90.81 341 PRO A N 1
ATOM 2775 C CA . PRO A 1 341 ? 8.065 -13.381 -22.976 1.00 90.81 341 PRO A CA 1
ATOM 2776 C C . PRO A 1 341 ? 9.509 -13.879 -22.856 1.00 90.81 341 PRO A C 1
ATOM 2778 O O . PRO A 1 341 ? 10.384 -13.420 -23.594 1.00 90.81 341 PRO A O 1
ATOM 2781 N N . ARG A 1 342 ? 9.746 -14.835 -21.952 1.00 88.88 342 ARG A N 1
ATOM 2782 C CA . ARG A 1 342 ? 11.068 -15.427 -21.684 1.00 88.88 342 ARG A CA 1
ATOM 2783 C C . ARG A 1 342 ? 11.726 -15.994 -22.938 1.00 88.88 342 ARG A C 1
ATOM 2785 O O . ARG A 1 342 ? 12.930 -15.851 -23.125 1.00 88.88 342 ARG A O 1
ATOM 2792 N N . ASP A 1 343 ? 10.920 -16.635 -23.775 1.00 91.94 343 ASP A N 1
ATOM 2793 C CA . ASP A 1 343 ? 11.373 -17.380 -24.948 1.00 91.94 343 ASP A CA 1
ATOM 2794 C C . ASP A 1 343 ? 11.701 -16.501 -26.160 1.00 91.94 343 ASP A C 1
ATOM 2796 O O . ASP A 1 343 ? 12.095 -17.020 -27.201 1.00 91.94 343 ASP A O 1
ATOM 2800 N N . ILE A 1 344 ? 11.557 -15.175 -26.058 1.00 91.94 344 ILE A N 1
ATOM 2801 C CA . ILE A 1 344 ? 11.964 -14.266 -27.131 1.00 91.94 344 ILE A CA 1
ATOM 2802 C C . ILE A 1 344 ? 13.334 -13.672 -26.825 1.00 91.94 344 ILE A C 1
ATOM 2804 O O . ILE A 1 344 ? 13.528 -12.990 -25.816 1.00 91.94 344 ILE A O 1
ATOM 2808 N N . SER A 1 345 ? 14.274 -13.846 -27.751 1.00 90.88 345 SER A N 1
ATOM 2809 C CA . SER A 1 345 ? 15.608 -13.246 -27.708 1.00 90.88 345 SER A CA 1
ATOM 2810 C C . SER A 1 345 ? 15.858 -12.331 -28.907 1.00 90.88 345 SER A C 1
ATOM 2812 O O . SER A 1 345 ? 15.397 -12.582 -30.022 1.00 90.88 345 SER A O 1
ATOM 2814 N N . THR A 1 346 ? 16.601 -11.245 -28.681 1.00 92.44 346 THR A N 1
ATOM 2815 C CA . THR A 1 346 ? 17.091 -10.381 -29.763 1.00 92.44 346 THR A CA 1
ATOM 2816 C C . THR A 1 346 ? 18.384 -10.975 -30.314 1.00 92.44 346 THR A C 1
ATOM 2818 O O . THR A 1 346 ? 19.442 -10.851 -29.698 1.00 92.44 346 THR A O 1
ATOM 2821 N N . VAL A 1 347 ? 18.311 -11.608 -31.484 1.00 93.50 347 VAL A N 1
ATOM 2822 C CA . VAL A 1 347 ? 19.455 -12.285 -32.122 1.00 93.50 347 VAL A CA 1
ATOM 2823 C C . VAL A 1 347 ? 20.199 -11.405 -33.129 1.00 93.50 347 VAL A C 1
ATOM 2825 O O . VAL A 1 347 ? 21.303 -11.748 -33.542 1.00 93.50 347 VAL A O 1
ATOM 2828 N N . GLY A 1 348 ? 19.644 -10.249 -33.509 1.00 94.00 348 GLY A N 1
ATOM 2829 C CA . GLY A 1 348 ? 20.320 -9.303 -34.398 1.00 94.00 348 GLY A CA 1
ATOM 2830 C C . GLY A 1 348 ? 19.762 -7.885 -34.319 1.00 94.00 348 GLY A C 1
ATOM 2831 O O . GLY A 1 348 ? 18.577 -7.693 -34.055 1.00 94.00 348 GLY A O 1
ATOM 2832 N N . PHE A 1 349 ? 20.622 -6.895 -34.568 1.00 97.19 349 PHE A N 1
ATOM 2833 C CA . PHE A 1 349 ? 20.252 -5.483 -34.667 1.00 97.19 349 PHE A CA 1
ATOM 2834 C C . PHE A 1 349 ? 21.170 -4.766 -35.667 1.00 97.19 349 PHE A C 1
ATOM 2836 O O . PHE A 1 349 ? 22.394 -4.798 -35.517 1.00 97.19 349 PHE A O 1
ATOM 2843 N N . SER A 1 350 ? 20.592 -4.133 -36.688 1.00 96.62 350 SER A N 1
ATOM 2844 C CA . SER A 1 350 ? 21.327 -3.356 -37.691 1.00 96.62 350 SER A CA 1
ATOM 2845 C C . SER A 1 350 ? 20.574 -2.090 -38.112 1.00 96.62 350 SER A C 1
ATOM 2847 O O . SER A 1 350 ? 19.390 -1.937 -37.809 1.00 96.62 350 SER A O 1
ATOM 2849 N N . LEU A 1 351 ? 21.279 -1.169 -38.773 1.00 96.81 351 LEU A N 1
ATOM 2850 C CA . LEU A 1 351 ? 20.738 0.086 -39.298 1.00 96.81 351 LEU A CA 1
ATOM 2851 C C . LEU A 1 351 ? 20.959 0.134 -40.810 1.00 96.81 351 LEU A C 1
ATOM 2853 O O . LEU A 1 351 ? 22.029 -0.261 -41.280 1.00 96.81 351 LEU A O 1
ATOM 2857 N N . SER A 1 352 ? 19.992 0.670 -41.556 1.00 95.19 352 SER A N 1
ATOM 2858 C CA . SER A 1 352 ? 20.111 0.848 -43.009 1.00 95.19 352 SER A CA 1
ATOM 2859 C C . SER A 1 352 ? 21.231 1.820 -43.400 1.00 95.19 352 SER A C 1
ATOM 2861 O O . SER A 1 352 ? 21.841 1.656 -44.456 1.00 95.19 352 SER A O 1
ATOM 2863 N N . SER A 1 353 ? 21.551 2.785 -42.531 1.00 93.62 353 SER A N 1
ATOM 2864 C CA . SER A 1 353 ? 22.754 3.617 -42.614 1.00 93.62 353 SER A CA 1
ATOM 2865 C C . SER A 1 353 ? 23.365 3.845 -41.232 1.00 93.62 353 SER A C 1
ATOM 2867 O O . SER A 1 353 ? 22.653 3.958 -40.235 1.00 93.62 353 SER A O 1
ATOM 2869 N N . LYS A 1 354 ? 24.699 3.932 -41.182 1.00 92.19 354 LYS A N 1
ATOM 2870 C CA . LYS A 1 354 ? 25.461 4.302 -39.976 1.00 92.19 354 LYS A CA 1
ATOM 2871 C C . LYS A 1 354 ? 25.680 5.809 -39.850 1.00 92.19 354 LYS A C 1
ATOM 2873 O O . LYS A 1 354 ? 25.911 6.274 -38.742 1.00 92.19 354 LYS A O 1
ATOM 2878 N N . THR A 1 355 ? 25.614 6.538 -40.963 1.00 92.81 355 THR A N 1
ATOM 2879 C CA . THR A 1 355 ? 25.871 7.980 -41.026 1.00 92.81 355 THR A CA 1
ATOM 2880 C C . THR A 1 355 ? 24.768 8.648 -41.838 1.00 92.81 355 THR A C 1
ATOM 2882 O O . THR A 1 355 ? 24.462 8.183 -42.940 1.00 92.81 355 THR A O 1
ATOM 2885 N N . VAL A 1 356 ? 24.159 9.703 -41.302 1.00 94.44 356 VAL A N 1
ATOM 2886 C CA . VAL A 1 356 ? 23.024 10.410 -41.922 1.00 94.44 356 VAL A CA 1
ATOM 2887 C C . VAL A 1 356 ? 23.055 11.910 -41.646 1.00 94.44 356 VAL A C 1
ATOM 2889 O O . VAL A 1 356 ? 23.761 12.363 -40.742 1.00 94.44 356 VAL A O 1
ATOM 2892 N N . GLU A 1 357 ? 22.288 12.682 -42.415 1.00 93.88 357 GLU A N 1
ATOM 2893 C CA . GLU A 1 357 ? 22.063 14.095 -42.117 1.00 93.88 357 GLU A CA 1
ATOM 2894 C C . GLU A 1 357 ? 20.981 14.253 -41.028 1.00 93.88 357 GLU A C 1
ATOM 2896 O O . GLU A 1 357 ? 20.134 13.370 -40.841 1.00 93.88 357 GLU A O 1
ATOM 2901 N N . PRO A 1 358 ? 20.983 15.371 -40.278 1.00 95.88 358 PRO A N 1
ATOM 2902 C CA . PRO A 1 358 ? 19.914 15.670 -39.332 1.00 95.88 358 PRO A CA 1
ATOM 2903 C C . PRO A 1 358 ? 18.521 15.595 -39.975 1.00 95.88 358 PRO A C 1
ATOM 2905 O O . PRO A 1 358 ? 18.275 16.213 -41.012 1.00 95.88 358 PRO A O 1
ATOM 2908 N N . GLY A 1 359 ? 17.598 14.863 -39.345 1.00 94.56 359 GLY A N 1
ATOM 2909 C CA . GLY A 1 359 ? 16.224 14.692 -39.827 1.00 94.56 359 GLY A CA 1
ATOM 2910 C C . GLY A 1 359 ? 16.020 13.620 -40.908 1.00 94.56 359 GLY A C 1
ATOM 2911 O O . GLY A 1 359 ? 14.874 13.385 -41.303 1.00 94.56 359 GLY A O 1
ATOM 2912 N N . ASP A 1 360 ? 17.075 12.942 -41.372 1.00 94.94 360 ASP A N 1
ATOM 2913 C CA . ASP A 1 360 ? 16.953 11.824 -42.315 1.00 94.94 360 ASP A CA 1
ATOM 2914 C C . ASP A 1 360 ? 16.207 10.621 -41.709 1.00 94.94 360 ASP A C 1
ATOM 2916 O O . ASP A 1 360 ? 16.231 10.380 -40.499 1.00 94.94 360 ASP A O 1
ATOM 2920 N N . SER A 1 361 ? 15.565 9.821 -42.570 1.00 95.81 361 SER A N 1
ATOM 2921 C CA . SER A 1 361 ? 14.956 8.544 -42.167 1.00 95.81 361 SER A CA 1
ATOM 2922 C C . SER A 1 361 ? 16.012 7.441 -42.124 1.00 95.81 361 SER A C 1
ATOM 2924 O O . SER A 1 361 ? 16.744 7.239 -43.094 1.00 95.81 361 SER A O 1
ATOM 2926 N N . VAL A 1 362 ? 16.048 6.687 -41.029 1.00 96.69 362 VAL A N 1
ATOM 2927 C CA . VAL A 1 362 ? 16.883 5.493 -40.846 1.00 96.69 362 VAL A CA 1
ATOM 2928 C C . VAL A 1 362 ? 15.980 4.317 -40.508 1.00 96.69 362 VAL A C 1
ATOM 2930 O O . VAL A 1 362 ? 15.125 4.418 -39.635 1.00 96.69 362 VAL A O 1
ATOM 2933 N N . THR A 1 363 ? 16.205 3.174 -41.145 1.00 97.88 363 THR A N 1
ATOM 2934 C CA . THR A 1 363 ? 15.494 1.933 -40.824 1.00 97.88 363 THR A CA 1
ATOM 2935 C C . THR A 1 363 ? 16.354 1.115 -39.869 1.00 97.88 363 THR A C 1
ATOM 2937 O O . THR A 1 363 ? 17.494 0.776 -40.188 1.00 97.88 363 THR A O 1
ATOM 2940 N N . ALA A 1 364 ? 15.817 0.785 -38.700 1.00 97.94 364 ALA A N 1
ATOM 2941 C CA . ALA A 1 364 ? 16.374 -0.218 -37.804 1.00 97.94 364 ALA A CA 1
ATOM 2942 C C . ALA A 1 364 ? 15.777 -1.593 -38.111 1.00 97.94 364 ALA A C 1
ATOM 2944 O O . ALA A 1 364 ? 14.558 -1.764 -38.095 1.00 97.94 364 ALA A O 1
ATOM 2945 N N . GLU A 1 365 ? 16.639 -2.583 -38.327 1.00 98.19 365 GLU A N 1
ATOM 2946 C CA . GLU A 1 365 ? 16.258 -3.983 -38.496 1.00 98.19 365 GLU A CA 1
ATOM 2947 C C . GLU A 1 365 ? 16.617 -4.773 -37.238 1.00 98.19 365 GLU A C 1
ATOM 2949 O O . GLU A 1 365 ? 17.790 -4.906 -36.877 1.00 98.19 365 GLU A O 1
ATOM 2954 N N . VAL A 1 366 ? 15.603 -5.321 -36.570 1.00 97.75 366 VAL A N 1
ATOM 2955 C CA . VAL A 1 366 ? 15.750 -6.117 -35.347 1.00 97.75 366 VAL A CA 1
ATOM 2956 C C . VAL A 1 366 ? 15.323 -7.549 -35.620 1.00 97.75 366 VAL A C 1
ATOM 2958 O O . VAL A 1 366 ? 14.181 -7.789 -35.991 1.00 97.75 366 VAL A O 1
ATOM 2961 N N . SER A 1 367 ? 16.215 -8.512 -35.410 1.00 97.06 367 SER A N 1
ATOM 2962 C CA . SER A 1 367 ? 15.896 -9.935 -35.551 1.00 97.06 367 SER A CA 1
ATOM 2963 C C . SER A 1 367 ? 15.587 -10.552 -34.192 1.00 97.06 367 SER A C 1
ATOM 2965 O O . SER A 1 367 ? 16.403 -10.477 -33.271 1.00 97.06 367 SER A O 1
ATOM 2967 N N . LEU A 1 368 ? 14.410 -11.162 -34.079 1.00 95.81 368 LEU A N 1
ATOM 2968 C CA . LEU A 1 368 ? 13.910 -11.832 -32.884 1.00 95.81 368 LEU A CA 1
ATOM 2969 C C . LEU A 1 368 ? 13.815 -13.333 -33.131 1.00 95.81 368 LEU A C 1
ATOM 2971 O O . LEU A 1 368 ? 13.273 -13.730 -34.158 1.00 95.81 368 LEU A O 1
ATOM 2975 N N . MET A 1 369 ? 14.270 -14.151 -32.189 1.00 95.25 369 MET A N 1
ATOM 2976 C CA . MET A 1 369 ? 14.061 -15.599 -32.193 1.00 95.25 369 MET A CA 1
ATOM 2977 C C . MET A 1 369 ? 13.092 -15.977 -31.077 1.00 95.25 369 MET A C 1
ATOM 2979 O O . MET A 1 369 ? 13.253 -15.503 -29.955 1.00 95.25 369 MET A O 1
ATOM 2983 N N . ASN A 1 370 ? 12.109 -16.823 -31.382 1.00 95.75 370 ASN A N 1
ATOM 2984 C CA . ASN A 1 370 ? 11.207 -17.412 -30.396 1.00 95.75 370 ASN A CA 1
ATOM 2985 C C . ASN A 1 370 ? 11.565 -18.892 -30.181 1.00 95.75 370 ASN A C 1
ATOM 2987 O O . ASN A 1 370 ? 11.422 -19.698 -31.098 1.00 95.75 370 ASN A O 1
ATOM 2991 N N . SER A 1 371 ? 12.033 -19.255 -28.985 1.00 94.81 371 SER A N 1
ATOM 2992 C CA . SER A 1 371 ? 12.373 -20.639 -28.622 1.00 94.81 371 SER A CA 1
ATOM 2993 C C . SER A 1 371 ? 11.180 -21.493 -28.187 1.00 94.81 371 SER A C 1
ATOM 2995 O O . SER A 1 371 ? 11.336 -22.708 -28.055 1.00 94.81 371 SER A O 1
ATOM 2997 N N . ALA A 1 372 ? 10.003 -20.899 -27.975 1.00 93.31 372 ALA A N 1
ATOM 2998 C CA . ALA A 1 372 ? 8.792 -21.628 -27.617 1.00 93.31 372 ALA A CA 1
ATOM 2999 C C . ALA A 1 372 ? 8.187 -22.356 -28.827 1.00 93.31 372 ALA A C 1
ATOM 3001 O O . ALA A 1 372 ? 8.462 -22.037 -29.983 1.00 93.31 372 ALA A O 1
ATOM 3002 N N . ASP A 1 373 ? 7.296 -23.310 -28.560 1.00 95.88 373 ASP A N 1
ATOM 3003 C CA . ASP A 1 373 ? 6.510 -24.030 -29.570 1.00 95.88 373 ASP A CA 1
ATOM 3004 C C . ASP A 1 373 ? 5.178 -23.336 -29.920 1.00 95.88 373 ASP A C 1
ATOM 3006 O O . ASP A 1 373 ? 4.355 -23.886 -30.656 1.00 95.88 373 ASP A O 1
ATOM 3010 N N . VAL A 1 374 ? 4.970 -22.120 -29.410 1.00 96.00 374 VAL A N 1
ATOM 3011 C CA . VAL A 1 374 ? 3.781 -21.292 -29.635 1.00 96.00 374 VAL A CA 1
ATOM 3012 C C . VAL A 1 374 ? 4.164 -19.906 -30.135 1.00 96.00 374 VAL A C 1
ATOM 3014 O O . VAL A 1 374 ? 5.228 -19.381 -29.807 1.00 96.00 374 VAL A O 1
ATOM 3017 N N . ASP A 1 375 ? 3.267 -19.287 -30.897 1.00 97.56 375 ASP A N 1
ATOM 3018 C CA . ASP A 1 375 ? 3.423 -17.906 -31.344 1.00 97.56 375 ASP A CA 1
ATOM 3019 C C . ASP A 1 375 ? 3.341 -16.952 -30.146 1.00 97.56 375 ASP A C 1
ATOM 3021 O O . ASP A 1 375 ? 2.418 -17.028 -29.328 1.00 97.56 375 ASP A O 1
ATOM 3025 N N . LEU A 1 376 ? 4.285 -16.018 -30.060 1.00 95.38 376 LEU A N 1
ATOM 3026 C CA . LEU A 1 376 ? 4.369 -15.056 -28.964 1.00 95.38 376 LEU A CA 1
ATOM 3027 C C . LEU A 1 376 ? 4.305 -13.625 -29.496 1.00 95.38 376 LEU A C 1
ATOM 3029 O O . LEU A 1 376 ? 4.858 -13.306 -30.547 1.00 95.38 376 LEU A O 1
ATOM 3033 N N . ASN A 1 377 ? 3.620 -12.747 -28.764 1.00 94.88 377 ASN A N 1
ATOM 3034 C CA . ASN A 1 377 ? 3.587 -11.320 -29.077 1.00 94.88 377 ASN A CA 1
ATOM 3035 C C . ASN A 1 377 ? 4.727 -10.602 -28.357 1.00 94.88 377 ASN A C 1
ATOM 3037 O O . ASN A 1 377 ? 4.954 -10.829 -27.171 1.00 94.88 377 ASN A O 1
ATOM 3041 N N . TYR A 1 378 ? 5.399 -9.699 -29.062 1.00 92.75 378 TYR A N 1
ATOM 3042 C CA . TYR A 1 378 ? 6.521 -8.931 -28.540 1.00 92.75 378 TYR A CA 1
ATOM 3043 C C . TYR A 1 378 ? 6.473 -7.490 -29.028 1.00 92.75 378 TYR A C 1
ATOM 3045 O O . TYR A 1 378 ? 6.114 -7.225 -30.175 1.00 92.75 378 TYR A O 1
ATOM 3053 N N . ALA A 1 379 ? 6.861 -6.554 -28.167 1.00 92.75 379 ALA A N 1
ATOM 3054 C CA . ALA A 1 379 ? 7.051 -5.160 -28.540 1.00 92.75 379 ALA A CA 1
ATOM 3055 C C . ALA A 1 379 ? 8.549 -4.877 -28.683 1.00 92.75 379 ALA A C 1
ATOM 3057 O O . ALA A 1 379 ? 9.296 -4.911 -27.707 1.00 92.75 379 ALA A O 1
ATOM 3058 N N . VAL A 1 380 ? 8.989 -4.602 -29.911 1.00 94.12 380 VAL A N 1
ATOM 3059 C CA . VAL A 1 380 ? 10.352 -4.134 -30.179 1.00 94.12 380 VAL A CA 1
ATOM 3060 C C . VAL A 1 380 ? 10.408 -2.639 -29.918 1.00 94.12 380 VAL A C 1
ATOM 3062 O O . VAL A 1 380 ? 9.576 -1.907 -30.449 1.00 94.12 380 VAL A O 1
ATOM 3065 N N . TYR A 1 381 ? 11.403 -2.201 -29.150 1.00 94.44 381 TYR A N 1
ATOM 3066 C CA . TYR A 1 381 ? 11.708 -0.795 -28.901 1.00 94.44 381 TYR A CA 1
ATOM 3067 C C . TYR A 1 381 ? 13.129 -0.499 -29.382 1.00 94.44 381 TYR A C 1
ATOM 3069 O O . TYR A 1 381 ? 14.055 -1.233 -29.036 1.00 94.44 381 TYR A O 1
ATOM 3077 N N . VAL A 1 382 ? 13.291 0.577 -30.153 1.00 96.31 382 VAL A N 1
ATOM 3078 C CA . VAL A 1 382 ? 14.591 1.192 -30.444 1.00 96.31 382 VAL A CA 1
ATOM 3079 C C . VAL A 1 382 ? 14.682 2.465 -29.620 1.00 96.31 382 VAL A C 1
ATOM 3081 O O . VAL A 1 382 ? 13.792 3.317 -29.691 1.00 96.31 382 VAL A O 1
ATOM 3084 N N . ARG A 1 383 ? 15.739 2.587 -28.820 1.00 95.19 383 ARG A N 1
ATOM 3085 C CA . ARG A 1 383 ? 15.896 3.674 -27.852 1.00 95.19 383 ARG A CA 1
ATOM 3086 C C . ARG A 1 383 ? 17.198 4.440 -28.023 1.00 95.19 383 ARG A C 1
ATOM 3088 O O . ARG A 1 383 ? 18.184 3.864 -28.470 1.00 95.19 383 ARG A O 1
ATOM 3095 N N . ASN A 1 384 ? 17.201 5.709 -27.622 1.00 95.31 384 ASN A N 1
ATOM 3096 C CA . ASN A 1 384 ? 18.356 6.604 -27.670 1.00 95.31 384 ASN A CA 1
ATOM 3097 C C . ASN A 1 384 ? 19.095 6.653 -26.325 1.00 95.31 384 ASN A C 1
ATOM 3099 O O . ASN A 1 384 ? 18.647 7.292 -25.371 1.00 95.31 384 ASN A O 1
ATOM 3103 N N . GLY A 1 385 ? 20.235 5.979 -26.254 1.00 94.06 385 GLY A N 1
ATOM 3104 C CA . GLY A 1 385 ? 21.118 5.918 -25.096 1.00 94.06 385 GLY A CA 1
ATOM 3105 C C . GLY A 1 385 ? 21.582 4.497 -24.797 1.00 94.06 385 GLY A C 1
ATOM 3106 O O . GLY A 1 385 ? 21.036 3.522 -25.311 1.00 94.06 385 GLY A O 1
ATOM 3107 N N . ALA A 1 386 ? 22.598 4.380 -23.943 1.00 91.12 386 ALA A N 1
ATOM 3108 C CA . ALA A 1 386 ? 23.084 3.089 -23.464 1.00 91.12 386 ALA A CA 1
ATOM 3109 C C . ALA A 1 386 ? 22.018 2.354 -22.616 1.00 91.12 386 ALA A C 1
ATOM 3111 O O . ALA A 1 386 ? 21.201 3.023 -21.970 1.00 91.12 386 ALA A O 1
ATOM 3112 N N . PRO A 1 387 ? 22.044 1.006 -22.576 1.00 88.31 387 PRO A N 1
ATOM 3113 C CA . PRO A 1 387 ? 21.212 0.222 -21.664 1.00 88.31 387 PRO A CA 1
ATOM 3114 C C . PRO A 1 387 ? 21.399 0.691 -20.216 1.00 88.31 387 PRO A C 1
ATOM 3116 O O . PRO A 1 387 ? 22.528 0.943 -19.785 1.00 88.31 387 PRO A O 1
ATOM 3119 N N . LYS A 1 388 ? 20.304 0.831 -19.468 1.00 85.00 388 LYS A N 1
ATOM 3120 C CA . LYS A 1 388 ? 20.327 1.271 -18.068 1.00 85.00 388 LYS A CA 1
ATOM 3121 C C . LYS A 1 388 ? 19.116 0.736 -17.313 1.00 85.00 388 LYS A C 1
ATOM 3123 O O . LYS A 1 388 ? 18.055 0.585 -17.911 1.00 85.00 388 LYS A O 1
ATOM 3128 N N . ALA A 1 389 ? 19.283 0.568 -16.003 1.00 80.44 389 ALA A N 1
ATOM 3129 C CA . ALA A 1 389 ? 18.194 0.241 -15.090 1.00 80.44 389 ALA A CA 1
ATOM 3130 C C . ALA A 1 389 ? 17.081 1.294 -15.097 1.00 80.44 389 ALA A C 1
ATOM 3132 O O . ALA A 1 389 ? 17.330 2.495 -15.274 1.00 80.44 389 ALA A O 1
ATOM 3133 N N . GLY A 1 390 ? 15.855 0.829 -14.890 1.00 74.75 390 GLY A N 1
ATOM 3134 C CA . GLY A 1 390 ? 14.637 1.613 -14.840 1.00 74.75 390 GLY A CA 1
ATOM 3135 C C . GLY A 1 390 ? 13.869 1.633 -16.168 1.00 74.75 390 GLY A C 1
ATOM 3136 O O . GLY A 1 390 ? 13.912 0.677 -16.937 1.00 74.75 390 GLY A O 1
ATOM 3137 N N . PRO A 1 391 ? 13.136 2.717 -16.490 1.00 71.88 391 PRO A N 1
ATOM 3138 C CA . PRO A 1 391 ? 12.254 2.776 -17.669 1.00 71.88 391 PRO A CA 1
ATOM 3139 C C . PRO A 1 391 ? 12.993 2.757 -19.025 1.00 71.88 391 PRO A C 1
ATOM 3141 O O . PRO A 1 391 ? 12.367 2.934 -20.080 1.00 71.88 391 PRO A O 1
ATOM 3144 N N . GLY A 1 392 ? 14.314 2.572 -19.000 1.00 81.94 392 GLY A N 1
ATOM 3145 C CA . GLY A 1 392 ? 15.186 2.611 -20.159 1.00 81.94 392 GLY A CA 1
ATOM 3146 C C . GLY A 1 392 ? 15.500 4.027 -20.658 1.00 81.94 392 GLY A C 1
ATOM 3147 O O . GLY A 1 392 ? 15.080 5.034 -20.072 1.00 81.94 392 GLY A O 1
ATOM 3148 N N . PRO A 1 393 ? 16.300 4.141 -21.730 1.00 88.19 393 PRO A N 1
ATOM 3149 C CA . PRO A 1 393 ? 16.473 5.377 -22.492 1.00 88.19 393 PRO A CA 1
ATOM 3150 C C . PRO A 1 393 ? 15.190 5.814 -23.229 1.00 88.19 393 PRO A C 1
ATOM 3152 O O . PRO A 1 393 ? 14.190 5.096 -23.250 1.00 88.19 393 PRO A O 1
ATOM 3155 N N . GLU A 1 394 ? 15.214 6.994 -23.852 1.00 91.31 394 GLU A N 1
ATOM 3156 C CA . GLU A 1 394 ? 14.097 7.527 -24.650 1.00 91.31 394 GLU A CA 1
ATOM 3157 C C . GLU A 1 394 ? 13.727 6.583 -25.804 1.00 91.31 394 GLU A C 1
ATOM 3159 O O . GLU A 1 394 ? 14.607 6.113 -26.522 1.00 91.31 394 GLU A O 1
ATOM 3164 N N . VAL A 1 395 ? 12.433 6.311 -26.004 1.00 93.19 395 VAL A N 1
ATOM 3165 C CA . VAL A 1 395 ? 11.942 5.495 -27.128 1.00 93.19 395 VAL A CA 1
ATOM 3166 C C . VAL A 1 395 ? 11.895 6.339 -28.397 1.00 93.19 395 VAL A C 1
ATOM 3168 O O . VAL A 1 395 ? 11.138 7.301 -28.462 1.00 93.19 395 VAL A O 1
ATOM 3171 N N . LEU A 1 396 ? 12.649 5.933 -29.421 1.00 95.06 396 LEU A N 1
ATOM 3172 C CA . LEU A 1 396 ? 12.630 6.563 -30.744 1.00 95.06 396 LEU A CA 1
ATOM 3173 C C . LEU A 1 396 ? 11.565 5.949 -31.655 1.00 95.06 396 LEU A C 1
ATOM 3175 O O . LEU A 1 396 ? 10.850 6.661 -32.352 1.00 95.06 396 LEU A O 1
ATOM 3179 N N . ALA A 1 397 ? 11.445 4.621 -31.637 1.00 96.12 397 ALA A N 1
ATOM 3180 C CA . ALA A 1 397 ? 10.393 3.899 -32.341 1.00 96.12 397 ALA A CA 1
ATOM 3181 C C . ALA A 1 397 ? 10.060 2.587 -31.642 1.00 96.12 397 ALA A C 1
ATOM 3183 O O . ALA A 1 397 ? 10.882 2.003 -30.930 1.00 96.12 397 ALA A O 1
ATOM 3184 N N . HIS A 1 398 ? 8.844 2.103 -31.882 1.00 96.00 398 HIS A N 1
ATOM 3185 C CA . HIS A 1 398 ? 8.410 0.810 -31.388 1.00 96.00 398 HIS A CA 1
ATOM 3186 C C . HIS A 1 398 ? 7.443 0.121 -32.351 1.00 96.00 398 HIS A C 1
ATOM 3188 O O . HIS A 1 398 ? 6.742 0.769 -33.130 1.00 96.00 398 HIS A O 1
ATOM 3194 N N . LYS A 1 399 ? 7.390 -1.212 -32.289 1.00 96.19 399 LYS A N 1
ATOM 3195 C CA . LYS A 1 399 ? 6.487 -2.026 -33.110 1.00 96.19 399 LYS A CA 1
ATOM 3196 C C . LYS A 1 399 ? 6.115 -3.319 -32.395 1.00 96.19 399 LYS A C 1
ATOM 3198 O O . LYS A 1 399 ? 6.986 -4.054 -31.939 1.00 96.19 399 LYS A O 1
ATOM 3203 N N . GLY A 1 400 ? 4.813 -3.594 -32.314 1.00 95.75 400 GLY A N 1
ATOM 3204 C CA . GLY A 1 400 ? 4.300 -4.895 -31.885 1.00 95.75 400 GLY A CA 1
ATOM 3205 C C . GLY A 1 400 ? 4.398 -5.912 -33.021 1.00 95.75 400 GLY A C 1
ATOM 3206 O O . GLY A 1 400 ? 4.026 -5.605 -34.155 1.00 95.75 400 GLY A O 1
ATOM 3207 N N . VAL A 1 401 ? 4.887 -7.111 -32.726 1.00 96.50 401 VAL A N 1
ATOM 3208 C CA . VAL A 1 401 ? 5.050 -8.212 -33.680 1.00 96.50 401 VAL A CA 1
ATOM 3209 C C . VAL A 1 401 ? 4.609 -9.529 -33.045 1.00 96.50 401 VAL A C 1
ATOM 3211 O O . VAL A 1 401 ? 4.739 -9.714 -31.837 1.00 96.50 401 VAL A O 1
ATOM 3214 N N . SER A 1 402 ? 4.090 -10.442 -33.864 1.00 97.31 402 SER A N 1
ATOM 3215 C CA . SER A 1 402 ? 3.920 -11.846 -33.491 1.00 97.31 402 SER A CA 1
ATOM 3216 C C . SER A 1 402 ? 5.099 -12.636 -34.060 1.00 97.31 402 SER A C 1
ATOM 3218 O O . SER A 1 402 ? 5.367 -12.549 -35.259 1.00 97.31 402 SER A O 1
ATOM 3220 N N . VAL A 1 403 ? 5.829 -13.340 -33.198 1.00 97.31 403 VAL A N 1
ATOM 3221 C CA . VAL A 1 403 ? 6.990 -14.161 -33.557 1.00 97.31 403 VAL A CA 1
ATOM 3222 C C . VAL A 1 403 ? 6.558 -15.628 -33.499 1.00 97.31 403 VAL A C 1
ATOM 3224 O O . VAL A 1 403 ? 6.256 -16.108 -32.399 1.00 97.31 403 VAL A O 1
ATOM 3227 N N . PRO A 1 404 ? 6.485 -16.340 -34.640 1.00 98.06 404 PRO A N 1
ATOM 3228 C CA . PRO A 1 404 ? 6.060 -17.733 -34.652 1.00 98.06 404 PRO A CA 1
ATOM 3229 C C . PRO A 1 404 ? 6.976 -18.635 -33.821 1.00 98.06 404 PRO A C 1
ATO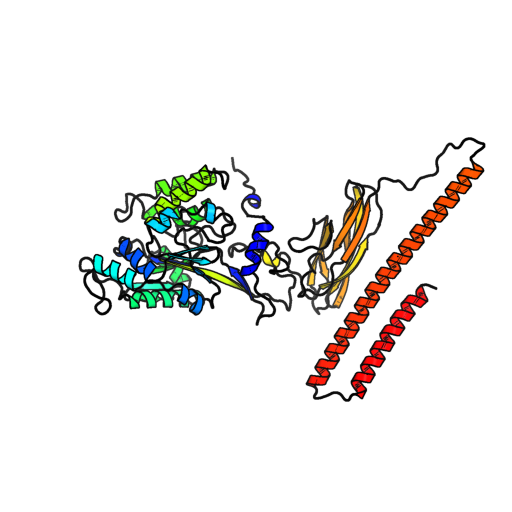M 3231 O O . PRO A 1 404 ? 8.176 -18.373 -33.710 1.00 98.06 404 PRO A O 1
ATOM 3234 N N . GLY A 1 405 ? 6.409 -19.688 -33.232 1.00 97.31 405 GLY A N 1
ATOM 3235 C CA . GLY A 1 405 ? 7.164 -20.643 -32.414 1.00 97.31 405 GLY A CA 1
ATOM 3236 C C . GLY A 1 405 ? 8.303 -21.320 -33.187 1.00 97.31 405 GLY A C 1
ATOM 3237 O O . GLY A 1 405 ? 8.095 -21.839 -34.282 1.00 97.31 405 GLY A O 1
ATOM 3238 N N . GLY A 1 406 ? 9.512 -21.324 -32.623 1.00 95.69 406 GLY A N 1
ATOM 3239 C CA . GLY A 1 406 ? 10.710 -21.914 -33.229 1.00 95.69 406 GLY A CA 1
ATOM 3240 C C . GLY A 1 406 ? 11.299 -21.132 -34.409 1.00 95.69 406 GLY A C 1
ATOM 3241 O O . GLY A 1 406 ? 12.227 -21.626 -35.055 1.00 95.69 406 GLY A O 1
ATOM 3242 N N . GLU A 1 407 ? 10.780 -19.940 -34.717 1.00 97.31 407 GLU A N 1
ATOM 3243 C CA . GLU A 1 407 ? 11.199 -19.142 -35.870 1.00 97.31 407 GLU A CA 1
ATOM 3244 C C . GLU A 1 407 ? 11.981 -17.880 -35.479 1.00 97.31 407 GLU A C 1
ATOM 3246 O O . GLU A 1 407 ? 11.972 -17.411 -34.337 1.00 97.31 407 GLU A O 1
ATOM 3251 N N . THR A 1 408 ? 12.680 -17.317 -36.471 1.00 97.31 408 THR A N 1
ATOM 3252 C CA . THR A 1 408 ? 13.304 -15.994 -36.394 1.00 97.31 408 THR A CA 1
ATOM 3253 C C . THR A 1 408 ? 12.574 -15.026 -37.317 1.00 97.31 408 THR A C 1
ATOM 3255 O O . THR A 1 408 ? 12.394 -15.313 -38.500 1.00 97.31 408 THR A O 1
ATOM 3258 N N . VAL A 1 409 ? 12.192 -13.863 -36.792 1.00 97.50 409 VAL A N 1
ATOM 3259 C CA . VAL A 1 409 ? 11.516 -12.791 -37.535 1.00 97.50 409 VAL A CA 1
ATOM 3260 C C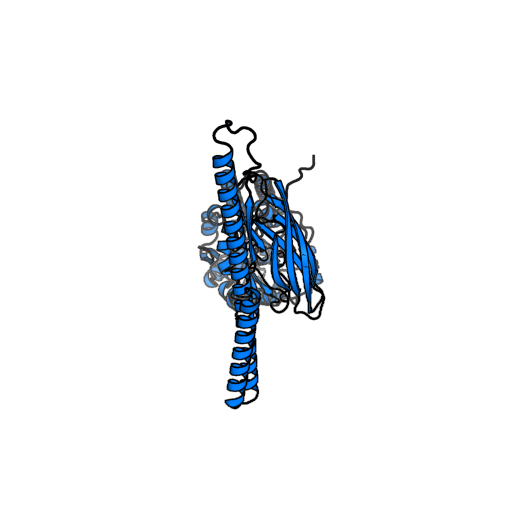 . VAL A 1 409 ? 12.356 -11.524 -37.487 1.00 97.50 409 VAL A C 1
ATOM 3262 O O . VAL A 1 409 ? 12.803 -11.113 -36.418 1.00 97.50 409 VAL A O 1
ATOM 3265 N N . THR A 1 410 ? 12.526 -10.873 -38.636 1.00 97.88 410 THR A N 1
ATOM 3266 C CA . THR A 1 410 ? 13.125 -9.536 -38.725 1.00 97.88 410 THR A CA 1
ATOM 3267 C C . THR A 1 410 ? 12.031 -8.472 -38.726 1.00 97.88 410 THR A C 1
ATOM 3269 O O . THR A 1 410 ? 11.054 -8.550 -39.471 1.00 97.88 410 THR A O 1
ATOM 3272 N N . VAL A 1 411 ? 12.195 -7.477 -37.863 1.00 97.81 411 VAL A N 1
ATOM 3273 C CA . VAL A 1 411 ? 11.276 -6.364 -37.647 1.00 97.81 411 VAL A CA 1
ATOM 3274 C C . VAL A 1 411 ? 11.959 -5.081 -38.086 1.00 97.81 411 VAL A C 1
ATOM 3276 O O . VAL A 1 411 ? 12.962 -4.680 -37.506 1.00 97.81 411 VAL A O 1
ATOM 3279 N N . GLU A 1 412 ? 11.382 -4.425 -39.085 1.00 98.12 412 GLU A N 1
ATOM 3280 C CA . GLU A 1 412 ? 11.796 -3.094 -39.534 1.00 98.12 412 GLU A CA 1
ATOM 3281 C C . GLU A 1 412 ? 11.044 -2.005 -38.754 1.00 98.12 412 GLU A C 1
ATOM 3283 O O . GLU A 1 412 ? 9.806 -2.057 -38.634 1.00 98.12 412 GLU A O 1
ATOM 3288 N N . LEU A 1 413 ? 11.797 -1.029 -38.238 1.00 98.00 413 LEU A N 1
ATOM 3289 C CA . LEU A 1 413 ? 11.317 0.179 -37.569 1.00 98.00 413 LEU A CA 1
ATOM 3290 C C . LEU A 1 413 ? 11.936 1.414 -38.234 1.00 98.00 413 LEU A C 1
ATOM 3292 O O . LEU A 1 413 ? 13.155 1.532 -38.294 1.00 98.00 413 LEU A O 1
ATOM 3296 N N . GLU A 1 414 ? 11.104 2.344 -38.691 1.00 97.44 414 GLU A N 1
ATOM 3297 C CA . GLU A 1 414 ? 11.565 3.636 -39.209 1.00 97.44 414 GLU A CA 1
ATOM 3298 C C . GLU A 1 414 ? 11.837 4.608 -38.056 1.00 97.44 414 GLU A C 1
ATOM 3300 O O . GLU A 1 414 ? 11.036 4.727 -37.127 1.00 97.44 414 GLU A O 1
ATOM 3305 N N . LEU A 1 415 ? 12.966 5.305 -38.138 1.00 95.81 415 LEU A N 1
ATOM 3306 C CA . LEU A 1 415 ? 13.474 6.267 -37.168 1.00 95.81 415 LEU A CA 1
ATOM 3307 C C . LEU A 1 415 ? 13.762 7.583 -37.891 1.00 95.81 415 LEU A C 1
ATOM 3309 O O . LEU A 1 415 ? 14.230 7.572 -39.026 1.00 95.81 415 LEU A O 1
ATOM 3313 N N . THR A 1 416 ? 13.568 8.711 -37.217 1.00 96.62 416 THR A N 1
ATOM 3314 C CA . THR A 1 416 ? 14.084 10.005 -37.682 1.00 96.62 416 THR A CA 1
ATOM 3315 C C . THR A 1 416 ? 15.376 10.318 -36.942 1.00 96.62 416 THR A C 1
ATOM 3317 O O . THR A 1 416 ? 15.412 10.270 -35.710 1.00 96.62 416 THR A O 1
ATOM 3320 N N . ALA A 1 417 ? 16.437 10.614 -37.689 1.00 94.69 417 ALA A N 1
ATOM 3321 C CA . ALA A 1 417 ? 17.712 11.027 -37.131 1.00 94.69 417 ALA A CA 1
ATOM 3322 C C . ALA A 1 417 ? 17.545 12.332 -36.331 1.00 94.69 417 ALA A C 1
ATOM 3324 O O . ALA A 1 417 ? 16.848 13.236 -36.797 1.00 94.69 417 ALA A O 1
ATOM 3325 N N . PRO A 1 418 ? 18.173 12.459 -35.149 1.00 94.25 418 PRO A N 1
ATOM 3326 C CA . PRO A 1 418 ? 18.131 13.689 -34.365 1.00 94.25 418 PRO A CA 1
ATOM 3327 C C . PRO A 1 418 ? 18.524 14.934 -35.170 1.00 94.25 418 PRO A C 1
ATOM 3329 O O . PRO A 1 418 ? 19.404 14.882 -36.025 1.00 94.25 418 PRO A O 1
ATOM 3332 N N . ASP A 1 419 ? 17.926 16.081 -34.843 1.00 94.38 419 ASP A N 1
ATOM 3333 C CA . ASP A 1 419 ? 18.188 17.359 -35.528 1.00 94.38 419 ASP A CA 1
ATOM 3334 C C . ASP A 1 419 ? 19.583 17.952 -35.227 1.00 94.38 419 ASP A C 1
ATOM 3336 O O . ASP A 1 419 ? 19.957 19.002 -35.753 1.00 94.38 419 ASP A O 1
ATOM 3340 N N . THR A 1 420 ? 20.356 17.311 -34.349 1.00 95.06 420 THR A N 1
ATOM 3341 C CA . THR A 1 420 ? 21.676 17.765 -33.906 1.00 95.06 420 THR A CA 1
ATOM 3342 C C . THR A 1 420 ? 22.773 16.804 -34.339 1.00 95.06 420 THR A C 1
ATOM 3344 O O . THR A 1 420 ? 22.608 15.588 -34.270 1.00 95.06 420 THR A O 1
ATOM 3347 N N . GLU A 1 421 ? 23.926 17.344 -34.735 1.00 95.06 421 GLU A N 1
ATOM 3348 C CA . GLU A 1 421 ? 25.105 16.527 -35.030 1.00 95.06 421 GLU A CA 1
ATOM 3349 C C . GLU A 1 421 ? 25.603 15.784 -33.789 1.00 95.06 421 GLU A C 1
ATOM 3351 O O . GLU A 1 421 ? 25.558 16.311 -32.672 1.00 95.06 421 GLU A O 1
ATOM 3356 N N . GLY A 1 422 ? 26.120 14.577 -33.996 1.00 95.00 422 GLY A N 1
ATOM 3357 C CA . GLY A 1 422 ? 26.730 13.775 -32.946 1.00 95.00 422 GLY A CA 1
ATOM 3358 C C . GLY A 1 422 ? 26.589 12.276 -33.167 1.00 95.00 422 GLY A C 1
ATOM 3359 O O . GLY A 1 422 ? 25.929 11.820 -34.098 1.00 95.00 422 GLY A O 1
ATOM 3360 N N . ASP A 1 423 ? 27.205 11.524 -32.261 1.00 95.75 423 ASP A N 1
ATOM 3361 C CA . ASP A 1 423 ? 27.088 10.072 -32.191 1.00 95.75 423 ASP A CA 1
ATOM 3362 C C . ASP A 1 423 ? 25.970 9.690 -31.217 1.00 95.75 423 ASP A C 1
ATOM 3364 O O . ASP A 1 423 ? 26.010 10.037 -30.032 1.00 95.75 423 ASP A O 1
ATOM 3368 N N . TYR A 1 424 ? 24.990 8.936 -31.708 1.00 96.19 424 TYR A N 1
ATOM 3369 C CA . TYR A 1 424 ? 23.849 8.464 -30.932 1.00 96.19 424 TYR A CA 1
ATOM 3370 C C . TYR A 1 424 ? 23.923 6.952 -30.762 1.00 96.19 424 TYR A C 1
ATOM 3372 O O . TYR A 1 424 ? 23.888 6.196 -31.733 1.00 96.19 424 TYR A O 1
ATOM 3380 N N . THR A 1 425 ? 24.002 6.491 -29.515 1.00 96.94 425 THR A N 1
ATOM 3381 C CA . THR A 1 425 ? 23.914 5.062 -29.197 1.00 96.94 425 THR A CA 1
ATOM 3382 C C . THR A 1 425 ? 22.459 4.630 -29.252 1.00 96.94 425 THR A C 1
ATOM 3384 O O . THR A 1 425 ? 21.674 4.978 -28.376 1.00 96.94 425 THR A O 1
ATOM 3387 N N . LEU A 1 426 ? 22.102 3.846 -30.259 1.00 97.19 426 LEU A N 1
ATOM 3388 C CA . LEU A 1 426 ? 20.801 3.207 -30.362 1.00 97.19 426 LEU A CA 1
ATOM 3389 C C . LEU A 1 426 ? 20.842 1.847 -29.672 1.00 97.19 426 LEU A C 1
ATOM 3391 O O . LEU A 1 426 ? 21.783 1.084 -29.883 1.00 97.19 426 LEU A O 1
ATOM 3395 N N . THR A 1 427 ? 19.817 1.533 -28.884 1.00 95.81 427 THR A N 1
ATOM 3396 C CA . THR A 1 427 ? 19.732 0.292 -28.103 1.00 95.81 427 THR A CA 1
ATOM 3397 C C . THR A 1 427 ? 18.417 -0.437 -28.356 1.00 95.81 427 THR A C 1
ATOM 3399 O O . THR A 1 427 ? 17.359 0.189 -28.451 1.00 95.81 427 THR A O 1
ATOM 3402 N N . VAL A 1 428 ? 18.486 -1.768 -28.415 1.00 93.69 428 VAL A N 1
ATOM 3403 C CA . VAL A 1 428 ? 17.343 -2.687 -28.468 1.00 93.69 428 VAL A CA 1
ATOM 3404 C C . VAL A 1 428 ? 17.477 -3.733 -27.365 1.00 93.69 428 VAL A C 1
ATOM 3406 O O . VAL A 1 428 ? 18.549 -4.309 -27.178 1.00 93.69 428 VAL A O 1
ATOM 3409 N N . GLY A 1 429 ? 16.377 -4.012 -26.659 1.00 86.81 429 GLY A N 1
ATOM 3410 C CA . GLY A 1 429 ? 16.402 -4.911 -25.500 1.00 86.81 429 GLY A CA 1
ATOM 3411 C C . GLY A 1 429 ? 17.179 -4.310 -24.331 1.00 86.81 429 GLY A C 1
ATOM 3412 O O . GLY A 1 429 ? 17.888 -5.024 -23.638 1.00 86.81 429 GLY A O 1
ATOM 3413 N N . ASP A 1 430 ? 17.065 -2.993 -24.147 1.00 76.44 430 ASP A N 1
ATOM 3414 C CA . ASP A 1 430 ? 17.729 -2.194 -23.110 1.00 76.44 430 ASP A CA 1
ATOM 3415 C C . ASP A 1 430 ? 17.472 -2.679 -21.680 1.00 76.44 430 ASP A C 1
ATOM 3417 O O . ASP A 1 430 ? 18.278 -2.414 -20.795 1.00 76.44 430 ASP A O 1
ATOM 3421 N N . TRP A 1 431 ? 16.366 -3.390 -21.493 1.00 72.62 431 TRP A N 1
ATOM 3422 C CA . TRP A 1 431 ? 15.922 -3.987 -20.244 1.00 72.62 431 TRP A CA 1
ATOM 3423 C C . TRP A 1 431 ? 16.628 -5.303 -19.890 1.00 72.62 431 TRP A C 1
ATOM 3425 O O . TRP A 1 431 ? 16.501 -5.770 -18.770 1.00 72.62 431 TRP A O 1
ATOM 3435 N N . ARG A 1 432 ? 17.393 -5.917 -20.805 1.00 72.88 432 ARG A N 1
ATOM 3436 C CA . ARG A 1 432 ? 18.128 -7.171 -20.543 1.00 72.88 432 ARG A CA 1
ATOM 3437 C C . ARG A 1 432 ? 19.398 -6.912 -19.732 1.00 72.88 432 ARG A C 1
ATOM 3439 O O . ARG A 1 432 ? 20.510 -7.098 -20.205 1.00 72.88 432 ARG A O 1
ATOM 3446 N N . ILE A 1 433 ? 19.231 -6.366 -18.544 1.00 71.06 433 ILE A N 1
ATOM 3447 C CA . ILE A 1 433 ? 20.314 -5.922 -17.661 1.00 71.06 433 ILE A CA 1
ATOM 3448 C C . ILE A 1 433 ? 20.310 -6.678 -16.335 1.00 71.06 433 ILE A C 1
ATOM 3450 O O . ILE A 1 433 ? 21.322 -6.668 -15.631 1.00 71.06 433 ILE A O 1
ATOM 3454 N N . ASP A 1 434 ? 19.203 -7.345 -16.000 1.00 66.94 434 ASP A N 1
ATOM 3455 C CA . ASP A 1 434 ? 19.112 -8.215 -14.836 1.00 66.94 434 ASP A CA 1
ATOM 3456 C C . ASP A 1 434 ? 19.661 -9.615 -15.163 1.00 66.94 434 ASP A C 1
ATOM 3458 O O . ASP A 1 434 ? 19.496 -10.147 -16.260 1.00 66.94 434 ASP A O 1
ATOM 3462 N N . LYS A 1 435 ? 20.298 -10.255 -14.179 1.00 67.12 435 LYS A N 1
ATOM 3463 C CA . LYS A 1 435 ? 20.852 -11.614 -14.284 1.00 67.12 435 LYS A CA 1
ATOM 3464 C C . LYS A 1 435 ? 19.785 -12.694 -14.506 1.00 67.12 435 LYS A C 1
ATOM 3466 O O . LYS A 1 435 ? 20.138 -13.833 -14.805 1.00 67.12 435 LYS A O 1
ATOM 3471 N N . TYR A 1 436 ? 18.510 -12.369 -14.291 1.00 64.50 436 TYR A N 1
ATOM 3472 C CA . TYR A 1 436 ? 17.384 -13.282 -14.512 1.00 64.50 436 TYR A CA 1
ATOM 3473 C C . TYR A 1 436 ? 16.899 -13.292 -15.964 1.00 64.50 436 TYR A C 1
ATOM 3475 O O . TYR A 1 436 ? 16.092 -14.153 -16.327 1.00 64.50 436 TYR A O 1
ATOM 3483 N N . ASP A 1 437 ? 17.418 -12.388 -16.795 1.00 69.50 437 ASP A N 1
ATOM 3484 C CA . ASP A 1 437 ? 16.989 -12.239 -18.174 1.00 69.50 437 ASP A CA 1
ATOM 3485 C C . ASP A 1 437 ? 17.993 -12.889 -19.138 1.00 69.50 437 ASP A C 1
ATOM 3487 O O . ASP A 1 437 ? 19.205 -12.695 -19.021 1.00 69.50 437 ASP A O 1
ATOM 3491 N N . PRO A 1 438 ? 17.526 -13.677 -20.122 1.00 63.75 438 PRO A N 1
ATOM 3492 C CA . PRO A 1 438 ? 18.416 -14.273 -21.106 1.00 63.75 438 PRO A CA 1
ATOM 3493 C C . PRO A 1 438 ? 18.910 -13.228 -22.123 1.00 63.75 438 PRO A C 1
ATOM 3495 O O . PRO A 1 438 ? 18.112 -12.592 -22.813 1.00 63.75 438 PRO A O 1
ATOM 3498 N N . GLY A 1 439 ? 20.230 -13.135 -22.296 1.00 72.50 439 GLY A N 1
ATOM 3499 C CA . GLY A 1 439 ? 20.894 -12.386 -23.372 1.00 72.50 439 GLY A CA 1
ATOM 3500 C C . GLY A 1 439 ? 21.260 -10.940 -23.028 1.00 72.50 439 GLY A C 1
ATOM 3501 O O . GLY A 1 439 ? 20.853 -10.418 -22.002 1.00 72.50 439 GLY A O 1
ATOM 3502 N N . ASP A 1 440 ? 22.016 -10.298 -23.923 1.00 83.75 440 ASP A N 1
ATOM 3503 C CA . ASP A 1 440 ? 22.515 -8.932 -23.731 1.00 83.75 440 ASP A CA 1
ATOM 3504 C C . ASP A 1 440 ? 21.748 -7.907 -24.583 1.00 83.75 440 ASP A C 1
ATOM 3506 O O . ASP A 1 440 ? 21.325 -8.224 -25.709 1.00 83.75 440 ASP A O 1
ATOM 3510 N N . PRO A 1 441 ? 21.624 -6.649 -24.120 1.00 90.50 441 PRO A N 1
ATOM 3511 C CA . PRO A 1 441 ? 21.126 -5.559 -24.940 1.00 90.50 441 PRO A CA 1
ATOM 3512 C C . PRO A 1 441 ? 22.004 -5.396 -26.182 1.00 90.50 441 PRO A C 1
ATOM 3514 O O . PRO A 1 441 ? 23.232 -5.479 -26.119 1.00 90.50 441 PRO A O 1
ATOM 3517 N N . LYS A 1 442 ? 21.387 -5.118 -27.330 1.00 93.06 442 LYS A N 1
ATOM 3518 C CA . LYS A 1 442 ? 22.120 -4.865 -28.576 1.00 93.06 442 LYS A CA 1
ATOM 3519 C C . LYS A 1 442 ? 22.208 -3.369 -28.819 1.00 93.06 442 LYS A C 1
ATOM 3521 O O . LYS A 1 442 ? 21.192 -2.679 -28.755 1.00 93.06 442 LYS A O 1
ATOM 3526 N N . THR A 1 443 ? 23.407 -2.877 -29.127 1.00 95.62 443 THR A N 1
ATOM 3527 C CA . THR A 1 443 ? 23.647 -1.453 -29.390 1.00 95.62 443 THR A CA 1
ATOM 3528 C C . THR A 1 443 ? 24.271 -1.223 -30.764 1.00 95.62 443 THR A C 1
ATOM 3530 O O . THR A 1 443 ? 25.007 -2.068 -31.275 1.00 95.62 443 THR A O 1
ATOM 3533 N N . LYS A 1 444 ? 23.961 -0.082 -31.386 1.00 95.94 444 LYS A N 1
ATOM 3534 C CA . LYS A 1 444 ? 24.598 0.418 -32.615 1.00 95.94 444 LYS A CA 1
ATOM 3535 C C . LYS A 1 444 ? 24.756 1.934 -32.517 1.00 95.94 444 LYS A C 1
ATOM 3537 O O . LYS A 1 444 ? 23.953 2.594 -31.871 1.00 95.94 444 LYS A O 1
ATOM 3542 N N . VAL A 1 445 ? 25.789 2.484 -33.150 1.00 96.44 445 VAL A N 1
ATOM 3543 C CA . VAL A 1 445 ? 26.018 3.936 -33.200 1.00 96.44 445 VAL A CA 1
ATOM 3544 C C . VAL A 1 445 ? 25.461 4.486 -34.510 1.00 96.44 445 VAL A C 1
ATOM 3546 O O . VAL A 1 445 ? 25.790 3.962 -35.576 1.00 96.44 445 VAL A O 1
ATOM 3549 N N . LEU A 1 446 ? 24.633 5.523 -34.411 1.00 96.56 446 LEU A N 1
ATOM 3550 C CA . LEU A 1 446 ? 24.191 6.358 -35.522 1.00 96.56 446 LEU A CA 1
ATOM 3551 C C . LEU A 1 446 ? 24.943 7.691 -35.460 1.00 96.56 446 LEU A C 1
ATOM 3553 O O . LEU A 1 446 ? 24.791 8.443 -34.501 1.00 96.56 446 LEU A O 1
ATOM 3557 N N . GLU A 1 447 ? 25.744 7.971 -36.477 1.00 95.88 447 GLU A N 1
ATOM 3558 C CA . GLU A 1 447 ? 26.463 9.232 -36.642 1.00 95.88 447 GLU A CA 1
ATOM 3559 C C . GLU A 1 447 ? 25.582 10.215 -37.424 1.00 95.88 447 GLU A C 1
ATOM 3561 O O . GLU A 1 447 ? 25.175 9.939 -38.554 1.00 95.88 447 GLU A O 1
ATOM 3566 N N . VAL A 1 448 ? 25.280 11.368 -36.834 1.00 95.06 448 VAL A N 1
ATOM 3567 C CA . VAL A 1 448 ? 24.552 12.452 -37.501 1.00 95.06 448 VAL A CA 1
ATOM 3568 C C . VAL A 1 448 ? 25.528 13.578 -37.805 1.00 95.06 448 VAL A C 1
ATOM 3570 O O . VAL A 1 448 ? 26.139 14.132 -36.890 1.00 95.06 448 VAL A O 1
ATOM 3573 N N . THR A 1 449 ? 25.672 13.933 -39.079 1.00 92.44 449 THR A N 1
ATOM 3574 C CA . THR A 1 449 ? 26.629 14.952 -39.528 1.00 92.44 449 THR A CA 1
ATOM 3575 C C . THR A 1 449 ? 26.054 15.800 -40.657 1.00 92.44 449 THR A C 1
ATOM 3577 O O . THR A 1 449 ? 25.360 15.296 -41.535 1.00 92.44 449 THR A O 1
ATOM 3580 N N . THR A 1 450 ? 26.341 17.103 -40.643 1.00 85.56 450 THR A N 1
ATOM 3581 C CA . THR A 1 450 ? 26.055 18.029 -41.751 1.00 85.56 450 THR A CA 1
ATOM 3582 C C . THR A 1 450 ? 27.205 18.104 -42.754 1.00 85.56 450 THR A C 1
ATOM 3584 O O . THR A 1 450 ? 27.090 18.790 -43.776 1.00 85.56 450 THR A O 1
ATOM 3587 N N . GLU A 1 451 ? 28.321 17.405 -42.499 1.00 71.38 451 GLU A N 1
ATOM 3588 C CA . GLU A 1 451 ? 29.396 17.276 -43.477 1.00 71.38 451 GLU A CA 1
ATOM 3589 C C . GLU A 1 451 ? 28.931 16.406 -44.648 1.00 71.38 451 GLU A C 1
ATOM 3591 O O . GLU A 1 451 ? 29.087 15.186 -44.672 1.00 71.38 451 GLU A O 1
ATOM 3596 N N . VAL A 1 452 ? 28.391 17.074 -45.669 1.00 54.62 452 VAL A N 1
ATOM 3597 C CA . VAL A 1 452 ? 28.185 16.502 -46.998 1.00 54.62 452 VAL A CA 1
ATOM 3598 C C . VAL A 1 452 ? 29.511 15.864 -47.437 1.00 54.62 452 VAL A C 1
ATOM 3600 O O . VAL A 1 452 ? 30.523 16.578 -47.471 1.00 54.62 452 VAL A O 1
ATOM 3603 N N . PRO A 1 453 ? 29.565 14.571 -47.821 1.00 53.53 453 PRO A N 1
ATOM 3604 C CA . PRO A 1 453 ? 30.752 14.014 -48.456 1.00 53.53 453 PRO A CA 1
ATOM 3605 C C . PRO A 1 453 ? 31.108 14.900 -49.654 1.00 53.53 453 PRO A C 1
ATOM 3607 O O . PRO A 1 453 ? 30.350 15.015 -50.617 1.00 53.53 453 PRO A O 1
ATOM 3610 N N . VAL A 1 454 ? 32.232 15.608 -49.530 1.00 48.25 454 VAL A N 1
ATOM 3611 C CA . VAL A 1 454 ? 32.589 16.769 -50.351 1.00 48.25 454 VAL A CA 1
ATOM 3612 C C . VAL A 1 454 ? 32.469 16.435 -51.841 1.00 48.25 454 VAL A C 1
ATOM 3614 O O . VAL A 1 454 ? 33.297 15.709 -52.396 1.00 48.25 454 VAL A O 1
ATOM 3617 N N . SER A 1 455 ? 31.448 16.984 -52.509 1.00 51.75 455 SER A N 1
ATOM 3618 C CA . SER A 1 455 ? 31.411 17.023 -53.974 1.00 51.75 455 SER A CA 1
ATOM 3619 C C . SER A 1 455 ? 32.542 17.927 -54.490 1.00 51.75 455 SER A C 1
ATOM 3621 O O . SER A 1 455 ? 32.864 18.924 -53.838 1.00 51.75 455 SER A O 1
ATOM 3623 N N . PRO A 1 456 ? 33.182 17.609 -55.633 1.00 49.56 456 PRO A N 1
ATOM 3624 C CA . PRO A 1 456 ? 34.418 18.267 -56.054 1.00 49.56 456 PRO A CA 1
ATOM 3625 C C . PRO A 1 456 ? 34.227 19.777 -56.258 1.00 49.56 456 PRO A C 1
ATOM 3627 O O . PRO A 1 456 ? 33.294 20.212 -56.927 1.00 49.56 456 PRO A O 1
ATOM 3630 N N . ILE A 1 457 ? 35.134 20.576 -55.692 1.00 51.19 457 ILE A N 1
ATOM 3631 C CA . ILE A 1 457 ? 35.113 22.044 -55.742 1.00 51.19 457 ILE A CA 1
ATOM 3632 C C . ILE A 1 457 ? 35.391 22.531 -57.176 1.00 51.19 457 ILE A C 1
ATOM 3634 O O . ILE A 1 457 ? 36.525 22.485 -57.656 1.00 51.19 457 ILE A O 1
ATOM 3638 N N . GLU A 1 458 ? 34.369 23.065 -57.847 1.00 48.03 458 GLU A N 1
ATOM 3639 C CA . GLU A 1 458 ? 34.498 23.823 -59.096 1.00 48.03 458 GLU A CA 1
ATOM 3640 C C . GLU A 1 458 ? 35.068 25.220 -58.804 1.00 48.03 458 GLU A C 1
ATOM 3642 O O . GLU A 1 458 ? 34.321 26.151 -58.516 1.00 48.03 458 GLU A O 1
ATOM 3647 N N . ASN A 1 459 ? 36.397 25.360 -58.811 1.00 55.84 459 ASN A N 1
ATOM 3648 C CA . ASN A 1 459 ? 37.171 26.542 -59.247 1.00 55.84 459 ASN A CA 1
ATOM 3649 C C . ASN A 1 459 ? 38.562 26.518 -58.604 1.00 55.84 459 ASN A C 1
ATOM 3651 O O . ASN A 1 459 ? 38.858 27.223 -57.637 1.00 55.84 459 ASN A O 1
ATOM 3655 N N . ILE A 1 460 ? 39.438 25.702 -59.184 1.00 54.25 460 ILE A N 1
ATOM 3656 C CA . ILE A 1 460 ? 40.861 25.676 -58.858 1.00 54.25 460 ILE A CA 1
ATOM 3657 C C . ILE A 1 460 ? 41.595 26.552 -59.891 1.00 54.25 460 ILE A C 1
ATOM 3659 O O . ILE A 1 460 ? 41.378 26.376 -61.090 1.00 54.25 460 ILE A O 1
ATOM 3663 N N . PRO A 1 461 ? 42.476 27.484 -59.480 1.00 55.75 461 PRO A N 1
ATOM 3664 C CA . PRO A 1 461 ? 43.305 28.264 -60.402 1.00 55.75 461 PRO A CA 1
ATOM 3665 C C . PRO A 1 461 ? 44.086 27.356 -61.372 1.00 55.75 461 PRO A C 1
ATOM 3667 O O . PRO A 1 461 ? 44.701 26.385 -60.928 1.00 55.75 461 PRO A O 1
ATOM 3670 N N . GLU A 1 462 ? 44.121 27.693 -62.671 1.00 57.31 462 GLU A N 1
ATOM 3671 C CA 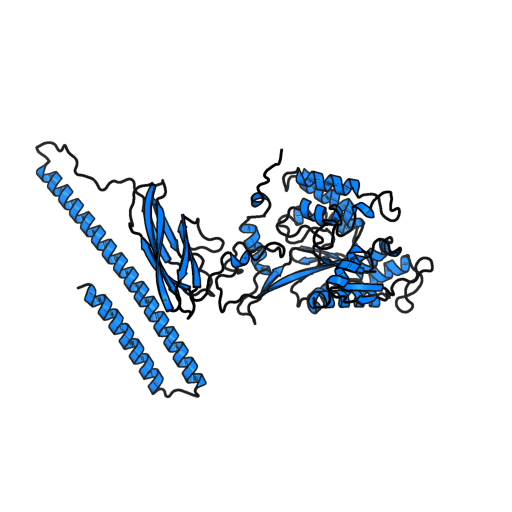. GLU A 1 462 ? 44.605 26.839 -63.788 1.00 57.31 462 GLU A CA 1
ATOM 3672 C C . GLU A 1 462 ? 46.006 26.208 -63.610 1.00 57.31 462 GLU A C 1
ATOM 3674 O O . GLU A 1 462 ? 46.330 25.230 -64.277 1.00 57.31 462 GLU A O 1
ATOM 3679 N N . ASN A 1 463 ? 46.836 26.707 -62.689 1.00 61.62 463 ASN A N 1
ATOM 3680 C CA . ASN A 1 463 ? 48.180 26.179 -62.416 1.00 61.62 463 ASN A CA 1
ATOM 3681 C C . ASN A 1 463 ? 48.287 25.246 -61.193 1.00 61.62 463 ASN A C 1
ATOM 3683 O O . ASN A 1 463 ? 49.382 24.768 -60.891 1.00 61.62 463 ASN A O 1
ATOM 3687 N N . ILE A 1 464 ? 47.186 24.982 -60.481 1.00 56.28 464 ILE A N 1
ATOM 3688 C CA . ILE A 1 464 ? 47.144 24.062 -59.328 1.00 56.28 464 ILE A CA 1
ATOM 3689 C C . ILE A 1 464 ? 46.301 22.810 -59.627 1.00 56.28 464 ILE A C 1
ATOM 3691 O O . ILE A 1 464 ? 46.580 21.762 -59.042 1.00 56.28 464 ILE A O 1
ATOM 3695 N N . GLY A 1 465 ? 45.363 22.888 -60.583 1.00 62.81 465 GLY A N 1
ATOM 3696 C CA . GLY A 1 465 ? 44.408 21.828 -60.954 1.00 62.81 465 GLY A CA 1
ATOM 3697 C C . GLY A 1 465 ? 44.987 20.411 -60.922 1.00 62.81 465 GLY A C 1
ATOM 3698 O O . GLY A 1 465 ? 44.619 19.649 -60.040 1.00 62.81 465 GLY A O 1
ATOM 3699 N N . PRO A 1 466 ? 46.019 20.073 -61.719 1.00 69.25 466 PRO A N 1
ATOM 3700 C CA . PRO A 1 466 ? 46.515 18.696 -61.785 1.00 69.25 466 PRO A CA 1
ATOM 3701 C C . PRO A 1 466 ? 47.087 18.156 -60.466 1.00 69.25 466 PRO A C 1
ATOM 3703 O O . PRO A 1 466 ? 47.048 16.955 -60.212 1.00 69.25 466 PRO A O 1
ATOM 3706 N N . LYS A 1 467 ? 47.660 19.026 -59.622 1.00 70.31 467 LYS A N 1
ATOM 3707 C CA . LYS A 1 467 ? 48.236 18.619 -58.330 1.00 70.31 467 LYS A CA 1
ATOM 3708 C C . LYS A 1 467 ? 47.178 18.535 -57.240 1.00 70.31 467 LYS A C 1
ATOM 3710 O O . LYS A 1 467 ? 47.281 17.663 -56.383 1.00 70.31 467 LYS A O 1
ATOM 3715 N N . LEU A 1 468 ? 46.194 19.429 -57.267 1.00 63.94 468 LEU A N 1
ATOM 3716 C CA . LEU A 1 468 ? 45.089 19.418 -56.319 1.00 63.94 468 LEU A CA 1
ATOM 3717 C C . LEU A 1 468 ? 44.090 18.305 -56.648 1.00 63.94 468 LEU A C 1
ATOM 3719 O O . LEU A 1 468 ? 43.700 17.600 -55.731 1.00 63.94 468 LEU A O 1
ATOM 3723 N N . ASP A 1 469 ? 43.803 18.038 -57.921 1.00 67.81 469 ASP A N 1
ATOM 3724 C CA . ASP A 1 469 ? 42.988 16.895 -58.355 1.00 67.81 469 ASP A CA 1
ATOM 3725 C C . ASP A 1 469 ? 43.632 15.570 -57.932 1.00 67.81 469 ASP A C 1
ATOM 3727 O O . ASP A 1 469 ? 42.966 14.682 -57.403 1.00 67.81 469 ASP A O 1
ATOM 3731 N N . MET A 1 470 ? 44.957 15.452 -58.082 1.00 73.50 470 MET A N 1
ATOM 3732 C CA . MET A 1 470 ? 45.699 14.280 -57.616 1.00 73.50 470 MET A CA 1
ATOM 3733 C C . MET A 1 470 ? 45.685 14.164 -56.084 1.00 73.50 470 MET A C 1
ATOM 3735 O O . MET A 1 470 ? 45.531 13.061 -55.564 1.00 73.50 470 MET A O 1
ATOM 3739 N N . ALA A 1 471 ? 45.817 15.273 -55.348 1.00 70.00 471 ALA A N 1
ATOM 3740 C CA . ALA A 1 471 ? 45.764 15.271 -53.885 1.00 70.00 471 ALA A CA 1
ATOM 3741 C C . ALA A 1 471 ? 44.361 14.938 -53.350 1.00 70.00 471 ALA A C 1
ATOM 3743 O O . ALA A 1 471 ? 44.248 14.125 -52.438 1.00 70.00 471 ALA A O 1
ATOM 3744 N N . ILE A 1 472 ? 43.306 15.502 -53.947 1.00 67.31 472 ILE A N 1
ATOM 3745 C CA . ILE A 1 472 ? 41.903 15.217 -53.619 1.00 67.31 472 ILE A CA 1
ATOM 3746 C C . ILE A 1 472 ? 41.583 13.759 -53.938 1.00 67.31 472 ILE A C 1
ATOM 3748 O O . ILE A 1 472 ? 41.079 13.054 -53.072 1.00 67.31 472 ILE A O 1
ATOM 3752 N N . SER A 1 473 ? 41.951 13.268 -55.125 1.00 71.62 473 SER A N 1
ATOM 3753 C CA . SER A 1 473 ? 41.742 11.865 -55.498 1.00 71.62 473 SER A CA 1
ATOM 3754 C C . SER A 1 473 ? 42.480 10.906 -54.559 1.00 71.62 473 SER A C 1
ATOM 3756 O O . SER A 1 473 ? 41.914 9.894 -54.150 1.00 71.62 473 SER A O 1
ATOM 3758 N N . THR A 1 474 ? 43.711 11.243 -54.158 1.00 74.62 474 THR A N 1
ATOM 3759 C CA . THR A 1 474 ? 44.485 10.438 -53.199 1.00 74.62 474 THR A CA 1
ATOM 3760 C C . THR A 1 474 ? 43.844 10.459 -51.810 1.00 74.62 474 THR A C 1
ATOM 3762 O O . THR A 1 474 ? 43.749 9.418 -51.166 1.00 74.62 474 THR A O 1
ATOM 3765 N N . ALA A 1 475 ? 43.368 11.619 -51.349 1.00 67.94 475 ALA A N 1
ATOM 3766 C CA . ALA A 1 475 ? 42.687 11.751 -50.063 1.00 67.94 475 ALA A CA 1
ATOM 3767 C C . ALA A 1 475 ? 41.337 11.014 -50.047 1.00 67.94 475 ALA A C 1
ATOM 3769 O O . ALA A 1 475 ? 41.039 10.323 -49.079 1.00 67.94 475 ALA A O 1
ATOM 3770 N N . GLN A 1 476 ? 40.560 11.081 -51.131 1.00 66.31 476 GLN A N 1
ATOM 3771 C CA . GLN A 1 476 ? 39.298 10.349 -51.283 1.00 66.31 476 GLN A CA 1
ATOM 3772 C C . GLN A 1 476 ? 39.522 8.834 -51.337 1.00 66.31 476 GLN A C 1
ATOM 3774 O O . GLN A 1 476 ? 38.789 8.087 -50.692 1.00 66.31 476 GLN A O 1
ATOM 3779 N N . GLN A 1 477 ? 40.562 8.366 -52.038 1.00 71.38 477 GLN A N 1
ATOM 3780 C CA . GLN A 1 477 ? 40.947 6.951 -52.015 1.00 71.38 477 GLN A CA 1
ATOM 3781 C C . GLN A 1 477 ? 41.390 6.501 -50.621 1.00 71.38 477 GLN A C 1
ATOM 3783 O O . GLN A 1 477 ? 41.017 5.411 -50.192 1.00 71.38 477 GLN A O 1
ATOM 3788 N N . ALA A 1 478 ? 42.152 7.329 -49.900 1.00 68.50 478 ALA A N 1
ATOM 3789 C CA . ALA A 1 478 ? 42.562 7.033 -48.531 1.00 68.50 478 ALA A CA 1
ATOM 3790 C C . ALA A 1 478 ? 41.365 6.988 -47.568 1.00 68.50 478 ALA A C 1
ATOM 3792 O O . ALA A 1 478 ? 41.294 6.079 -46.747 1.00 68.50 478 ALA A O 1
ATOM 3793 N N . LEU A 1 479 ? 40.409 7.915 -47.702 1.00 65.88 479 LEU A N 1
ATOM 3794 C CA . LEU A 1 479 ? 39.175 7.935 -46.915 1.00 65.88 479 LEU A CA 1
ATOM 3795 C C . LEU A 1 479 ? 38.306 6.706 -47.200 1.00 65.88 479 LEU A C 1
ATOM 3797 O O . LEU A 1 479 ? 37.921 6.020 -46.261 1.00 65.88 479 LEU A O 1
ATOM 3801 N N . THR A 1 480 ? 38.084 6.382 -48.478 1.00 68.31 480 THR A N 1
ATOM 3802 C CA . THR A 1 480 ? 37.338 5.178 -48.891 1.00 68.31 480 THR A CA 1
ATOM 3803 C C . THR A 1 480 ? 38.006 3.924 -48.326 1.00 68.31 480 THR A C 1
ATOM 3805 O O . THR A 1 480 ? 37.357 3.111 -47.684 1.00 68.31 480 THR A O 1
ATOM 3808 N N . SER A 1 481 ? 39.335 3.819 -48.449 1.00 69.50 481 SER A N 1
ATOM 3809 C CA . SER A 1 481 ? 40.090 2.680 -47.907 1.00 69.50 481 SER A CA 1
ATOM 3810 C C . SER A 1 481 ? 40.007 2.591 -46.378 1.00 69.50 481 SER A C 1
ATOM 3812 O O . SER A 1 481 ? 39.984 1.494 -45.826 1.00 69.50 481 SER A O 1
ATOM 3814 N N . ALA A 1 482 ? 39.972 3.728 -45.676 1.00 65.62 482 ALA A N 1
ATOM 3815 C CA . ALA A 1 482 ? 39.819 3.766 -44.223 1.00 65.62 482 ALA A CA 1
ATOM 3816 C C . ALA A 1 482 ? 38.394 3.387 -43.783 1.00 65.62 482 ALA A C 1
ATOM 3818 O O . ALA A 1 482 ? 38.236 2.675 -42.792 1.00 65.62 482 ALA A O 1
ATOM 3819 N N . GLN A 1 483 ? 37.370 3.816 -44.525 1.00 62.78 483 GLN A N 1
ATOM 3820 C CA . GLN A 1 483 ? 35.973 3.438 -44.296 1.00 62.78 483 GLN A CA 1
ATOM 3821 C C . GLN A 1 483 ? 35.749 1.943 -44.563 1.00 62.78 483 GLN A C 1
ATOM 3823 O O . GLN A 1 483 ? 35.164 1.267 -43.719 1.00 62.78 483 GLN A O 1
ATOM 3828 N N . ASP A 1 484 ? 36.302 1.403 -45.651 1.00 66.44 484 ASP A N 1
ATOM 3829 C CA . ASP A 1 484 ? 36.274 -0.033 -45.960 1.00 66.44 484 ASP A CA 1
ATOM 3830 C C . ASP A 1 484 ? 36.995 -0.855 -44.877 1.00 66.44 484 ASP A C 1
ATOM 3832 O O . ASP A 1 484 ? 36.516 -1.913 -44.454 1.00 66.44 484 ASP A O 1
ATOM 3836 N N . ALA A 1 485 ? 38.128 -0.354 -44.371 1.00 62.59 485 ALA A N 1
ATOM 3837 C CA . ALA A 1 485 ? 38.853 -0.978 -43.267 1.00 62.59 485 ALA A CA 1
ATOM 3838 C C . ALA A 1 485 ? 38.054 -0.947 -41.952 1.00 62.59 485 ALA A C 1
ATOM 3840 O O . ALA A 1 485 ? 38.019 -1.956 -41.248 1.00 62.59 485 ALA A O 1
ATOM 3841 N N . LYS A 1 486 ? 37.375 0.166 -41.634 1.00 65.56 486 LYS A N 1
ATOM 3842 C CA . LYS A 1 486 ? 36.483 0.274 -40.466 1.00 65.56 486 LYS A CA 1
ATOM 3843 C C . LYS A 1 486 ? 35.289 -0.677 -40.594 1.00 65.56 486 LYS A C 1
ATOM 3845 O O . LYS A 1 486 ? 35.020 -1.423 -39.664 1.00 65.56 486 LYS A O 1
ATOM 3850 N N . ALA A 1 487 ? 34.633 -0.730 -41.754 1.00 61.03 487 ALA A N 1
ATOM 3851 C CA . ALA A 1 487 ? 33.524 -1.654 -42.008 1.00 61.03 487 ALA A CA 1
ATOM 3852 C C . ALA A 1 487 ? 33.953 -3.129 -41.892 1.00 61.03 487 ALA A C 1
ATOM 3854 O O . ALA A 1 487 ? 33.220 -3.956 -41.343 1.00 61.03 487 ALA A O 1
ATOM 3855 N N . SER A 1 488 ? 35.165 -3.448 -42.354 1.00 65.44 488 SER A N 1
ATOM 3856 C CA . SER A 1 488 ? 35.764 -4.777 -42.194 1.00 65.44 488 SER A CA 1
ATOM 3857 C C . SER A 1 488 ? 36.073 -5.095 -40.727 1.00 65.44 488 SER A C 1
ATOM 3859 O O . SER A 1 488 ? 35.857 -6.225 -40.293 1.00 65.44 488 SER A O 1
ATOM 3861 N N . ALA A 1 489 ? 36.544 -4.111 -39.953 1.00 61.62 489 ALA A N 1
ATOM 3862 C CA . ALA A 1 489 ? 36.788 -4.259 -38.521 1.00 61.62 489 ALA A CA 1
ATOM 3863 C C . ALA A 1 489 ? 35.484 -4.466 -37.735 1.00 61.62 489 ALA A C 1
ATOM 3865 O O . ALA A 1 489 ? 35.413 -5.393 -36.937 1.00 61.62 489 ALA A O 1
ATOM 3866 N N . ASP A 1 490 ? 34.438 -3.686 -38.016 1.00 62.25 490 ASP A N 1
ATOM 3867 C CA . ASP A 1 490 ? 33.115 -3.852 -37.398 1.00 62.25 490 ASP A CA 1
ATOM 3868 C C . ASP A 1 490 ? 32.532 -5.240 -37.709 1.00 62.25 490 ASP A C 1
ATOM 3870 O O . ASP A 1 490 ? 32.064 -5.933 -36.812 1.00 62.25 490 ASP A O 1
ATOM 3874 N N . SER A 1 491 ? 32.647 -5.696 -38.963 1.00 66.69 491 SER A N 1
ATOM 3875 C CA . SER A 1 491 ? 32.216 -7.047 -39.356 1.00 66.69 491 SER A CA 1
ATOM 3876 C C . SER A 1 491 ? 33.008 -8.142 -38.632 1.00 66.69 491 SER A C 1
ATOM 3878 O O . SER A 1 491 ? 32.482 -9.221 -38.364 1.00 66.69 491 SER A O 1
ATOM 3880 N N . ALA A 1 492 ? 34.283 -7.889 -38.316 1.00 64.38 492 ALA A N 1
ATOM 3881 C CA . ALA A 1 492 ? 35.103 -8.803 -37.530 1.00 64.38 492 ALA A CA 1
ATOM 3882 C C . ALA A 1 492 ? 34.699 -8.816 -36.047 1.00 64.38 492 ALA A C 1
ATOM 3884 O O . ALA A 1 492 ? 34.749 -9.881 -35.436 1.00 64.38 492 ALA A O 1
ATOM 3885 N N . VAL A 1 493 ? 34.271 -7.678 -35.487 1.00 66.75 493 VAL A N 1
ATOM 3886 C CA . VAL A 1 493 ? 33.701 -7.597 -34.131 1.00 66.75 493 VAL A CA 1
ATOM 3887 C C . VAL A 1 493 ? 32.378 -8.357 -34.067 1.00 66.75 493 VAL A C 1
ATOM 3889 O O . VAL A 1 493 ? 32.259 -9.258 -33.245 1.00 66.75 493 VAL A O 1
ATOM 3892 N N . ASP A 1 494 ? 31.447 -8.100 -34.991 1.00 66.75 494 ASP A N 1
ATOM 3893 C CA . ASP A 1 494 ? 30.162 -8.815 -35.055 1.00 66.75 494 ASP A CA 1
ATOM 3894 C C . ASP A 1 494 ? 30.386 -10.342 -35.195 1.00 66.75 494 ASP A C 1
ATOM 3896 O O . ASP A 1 494 ? 29.718 -11.153 -34.550 1.00 66.75 494 ASP A O 1
ATOM 3900 N N . ALA A 1 495 ? 31.375 -10.765 -35.997 1.00 67.06 495 ALA A N 1
ATOM 3901 C CA . ALA A 1 495 ? 31.743 -12.177 -36.127 1.00 67.06 495 ALA A CA 1
ATOM 3902 C C . ALA A 1 495 ? 32.378 -12.761 -34.850 1.00 67.06 495 ALA A C 1
ATOM 3904 O O . ALA A 1 495 ? 32.173 -13.940 -34.554 1.00 67.06 495 ALA A O 1
ATOM 3905 N N . ALA A 1 496 ? 33.150 -11.965 -34.107 1.00 63.81 496 ALA A N 1
ATOM 3906 C CA . ALA A 1 496 ? 33.737 -12.372 -32.834 1.00 63.81 496 ALA A CA 1
ATOM 3907 C C . ALA A 1 496 ? 32.665 -12.523 -31.744 1.00 63.81 496 ALA A C 1
ATOM 3909 O O . ALA A 1 496 ? 32.669 -13.532 -31.043 1.00 63.81 496 ALA A O 1
ATOM 3910 N N . GLU A 1 497 ? 31.711 -11.594 -31.660 1.00 65.88 497 GLU A N 1
ATOM 3911 C CA . GLU A 1 497 ? 30.565 -11.674 -30.744 1.00 65.88 497 GLU A CA 1
ATOM 3912 C C . GLU A 1 497 ? 29.680 -12.890 -31.055 1.00 65.88 497 GLU A C 1
ATOM 3914 O O . GLU A 1 497 ? 29.286 -13.631 -30.154 1.00 65.88 497 GLU A O 1
ATOM 3919 N N . ALA A 1 498 ? 29.416 -13.166 -32.338 1.00 65.88 498 ALA A N 1
ATOM 3920 C CA . ALA A 1 498 ? 28.683 -14.365 -32.746 1.00 65.88 498 ALA A CA 1
ATOM 3921 C C . ALA A 1 498 ? 29.428 -15.658 -32.366 1.00 65.88 498 ALA A C 1
ATOM 3923 O O . ALA A 1 498 ? 28.809 -16.637 -31.942 1.00 65.88 498 ALA A O 1
ATOM 3924 N N . ALA A 1 499 ? 30.759 -15.670 -32.494 1.00 63.12 499 ALA A N 1
ATOM 3925 C CA . ALA A 1 499 ? 31.585 -16.795 -32.067 1.00 63.12 499 ALA A CA 1
ATOM 3926 C C . ALA A 1 499 ? 31.591 -16.975 -30.538 1.00 63.12 499 ALA A C 1
ATOM 3928 O O . ALA A 1 499 ? 31.562 -18.113 -30.070 1.00 63.12 499 ALA A O 1
ATOM 3929 N N . GLU A 1 500 ? 31.599 -15.886 -29.765 1.00 66.75 500 GLU A N 1
ATOM 3930 C CA . GLU A 1 500 ? 31.489 -15.918 -28.303 1.00 66.75 500 GLU A CA 1
ATOM 3931 C C . GLU A 1 500 ? 30.130 -16.469 -27.854 1.00 66.75 500 GLU A C 1
ATOM 3933 O O . GLU A 1 500 ? 30.087 -17.389 -27.037 1.00 66.75 500 GLU A O 1
ATOM 3938 N N . SER A 1 501 ? 29.032 -15.996 -28.452 1.00 65.50 501 SER A N 1
ATOM 3939 C CA . SER A 1 501 ? 27.684 -16.520 -28.192 1.00 65.50 501 SER A CA 1
ATOM 3940 C C . SER A 1 501 ? 27.609 -18.023 -28.464 1.00 65.50 501 SER A C 1
ATOM 3942 O O . SER A 1 501 ? 27.202 -18.789 -27.595 1.00 65.50 501 SER A O 1
ATOM 3944 N N . ALA A 1 502 ? 28.093 -18.474 -29.627 1.00 66.06 502 ALA A N 1
ATOM 3945 C CA . ALA A 1 502 ? 28.105 -19.895 -29.972 1.00 66.06 502 ALA A CA 1
ATOM 3946 C C . ALA A 1 502 ? 28.973 -20.733 -29.012 1.00 66.06 502 ALA A C 1
ATOM 3948 O O . ALA A 1 502 ? 28.663 -21.896 -28.744 1.00 66.06 502 ALA A O 1
ATOM 3949 N N . ALA A 1 503 ? 30.064 -20.165 -28.486 1.00 64.06 503 ALA A N 1
ATOM 3950 C CA . ALA A 1 503 ? 30.894 -20.823 -27.481 1.00 64.06 503 ALA A CA 1
ATOM 3951 C C . ALA A 1 503 ? 30.174 -20.944 -26.127 1.00 64.06 503 ALA A C 1
ATOM 3953 O O . ALA A 1 503 ? 30.288 -21.985 -25.475 1.00 64.06 503 ALA A O 1
ATOM 3954 N N . ASN A 1 504 ? 29.416 -19.923 -25.722 1.00 66.88 504 ASN A N 1
ATOM 3955 C CA . ASN A 1 504 ? 28.609 -19.944 -24.502 1.00 66.88 504 ASN A CA 1
ATOM 3956 C C . ASN A 1 504 ? 27.452 -20.948 -24.602 1.00 66.88 504 ASN A C 1
ATOM 3958 O O . ASN A 1 504 ? 27.272 -21.743 -23.680 1.00 66.88 504 ASN A O 1
ATOM 3962 N N . ASP A 1 505 ? 26.760 -21.011 -25.742 1.00 70.81 505 ASP A N 1
ATOM 3963 C CA . ASP A 1 505 ? 25.715 -22.013 -25.996 1.00 70.81 505 ASP A CA 1
ATOM 3964 C C . ASP A 1 505 ? 26.286 -23.438 -25.951 1.00 70.81 505 ASP A C 1
ATOM 3966 O O . ASP A 1 505 ? 25.723 -24.341 -25.328 1.00 70.81 505 ASP A O 1
ATOM 3970 N N . ALA A 1 506 ? 27.457 -23.649 -26.565 1.00 65.12 506 ALA A N 1
ATOM 3971 C CA . ALA A 1 506 ? 28.141 -24.938 -26.532 1.00 65.12 506 ALA A CA 1
ATOM 3972 C C . ALA A 1 506 ? 28.587 -25.334 -25.114 1.00 65.12 506 ALA A C 1
ATOM 3974 O O . ALA A 1 506 ? 28.599 -26.522 -24.784 1.00 65.12 506 ALA A O 1
ATOM 3975 N N . LYS A 1 507 ? 28.955 -24.356 -24.277 1.00 72.00 507 LYS A N 1
ATOM 3976 C CA . LYS A 1 507 ? 29.278 -24.578 -22.865 1.00 72.00 507 LYS A CA 1
ATOM 3977 C C . LYS A 1 507 ? 28.030 -24.965 -22.071 1.00 72.00 507 LYS A C 1
ATOM 3979 O O . LYS A 1 507 ? 28.075 -25.978 -21.383 1.00 72.00 507 LYS A O 1
ATOM 3984 N N . ALA A 1 508 ? 26.928 -24.230 -22.219 1.00 68.38 508 ALA A N 1
ATOM 3985 C CA . ALA A 1 508 ? 25.664 -24.543 -21.552 1.00 68.38 508 ALA A CA 1
ATOM 3986 C C . ALA A 1 508 ? 25.176 -25.958 -21.906 1.00 68.38 508 ALA A C 1
ATOM 3988 O O . ALA A 1 508 ? 24.900 -26.760 -21.019 1.00 68.38 508 ALA A O 1
ATOM 3989 N N . ALA A 1 509 ? 25.210 -26.328 -23.191 1.00 68.62 509 ALA A N 1
ATOM 3990 C CA . ALA A 1 509 ? 24.860 -27.679 -23.630 1.00 68.62 509 ALA A CA 1
ATOM 3991 C C . ALA A 1 509 ? 25.781 -28.769 -23.039 1.00 68.62 509 ALA A C 1
ATOM 3993 O O . ALA A 1 509 ? 25.346 -29.899 -22.803 1.00 68.62 509 ALA A O 1
ATOM 3994 N N . ALA A 1 510 ? 27.063 -28.459 -22.807 1.00 65.25 510 ALA A N 1
ATOM 3995 C CA . ALA A 1 510 ? 27.996 -29.377 -22.156 1.00 65.25 510 ALA A CA 1
ATOM 3996 C C . ALA A 1 510 ? 27.723 -29.518 -20.648 1.00 65.25 510 ALA A C 1
ATOM 3998 O O . ALA A 1 510 ? 27.839 -30.627 -20.116 1.00 65.25 510 ALA A O 1
ATOM 3999 N N . ASP A 1 511 ? 27.343 -28.430 -19.979 1.00 70.19 511 ASP A N 1
ATOM 4000 C CA . ASP A 1 511 ? 26.956 -28.425 -18.566 1.00 70.19 511 ASP A CA 1
ATOM 4001 C C . ASP A 1 511 ? 25.649 -29.220 -18.366 1.00 70.19 511 ASP A C 1
ATOM 4003 O O . ASP A 1 511 ? 25.607 -30.118 -17.522 1.00 70.19 511 ASP A O 1
ATOM 4007 N N . ASP A 1 512 ? 24.645 -29.024 -19.228 1.00 71.31 512 ASP A N 1
ATOM 4008 C CA . ASP A 1 512 ? 23.392 -29.798 -19.234 1.00 71.31 512 ASP A CA 1
ATOM 4009 C C . ASP A 1 512 ? 23.639 -31.297 -19.458 1.00 71.31 512 ASP A C 1
ATOM 4011 O O . ASP A 1 512 ? 23.097 -32.154 -18.753 1.00 71.31 512 ASP A O 1
ATOM 4015 N N . ALA A 1 513 ? 24.504 -31.643 -20.419 1.00 66.00 513 ALA A N 1
ATOM 4016 C CA . ALA A 1 513 ? 24.882 -33.032 -20.670 1.00 66.00 513 ALA A CA 1
ATOM 4017 C C . ALA A 1 513 ? 25.627 -33.656 -19.477 1.00 66.00 513 ALA A C 1
ATOM 4019 O O . ALA A 1 513 ? 25.484 -34.855 -19.220 1.00 66.00 513 ALA A O 1
ATOM 4020 N N . THR A 1 514 ? 26.412 -32.857 -18.747 1.00 67.25 514 THR A N 1
ATOM 4021 C CA . THR A 1 514 ? 27.110 -33.289 -17.530 1.00 67.25 514 THR A CA 1
ATOM 4022 C C . THR A 1 514 ? 26.116 -33.549 -16.401 1.00 67.25 514 THR A C 1
ATOM 4024 O O . THR A 1 514 ? 26.154 -34.629 -15.814 1.00 67.25 514 THR A O 1
ATOM 4027 N N . ALA A 1 515 ? 25.173 -32.636 -16.161 1.00 70.38 515 ALA A N 1
ATOM 4028 C CA . ALA A 1 515 ? 24.121 -32.808 -15.160 1.00 70.38 515 ALA A CA 1
ATOM 4029 C C . ALA A 1 515 ? 23.256 -34.052 -15.444 1.00 70.38 515 ALA A C 1
ATOM 4031 O O . ALA A 1 515 ? 23.060 -34.893 -14.565 1.00 70.38 515 ALA A O 1
ATOM 4032 N N . ALA A 1 516 ? 22.835 -34.248 -16.699 1.00 70.44 516 ALA A N 1
ATOM 4033 C CA . ALA A 1 516 ? 22.079 -35.433 -17.109 1.00 70.44 516 ALA A CA 1
ATOM 4034 C C . ALA A 1 516 ? 22.878 -36.741 -16.925 1.00 70.44 516 ALA A C 1
ATOM 4036 O O . ALA A 1 516 ? 22.325 -37.785 -16.569 1.00 70.44 516 ALA A O 1
ATOM 4037 N N . ALA A 1 517 ? 24.194 -36.705 -17.151 1.00 65.75 517 ALA A N 1
ATOM 4038 C CA . ALA A 1 517 ? 25.085 -37.841 -16.930 1.00 65.75 517 ALA A CA 1
ATOM 4039 C C . ALA A 1 517 ? 25.295 -38.172 -15.440 1.00 65.75 517 ALA A C 1
ATOM 4041 O O . ALA A 1 517 ? 25.454 -39.349 -15.089 1.00 65.75 517 ALA A O 1
ATOM 4042 N N . GLU A 1 518 ? 25.314 -37.161 -14.573 1.00 73.50 518 GLU A N 1
ATOM 4043 C CA . GLU A 1 518 ? 25.375 -37.327 -13.119 1.00 73.50 518 GLU A CA 1
ATOM 4044 C C . GLU A 1 518 ? 24.074 -37.938 -12.579 1.00 73.50 518 GLU A C 1
ATOM 4046 O O . GLU A 1 518 ? 24.130 -38.919 -11.831 1.00 73.50 518 GLU A O 1
ATOM 4051 N N . GLU A 1 519 ? 22.913 -37.464 -13.043 1.00 77.75 519 GLU A N 1
ATOM 4052 C CA . GLU A 1 519 ? 21.607 -38.054 -12.714 1.00 77.75 519 GLU A CA 1
ATOM 4053 C C . GLU A 1 519 ? 21.469 -39.505 -13.203 1.00 77.75 519 GLU A C 1
ATOM 4055 O O . GLU A 1 519 ? 20.883 -40.347 -12.519 1.00 77.75 519 GLU A O 1
ATOM 4060 N N . ALA A 1 520 ? 22.059 -39.838 -14.355 1.00 75.38 520 ALA A N 1
ATOM 4061 C CA . ALA A 1 520 ? 22.020 -41.181 -14.934 1.00 75.38 520 ALA A CA 1
ATOM 4062 C C . ALA A 1 520 ? 22.947 -42.211 -14.244 1.00 75.38 520 ALA A C 1
ATOM 4064 O O . ALA A 1 520 ? 23.042 -43.354 -14.701 1.00 75.38 520 ALA A O 1
ATOM 4065 N N . GLY A 1 521 ? 23.617 -41.854 -13.142 1.00 72.31 521 GLY A N 1
ATOM 4066 C CA . GLY A 1 521 ? 24.407 -42.792 -12.336 1.00 72.31 521 GLY A CA 1
ATOM 4067 C C . GLY A 1 521 ? 25.876 -42.933 -12.748 1.00 72.31 521 GLY A C 1
ATOM 4068 O O . GLY A 1 521 ? 26.494 -43.961 -12.461 1.00 72.31 521 GLY A O 1
ATOM 4069 N N . GLY A 1 522 ? 26.446 -41.899 -13.377 1.00 60.44 522 GLY A N 1
ATOM 4070 C CA . GLY A 1 522 ? 27.880 -41.769 -13.635 1.00 60.44 522 GLY A CA 1
ATOM 4071 C C . GLY A 1 522 ? 28.275 -42.163 -15.055 1.00 60.44 522 GLY A C 1
ATOM 4072 O O . GLY A 1 522 ? 28.526 -43.333 -15.357 1.00 60.44 522 GLY A O 1
ATOM 4073 N N . ALA A 1 523 ? 28.399 -41.172 -15.940 1.00 52.19 523 ALA A N 1
ATOM 4074 C CA . ALA A 1 523 ? 29.000 -41.386 -17.250 1.00 52.19 523 ALA A CA 1
ATOM 4075 C C . ALA A 1 523 ? 30.465 -41.835 -17.119 1.00 52.19 523 ALA A C 1
ATOM 4077 O O . ALA A 1 523 ? 31.262 -41.262 -16.375 1.00 52.19 523 ALA A O 1
ATOM 4078 N N . SER A 1 524 ? 30.848 -42.855 -17.894 1.00 62.31 524 SER A N 1
ATOM 4079 C CA . SER A 1 524 ? 32.256 -43.233 -18.028 1.00 62.31 524 SER A CA 1
ATOM 4080 C C . SER A 1 524 ? 33.058 -42.036 -18.548 1.00 62.31 524 SER A C 1
ATOM 4082 O O . SER A 1 524 ? 32.603 -41.345 -19.461 1.00 62.31 524 SER A O 1
ATOM 4084 N N . THR A 1 525 ? 34.272 -41.830 -18.033 1.00 57.88 525 THR A N 1
ATOM 4085 C CA . THR A 1 525 ? 35.212 -40.762 -18.430 1.00 57.88 525 THR A CA 1
ATOM 4086 C C . THR A 1 525 ? 35.366 -40.625 -19.953 1.00 57.88 525 THR A C 1
ATOM 4088 O O . THR A 1 525 ? 35.644 -39.549 -20.470 1.00 57.88 525 THR A O 1
ATOM 4091 N N . THR A 1 526 ? 35.134 -41.707 -20.697 1.00 61.56 526 THR A N 1
ATOM 4092 C CA . THR A 1 526 ? 35.173 -41.754 -22.159 1.00 61.56 526 THR A CA 1
ATOM 4093 C C . THR A 1 526 ? 34.068 -40.928 -22.836 1.00 61.56 526 THR A C 1
ATOM 4095 O O . THR A 1 526 ? 34.324 -40.364 -23.894 1.00 61.56 526 THR A O 1
ATOM 4098 N N . MET A 1 527 ? 32.872 -40.810 -22.243 1.00 59.75 527 MET A N 1
ATOM 4099 C CA . MET A 1 527 ? 31.779 -39.985 -22.790 1.00 59.75 527 MET A CA 1
ATOM 4100 C C . MET A 1 527 ? 32.037 -38.488 -22.597 1.00 59.75 527 MET A C 1
ATOM 4102 O O . MET A 1 527 ? 31.830 -37.720 -23.530 1.00 59.75 527 MET A O 1
ATOM 4106 N N . VAL A 1 528 ? 32.576 -38.093 -21.441 1.00 60.72 528 VAL A N 1
ATOM 4107 C CA . VAL A 1 528 ? 32.973 -36.699 -21.171 1.00 60.72 528 VAL A CA 1
ATOM 4108 C C . VAL A 1 528 ? 34.113 -36.271 -22.102 1.00 60.72 528 VAL A C 1
ATOM 4110 O O . VAL A 1 528 ? 34.081 -35.197 -22.692 1.00 60.72 528 VAL A O 1
ATOM 4113 N N . VAL A 1 529 ? 35.100 -37.144 -22.328 1.00 66.69 529 VAL A N 1
ATOM 4114 C CA . VAL A 1 529 ? 36.182 -36.866 -23.289 1.00 66.69 529 VAL A CA 1
ATOM 4115 C C . VAL A 1 529 ? 35.649 -36.773 -24.725 1.00 66.69 529 VAL A C 1
ATOM 4117 O O . VAL A 1 529 ? 36.109 -35.927 -25.490 1.00 66.69 529 VAL A O 1
ATOM 4120 N N . ALA A 1 530 ? 34.669 -37.600 -25.101 1.00 66.31 530 ALA A N 1
ATOM 4121 C CA . ALA A 1 530 ? 34.050 -37.527 -26.422 1.00 66.31 530 ALA A CA 1
ATOM 4122 C C . ALA A 1 530 ? 33.260 -36.222 -26.628 1.00 66.31 530 ALA A C 1
ATOM 4124 O O . ALA A 1 530 ? 33.391 -35.623 -27.696 1.00 66.31 530 ALA A O 1
ATOM 4125 N N . SER A 1 531 ? 32.508 -35.745 -25.624 1.00 60.31 531 SER A N 1
ATOM 4126 C CA . SER A 1 531 ? 31.792 -34.465 -25.727 1.00 60.31 531 SER A CA 1
ATOM 4127 C C . SER A 1 531 ? 32.765 -33.290 -25.838 1.00 60.31 531 SER A C 1
ATOM 4129 O O . SER A 1 531 ? 32.628 -32.485 -26.753 1.00 60.31 531 SER A O 1
ATOM 4131 N N . MET A 1 532 ? 33.830 -33.260 -25.027 1.00 65.62 532 MET A N 1
ATOM 4132 C CA . MET A 1 532 ? 34.868 -32.225 -25.116 1.00 65.62 532 MET A CA 1
ATOM 4133 C C . MET A 1 532 ? 35.555 -32.194 -26.489 1.00 65.62 532 MET A C 1
ATOM 4135 O O . MET A 1 532 ? 35.804 -31.116 -27.029 1.00 65.62 532 MET A O 1
ATOM 4139 N N . ILE A 1 533 ? 35.854 -33.358 -27.080 1.00 71.88 533 ILE A N 1
ATOM 4140 C CA . ILE A 1 533 ? 36.451 -33.436 -28.423 1.00 71.88 533 ILE A CA 1
ATOM 4141 C C . ILE A 1 533 ? 35.485 -32.889 -29.481 1.00 71.88 533 ILE A C 1
ATOM 4143 O O . ILE A 1 533 ? 35.919 -32.157 -30.369 1.00 71.88 533 ILE A O 1
ATOM 4147 N N . ILE A 1 534 ? 34.189 -33.203 -29.384 1.00 70.56 534 ILE A N 1
ATOM 4148 C CA . ILE A 1 534 ? 33.173 -32.677 -30.304 1.00 70.56 534 ILE A CA 1
ATOM 4149 C C . ILE A 1 534 ? 33.074 -31.153 -30.169 1.00 70.56 534 ILE A C 1
ATOM 4151 O O . ILE A 1 534 ? 33.128 -30.466 -31.187 1.00 70.56 534 ILE A O 1
ATOM 4155 N N . THR A 1 535 ? 33.035 -30.615 -28.947 1.00 66.50 535 THR A N 1
ATOM 4156 C CA . THR A 1 535 ? 33.011 -29.165 -28.701 1.00 66.50 535 THR A CA 1
ATOM 4157 C C . THR A 1 535 ? 34.234 -28.469 -29.301 1.00 66.50 535 THR A C 1
ATOM 4159 O O . THR A 1 535 ? 34.090 -27.480 -30.015 1.00 66.50 535 THR A O 1
ATOM 4162 N N . ILE A 1 536 ? 35.439 -29.020 -29.108 1.00 71.62 536 ILE A N 1
ATOM 4163 C CA . ILE A 1 536 ? 36.670 -28.478 -29.707 1.00 71.62 536 ILE A CA 1
ATOM 4164 C C . ILE A 1 536 ? 36.593 -28.495 -31.240 1.00 71.62 536 ILE A C 1
ATOM 4166 O O . ILE A 1 536 ? 36.977 -27.520 -31.882 1.00 71.62 536 ILE A O 1
ATOM 4170 N N . ILE A 1 537 ? 36.085 -29.575 -31.845 1.00 72.88 537 ILE A N 1
ATOM 4171 C CA . ILE A 1 537 ? 35.935 -29.675 -33.304 1.00 72.88 537 ILE A CA 1
ATOM 4172 C C . ILE A 1 537 ? 34.937 -28.635 -33.827 1.00 72.88 537 ILE A C 1
ATOM 4174 O O . ILE A 1 537 ? 35.225 -27.986 -34.829 1.00 72.88 537 ILE A O 1
ATOM 4178 N N . VAL A 1 538 ? 33.801 -28.440 -33.152 1.00 70.12 538 VAL A N 1
ATOM 4179 C CA . VAL A 1 538 ? 32.786 -27.447 -33.546 1.00 70.12 538 VAL A CA 1
ATOM 4180 C C . VAL A 1 538 ? 33.354 -26.029 -33.477 1.00 70.12 538 VAL A C 1
ATOM 4182 O O . VAL A 1 538 ? 33.229 -25.282 -34.446 1.00 70.12 538 VAL A O 1
ATOM 4185 N N . VAL A 1 539 ? 34.067 -25.688 -32.398 1.00 67.44 539 VAL A N 1
ATOM 4186 C CA . VAL A 1 539 ? 34.733 -24.383 -32.255 1.00 67.44 539 VAL A CA 1
ATOM 4187 C C . VAL A 1 539 ? 35.785 -24.181 -33.352 1.00 67.44 539 VAL A C 1
ATOM 4189 O O . VAL A 1 539 ? 35.810 -23.134 -33.996 1.00 67.44 539 VAL A O 1
ATOM 4192 N N . LEU A 1 540 ? 36.618 -25.188 -33.637 1.00 70.81 540 LEU A N 1
ATOM 4193 C CA . LEU A 1 540 ? 37.638 -25.097 -34.689 1.00 70.81 540 LEU A CA 1
ATOM 4194 C C . LEU A 1 540 ? 37.034 -24.965 -36.096 1.00 70.81 540 LEU A C 1
ATOM 4196 O O . LEU A 1 540 ? 37.573 -24.222 -36.916 1.00 70.81 540 LEU A O 1
ATOM 4200 N N . ILE A 1 541 ? 35.919 -25.645 -36.382 1.00 68.00 541 ILE A N 1
ATOM 4201 C CA . ILE A 1 541 ? 35.194 -25.509 -37.655 1.00 68.00 541 ILE A CA 1
ATOM 4202 C C . ILE A 1 541 ? 34.570 -24.114 -37.773 1.00 68.00 541 ILE A C 1
ATOM 4204 O O . ILE A 1 541 ? 34.664 -23.512 -38.842 1.00 68.00 541 ILE A O 1
ATOM 4208 N N . GLY A 1 542 ? 33.995 -23.575 -36.693 1.00 65.75 542 GLY A N 1
ATOM 4209 C CA . GLY A 1 542 ? 33.465 -22.208 -36.656 1.00 65.75 542 GLY A CA 1
ATOM 4210 C C . GLY A 1 542 ? 34.549 -21.167 -36.938 1.00 65.75 542 GLY A C 1
ATOM 4211 O O . GLY A 1 542 ? 34.412 -20.357 -37.854 1.00 65.75 542 GLY A O 1
ATOM 4212 N N . VAL A 1 543 ? 35.686 -21.261 -36.241 1.00 66.06 543 VAL A N 1
ATOM 4213 C CA . VAL A 1 543 ? 36.850 -20.383 -36.458 1.00 66.06 543 VAL A CA 1
ATOM 4214 C C . VAL A 1 543 ? 37.388 -20.503 -37.892 1.00 66.06 543 VAL A C 1
ATOM 4216 O O . VAL A 1 543 ? 37.718 -19.496 -38.521 1.00 66.06 543 VAL A O 1
ATOM 4219 N N . TYR A 1 544 ? 37.445 -21.715 -38.453 1.00 67.12 544 TYR A N 1
ATOM 4220 C CA . TYR A 1 544 ? 37.871 -21.939 -39.839 1.00 67.12 544 TYR A CA 1
ATOM 4221 C C . TYR A 1 544 ? 36.882 -21.364 -40.871 1.00 67.12 544 TYR A C 1
ATOM 4223 O O . TYR A 1 544 ? 37.294 -20.785 -41.877 1.00 67.12 544 TYR A O 1
ATOM 4231 N N . ALA A 1 545 ? 35.574 -21.481 -40.636 1.00 61.62 545 ALA A N 1
ATOM 4232 C CA . ALA A 1 545 ? 34.547 -20.924 -41.517 1.00 61.62 545 ALA A CA 1
ATOM 4233 C C . ALA A 1 545 ? 34.566 -19.385 -41.531 1.00 61.62 545 ALA A C 1
ATOM 4235 O O . ALA A 1 545 ? 34.351 -18.780 -42.581 1.00 61.62 545 ALA A O 1
ATOM 4236 N N . ILE A 1 546 ? 34.875 -18.761 -40.390 1.00 56.25 546 ILE A N 1
ATOM 4237 C CA . ILE A 1 546 ? 35.032 -17.305 -40.269 1.00 56.25 546 ILE A CA 1
ATOM 4238 C C . ILE A 1 546 ? 36.309 -16.842 -40.984 1.00 56.25 546 ILE A C 1
ATOM 4240 O O . ILE A 1 546 ? 36.262 -15.937 -41.814 1.00 56.25 546 ILE A O 1
ATOM 4244 N N . THR A 1 547 ? 37.442 -17.504 -40.734 1.00 59.69 547 THR A N 1
ATOM 4245 C CA . THR A 1 547 ? 38.739 -17.112 -41.319 1.00 59.69 547 THR A CA 1
ATOM 4246 C C . THR A 1 547 ? 38.852 -17.398 -42.821 1.00 59.69 547 THR A C 1
ATOM 4248 O O . THR A 1 547 ? 39.523 -16.653 -43.529 1.00 59.69 547 THR A O 1
ATOM 4251 N N . SER A 1 548 ? 38.172 -18.423 -43.351 1.00 56.88 548 SER A N 1
ATOM 4252 C CA . SER A 1 548 ? 38.184 -18.745 -44.793 1.00 56.88 548 SER A CA 1
ATOM 4253 C C . SER A 1 548 ? 37.311 -17.832 -45.662 1.00 56.88 548 SER A C 1
ATOM 4255 O O . SER A 1 548 ? 37.530 -17.770 -46.868 1.00 56.88 548 SER A O 1
ATOM 4257 N N . LYS A 1 549 ? 36.354 -17.098 -45.076 1.00 50.00 549 LYS A N 1
ATOM 4258 C CA . LYS A 1 549 ? 35.549 -16.085 -45.783 1.00 50.00 549 LYS A CA 1
ATOM 4259 C C . LYS A 1 549 ? 36.234 -14.716 -45.903 1.00 50.00 549 LYS A C 1
ATOM 4261 O O . LYS A 1 549 ? 35.728 -13.868 -46.628 1.00 50.00 549 LYS A O 1
ATOM 4266 N N . GLN A 1 550 ? 37.355 -14.502 -45.209 1.00 48.34 550 GLN A N 1
ATOM 4267 C CA . GLN A 1 550 ? 38.100 -13.234 -45.186 1.00 48.34 550 GLN A CA 1
ATOM 4268 C C . GLN A 1 550 ? 39.357 -13.228 -46.086 1.00 48.34 550 GLN A C 1
ATOM 4270 O O . GLN A 1 550 ? 40.100 -12.247 -46.071 1.00 48.34 550 GLN A O 1
ATOM 4275 N N . GLY A 1 551 ? 39.617 -14.310 -46.834 1.00 40.78 551 GLY A N 1
ATOM 4276 C CA . GLY A 1 551 ? 40.783 -14.475 -47.718 1.00 40.78 551 GLY A CA 1
ATOM 4277 C C . GLY A 1 551 ? 40.503 -14.235 -49.194 1.00 40.78 551 GLY A C 1
ATOM 4278 O O . GLY A 1 551 ? 39.402 -14.617 -49.652 1.00 40.78 551 GLY A O 1
#

InterPro domains:
  IPR000914 Solute-binding protein family 5 domain [PF00496] (43-209)
  IPR013783 Immunoglobulin-like fold [G3DSA:2.60.40.10] (347-455)
  IPR039424 Solute-binding protein family 5 [PTHR30290] (42-338)

Radius of gyration: 33.41 Å; chains: 1; bounding box: 75×72×101 Å

Foldseek 3Di:
DDDPDPPVVLFPPDPVLLLVQQVLQFPDCVPPHRWGWFQQLKFKFKFFLCPDPVLLDLLLLVLLLLLAPQVCLCCVLFVVQWWFDALQLARLSPPCCVLQGLVVLSVVQAVAWDQIPPRGIHHHHDLPVSLVSQVVAFDDFLVGATDHPNHGAAPFEEEDAPPPRSVQSSRQSSQVSCSNSNHHYYYDHDHPVVLFVCVVVVVHRMYIAMLRHQRRRGDRLQNLQLDQNWACDTRVPTRHVLVNVPQLCPVHVSHPNCNVVSVVLSVVLVVDDPPDPSNSVSSNVNSSPPSNRSSTRGHIRGIDIDRDPLVFKDLQAHSQFRADDDSHPVDPDPSCVPIDTQQKDFPDWDKPDQEEAAFDKIKIKTKIFGQAQAKDKDKKFKAWDAQDGYPGHHTQWIDIDIHGHGDMDIDITIGTHHNDFDKTKIWIPSSQPDPSHPDDIDIGIRGYDPPDPDDDDPDDPPVCVVVVVVVVVVVVVVVVVVVVVVVVVVVVVVLVVVLVVVLVVLVVVLVVVVVVCVVVPHDDPVVNVVSVVVSVVVSVVSVVVVVVVVD

Sequence (551 aa):
KARESDWASVGYYDVAFWQELSNFACRNPEGTPSEMFWHEGSYFTVVGNPEKWWMQEKWLRKALNYAVDVENIMSACYEGMAAPDPPTYLHPDNPNYDELVNKQVVQETWSLLETGYNGHQYIKNSDEKAIEILQEHCEGSVEEGWTYEGKELGGWTIQAVNGWGDVMSLVKSVAKDWREIGIPCEPEFPDYGGWTTNWDTMNFDWMQLWGICPLVGSTVASGYDRTFIGPHTNIWVGNGFYKYEVYFTEDYEAWPNTASEVEQLVLDLYGMEAMTDEYVSTVKELQSIIVPQVPCVFTVSKSTPEGQLLDRWVNYPTVADPYEHRQNLCAPHFYLKHTYPRDISTVGFSLSSKTVEPGDSVTAEVSLMNSADVDLNYAVYVRNGAPKAGPGPEVLAHKGVSVPGGETVTVELELTAPDTEGDYTLTVGDWRIDKYDPGDPKTKVLEVTTEVPVSPIENIPENIGPKLDMAISTAQQALTSAQDAKASADSAVDAAEAAESAANDAKAAADDATAAAEEAGGASTTMVVASMIITIIVVLIGVYAITSKQG